Protein AF-0000000076603025 (afdb_homodimer)

Secondary structure (DSSP, 8-state):
--HHHHHHHHHHHHHHTTHHHHHHHHHHHHHHHHHHHHHHHHHHGGGSS--HHHHHHHHHTTS-HHHHHHHHHHHHHHHH---HHHHHHHHHHHHHHHHHHHHHHHHHHHHHTT----S-HHHHHHHHHHHHHHHHHHHHHHHHIIIIIHHHHHHHHHTTT-HHHHHHHHHHHHHHHHHHHHHHHHHHHHHHSSSS---GGGTHHHHHHHHHHHHHHHHHHHHHHHHHTTS-HHHHHHHHHHHHHHHHHHHHHHHHHHHHHHHHHHHHHHHHHHHH-/--HHHHHHHHHHHHHHTTHHHHHHHHHHHHHHHHHHHHHHHHHHGGGSS--HHHHHHHHHTTS-HHHHHHHHHHHHHHHH---HHHHHHHHHHHHHHHHHHHHHHHHHHHHHTT----S-HHHHHHHHHHHHHHHHHHHHHHHHIIIIIHHHHHHHHHTTT-HHHHHHHHHHHHHHHHHHHHHHHHHHHHHHSSSS---GGGTHHHHHHHHHHHHHHHHHHHHHHHHHTTS-HHHHHHHHHHHHHHHHHHHHHHHHHHHHHHHHHHHHHHHHHHHH-

Organism: NCBI:txid33932

pLDDT: mean 82.35, std 12.52, range [48.94, 98.06]

Foldseek 3Di:
DDPVVLVVVLVVLCVVLVLLVLLLVLLVLVVQLVVLLVLLVLLVLLVDPDDLVRVLVVVVVPDDPVVSVVCSVVSVVSNPDRDVPSNVSSVVSNLVSQLVSLLSLLCLLQVLLVHDPPDDPVVLSVVSSVLSVVVVVLVCCLVVCLVVVLVVQCVVCVVVVCNVVSVVVSVVCNLVVSLVSQLVSLLCSLQRRYPDHDDSVLQNQLSNQLSVQLSVLVVVLVVCCVPVLPDPPVVSVVVNVVSSSVSSSSSSSSSSSSSSSSSVVVVVVVVVVVVVD/DDPVVLVVVLVVLCVVLVLLVLLLVLLVLVVQLVVLLVLLVLLVLLVDPDDLVRVLVVVVVPDDPVVSVVCSVVSVVSNPDRDVPSNVSSVVSNLVSQLVSLLSLLCLLQVLLVHDPPDDPVVLSVLSSVLSVVLVVLVCCLVVCLVVVLVVQCVVCVVVVCNVVSVVVSVVCNLVVSLVSQLVSLLCSLQRRYPDHDDSVLQNQLSNQLSVQLSVLVVVLVVCCVPVLPDPPVVSVVVNVVSSSVSSSSSSSSSSSSSSSSSVVVVVVVVVVVVVD

Sequence (554 aa):
MNIFSFAKTILFRLDTDEALGRAAELSYFFILSLFPFLIFLLTLIAYLPISQADVLNVIRQYAPGDTMRIIEVNLGQIMNEQRGGLLSFGLIGAIWAASNGINAIVRSFNRAYDVDEGRPFLIARGMAVLLTFAMVFIIIVALLLPVFGKEIGLFIFSHFGLSQEFLTFWEATRLVVSAIILFFVFIALYFVAPNVKLQLRHVLVGALFTTIGWMAVSYLFGYYVSNFGNYSAMYGGLGGIIVLLIWFYISGLLIIIGGEINALLLKIHHERIIRKSMNIFSFAKTILFRLDTDEALGRAAELSYFFILSLFPFLIFLLTLIAYLPISQADVLNVIRQYAPGDTMRIIEVNLGQIMNEQRGGLLSFGLIGAIWAASNGINAIVRSFNRAYDVDEGRPFLIARGMAVLLTFAMVFIIIVALLLPVFGKEIGLFIFSHFGLSQEFLTFWEATRLVVSAIILFFVFIALYFVAPNVKLQLRHVLVGALFTTIGWMAVSYLFGYYVSNFGNYSAMYGGLGGIIVLLIWFYISGLLIIIGGEINALLLKIHHERIIRKS

InterPro domains:
  IPR017039 Virulence factor BrkB [PF03631] (17-265)
  IPR017039 Virulence factor BrkB [PIRSF035875] (5-272)
  IPR017039 Virulence factor BrkB [PTHR30213] (3-268)
  IPR017039 Virulence factor BrkB [TIGR00765] (5-266)

Structure (mmCIF, N/CA/C/O backbone):
data_AF-0000000076603025-model_v1
#
loop_
_entity.id
_entity.type
_entity.pdbx_description
1 polymer Ribonuclease
#
loop_
_atom_site.group_PDB
_atom_site.id
_atom_site.type_symbol
_atom_site.label_atom_id
_atom_site.label_alt_id
_atom_site.label_comp_id
_atom_site.label_asym_id
_atom_site.label_entity_id
_atom_site.label_seq_id
_atom_site.pdbx_PDB_ins_code
_atom_site.Cartn_x
_atom_site.Cartn_y
_atom_site.Cartn_z
_atom_site.occupancy
_atom_site.B_iso_or_equiv
_atom_site.auth_seq_id
_atom_site.auth_comp_id
_atom_site.auth_asym_id
_atom_site.auth_atom_id
_atom_site.pdbx_PDB_model_num
ATOM 1 N N . MET A 1 1 ? -27.594 -14.211 -20.344 1 76.88 1 MET A N 1
ATOM 2 C CA . MET A 1 1 ? -26.938 -12.93 -20.141 1 76.88 1 MET A CA 1
ATOM 3 C C . MET A 1 1 ? -25.828 -12.711 -21.188 1 76.88 1 MET A C 1
ATOM 5 O O . MET A 1 1 ? -25 -13.586 -21.391 1 76.88 1 MET A O 1
ATOM 9 N N . ASN A 1 2 ? -25.938 -11.719 -22.016 1 89.44 2 ASN A N 1
ATOM 10 C CA . ASN A 1 2 ? -24.922 -11.438 -23.016 1 89.44 2 ASN A CA 1
ATOM 11 C C . ASN A 1 2 ? -23.641 -10.922 -22.375 1 89.44 2 ASN A C 1
ATOM 13 O O . ASN A 1 2 ? -23.609 -10.586 -21.203 1 89.44 2 ASN A O 1
ATOM 17 N N . ILE A 1 3 ? -22.594 -11.039 -23.141 1 91.38 3 ILE A N 1
ATOM 18 C CA . ILE A 1 3 ? -21.25 -10.727 -22.641 1 91.38 3 ILE A CA 1
ATOM 19 C C . ILE A 1 3 ? -21.203 -9.266 -22.203 1 91.38 3 ILE A C 1
ATOM 21 O O . ILE A 1 3 ? -20.531 -8.938 -21.219 1 91.38 3 ILE A O 1
ATOM 25 N N . PHE A 1 4 ? -21.922 -8.445 -22.906 1 92.44 4 PHE A N 1
ATOM 26 C CA . PHE A 1 4 ? -21.922 -7.02 -22.578 1 92.44 4 PHE A CA 1
ATOM 27 C C . PHE A 1 4 ? -22.641 -6.758 -21.266 1 92.44 4 PHE A C 1
ATOM 29 O O . PHE A 1 4 ? -22.188 -5.965 -20.438 1 92.44 4 PHE A O 1
ATOM 36 N N . SER A 1 5 ? -23.781 -7.426 -21.109 1 93.5 5 SER A N 1
ATOM 37 C CA . SER A 1 5 ? -24.531 -7.301 -19.859 1 93.5 5 SER A CA 1
ATOM 38 C C . SER A 1 5 ? -23.75 -7.871 -18.688 1 93.5 5 SER A C 1
ATOM 40 O O . SER A 1 5 ? -23.797 -7.328 -17.578 1 93.5 5 SER A O 1
ATOM 42 N N . PHE A 1 6 ? -23.094 -8.945 -19 1 95.75 6 PHE A N 1
ATOM 43 C CA . PHE A 1 6 ? -22.25 -9.57 -17.984 1 95.75 6 PHE A CA 1
ATOM 44 C C . PHE A 1 6 ? -21.156 -8.625 -17.531 1 95.75 6 PHE A C 1
ATOM 46 O O . PHE A 1 6 ? -20.953 -8.43 -16.328 1 95.75 6 PHE A O 1
ATOM 53 N N . ALA A 1 7 ? -20.469 -7.957 -18.453 1 95.94 7 ALA A N 1
ATOM 54 C CA . ALA A 1 7 ? -19.375 -7.031 -18.156 1 95.94 7 ALA A CA 1
ATOM 55 C C . ALA A 1 7 ? -19.891 -5.816 -17.391 1 95.94 7 ALA A C 1
ATOM 57 O O . ALA A 1 7 ? -19.234 -5.352 -16.453 1 95.94 7 ALA A O 1
ATOM 58 N N . LYS A 1 8 ? -20.984 -5.355 -17.75 1 95.62 8 LYS A N 1
ATOM 59 C CA . LYS A 1 8 ? -21.594 -4.211 -17.062 1 95.62 8 LYS A CA 1
ATOM 60 C C . LYS A 1 8 ? -21.922 -4.547 -15.617 1 95.62 8 LYS A C 1
ATOM 62 O O . LYS A 1 8 ? -21.703 -3.73 -14.719 1 95.62 8 LYS A O 1
ATOM 67 N N . THR A 1 9 ? -22.469 -5.734 -15.477 1 95.88 9 THR A N 1
ATOM 68 C CA . THR A 1 9 ? -22.812 -6.172 -14.133 1 95.88 9 THR A CA 1
ATOM 69 C C . THR A 1 9 ? -21.547 -6.336 -13.273 1 95.88 9 THR A C 1
ATOM 71 O O . THR A 1 9 ? -21.547 -5.984 -12.094 1 95.88 9 THR A O 1
ATOM 74 N N . ILE A 1 10 ? -20.531 -6.836 -13.883 1 97.06 10 ILE A N 1
ATOM 75 C CA . ILE A 1 10 ? -19.266 -6.992 -13.164 1 97.06 10 ILE A CA 1
ATOM 76 C C . ILE A 1 10 ? -18.734 -5.625 -12.75 1 97.06 10 ILE A C 1
ATOM 78 O O . ILE A 1 10 ? -18.328 -5.438 -11.602 1 97.06 10 ILE A O 1
ATOM 82 N N . LEU A 1 11 ? -18.781 -4.688 -13.672 1 95.5 11 LEU A N 1
ATOM 83 C CA . LEU A 1 11 ? -18.297 -3.34 -13.391 1 95.5 11 LEU A CA 1
ATOM 84 C C . LEU A 1 11 ? -19.094 -2.707 -12.25 1 95.5 11 LEU A C 1
ATOM 86 O O . LEU A 1 11 ? -18.531 -2.039 -11.383 1 95.5 11 LEU A O 1
ATOM 90 N N . PHE A 1 12 ? -20.344 -2.912 -12.258 1 93.88 12 PHE A N 1
ATOM 91 C CA . PHE A 1 12 ? -21.219 -2.412 -11.203 1 93.88 12 PHE A CA 1
ATOM 92 C C . PHE A 1 12 ? -20.844 -3.039 -9.859 1 93.88 12 PHE A C 1
ATOM 94 O O . PHE A 1 12 ? -20.766 -2.344 -8.844 1 93.88 12 PHE A O 1
ATOM 101 N N . ARG A 1 13 ? -20.578 -4.281 -9.875 1 95.88 13 ARG A N 1
ATOM 102 C CA . ARG A 1 13 ? -20.219 -5.004 -8.656 1 95.88 13 ARG A CA 1
ATOM 103 C C . ARG A 1 13 ? -18.875 -4.543 -8.117 1 95.88 13 ARG A C 1
ATOM 105 O O . ARG A 1 13 ? -18.688 -4.434 -6.906 1 95.88 13 ARG A O 1
ATOM 112 N N . LEU A 1 14 ? -18 -4.328 -9.039 1 95.81 14 LEU A N 1
ATOM 113 C CA . LEU A 1 14 ? -16.688 -3.871 -8.641 1 95.81 14 LEU A CA 1
ATOM 114 C C . LEU A 1 14 ? -16.766 -2.523 -7.926 1 95.81 14 LEU A C 1
ATOM 116 O O . LEU A 1 14 ? -16.031 -2.279 -6.965 1 95.81 14 LEU A O 1
ATOM 120 N N . ASP A 1 15 ? -17.609 -1.72 -8.414 1 90.75 15 ASP A N 1
ATOM 121 C CA . ASP A 1 15 ? -17.812 -0.409 -7.797 1 90.75 15 ASP A CA 1
ATOM 122 C C . ASP A 1 15 ? -18.484 -0.535 -6.434 1 90.75 15 ASP A C 1
ATOM 124 O O . ASP A 1 15 ? -18.016 0.037 -5.449 1 90.75 15 ASP A O 1
ATOM 128 N N . THR A 1 16 ? -19.531 -1.29 -6.332 1 90.69 16 THR A N 1
ATOM 129 C CA . THR A 1 16 ? -20.312 -1.455 -5.109 1 90.69 16 THR A CA 1
ATOM 130 C C . THR A 1 16 ? -19.469 -2.137 -4.027 1 90.69 16 THR A C 1
ATOM 132 O O . THR A 1 16 ? -19.609 -1.823 -2.844 1 90.69 16 THR A O 1
ATOM 135 N N . ASP A 1 17 ? -18.594 -3.016 -4.508 1 93.5 17 ASP A N 1
ATOM 136 C CA . ASP A 1 17 ? -17.797 -3.781 -3.557 1 93.5 17 ASP A CA 1
ATOM 137 C C . ASP A 1 17 ? -16.453 -3.113 -3.311 1 93.5 17 ASP A C 1
ATOM 139 O O . ASP A 1 17 ? -15.57 -3.693 -2.668 1 93.5 17 ASP A O 1
ATOM 143 N N . GLU A 1 18 ? -16.25 -1.935 -3.842 1 93 18 GLU A N 1
ATOM 144 C CA . GLU A 1 18 ? -15.047 -1.122 -3.652 1 93 18 GLU A CA 1
ATOM 145 C C . GLU A 1 18 ? -13.789 -1.905 -4.008 1 93 18 GLU A C 1
ATOM 147 O O . GLU A 1 18 ? -12.828 -1.932 -3.23 1 93 18 GLU A O 1
ATOM 152 N N . ALA A 1 19 ? -13.891 -2.545 -5.188 1 95.12 19 ALA A N 1
ATOM 153 C CA . ALA A 1 19 ? -12.836 -3.453 -5.621 1 95.12 19 ALA A CA 1
ATOM 154 C C . ALA A 1 19 ? -11.508 -2.713 -5.789 1 95.12 19 ALA A C 1
ATOM 156 O O . ALA A 1 19 ? -10.445 -3.254 -5.477 1 95.12 19 ALA A O 1
ATOM 157 N N . LEU A 1 20 ? -11.539 -1.443 -6.25 1 94.69 20 LEU A N 1
ATOM 158 C CA . LEU A 1 20 ? -10.32 -0.671 -6.473 1 94.69 20 LEU A CA 1
ATOM 159 C C . LEU A 1 20 ? -9.617 -0.373 -5.152 1 94.69 20 LEU A C 1
ATOM 161 O O . LEU A 1 20 ? -8.398 -0.469 -5.062 1 94.69 20 LEU A O 1
ATOM 165 N N . GLY A 1 21 ? -10.461 -0.057 -4.121 1 95.12 21 GLY A N 1
ATOM 166 C CA . GLY A 1 21 ? -9.891 0.149 -2.797 1 95.12 21 GLY A CA 1
ATOM 167 C C . GLY A 1 21 ? -9.297 -1.114 -2.199 1 95.12 21 GLY A C 1
ATOM 168 O O . GLY A 1 21 ? -8.227 -1.078 -1.592 1 95.12 21 GLY A O 1
ATOM 169 N N . ARG A 1 22 ? -9.945 -2.189 -2.389 1 95.94 22 ARG A N 1
ATOM 170 C CA . ARG A 1 22 ? -9.484 -3.475 -1.876 1 95.94 22 ARG A CA 1
ATOM 171 C C . ARG A 1 22 ? -8.203 -3.914 -2.576 1 95.94 22 ARG A C 1
ATOM 173 O O . ARG A 1 22 ? -7.324 -4.52 -1.957 1 95.94 22 ARG A O 1
ATOM 180 N N . ALA A 1 23 ? -8.156 -3.625 -3.855 1 96.75 23 ALA A N 1
ATOM 181 C CA . ALA A 1 23 ? -6.938 -3.945 -4.598 1 96.75 23 ALA A CA 1
ATOM 182 C C . ALA A 1 23 ? -5.742 -3.162 -4.055 1 96.75 23 ALA A C 1
ATOM 184 O O . ALA A 1 23 ? -4.633 -3.691 -3.973 1 96.75 23 ALA A O 1
ATOM 185 N N . ALA A 1 24 ? -5.98 -1.896 -3.717 1 96.75 24 ALA A N 1
ATOM 186 C CA . ALA A 1 24 ? -4.93 -1.077 -3.117 1 96.75 24 ALA A CA 1
ATOM 187 C C . ALA A 1 24 ? -4.504 -1.636 -1.762 1 96.75 24 ALA A C 1
ATOM 189 O O . ALA A 1 24 ? -3.314 -1.68 -1.448 1 96.75 24 ALA A O 1
ATOM 190 N N . GLU A 1 25 ? -5.438 -2.08 -0.987 1 96.75 25 GLU A N 1
ATOM 191 C CA . GLU A 1 25 ? -5.164 -2.729 0.292 1 96.75 25 GLU A CA 1
ATOM 192 C C . GLU A 1 25 ? -4.277 -3.959 0.109 1 96.75 25 GLU A C 1
ATOM 194 O O . GLU A 1 25 ? -3.273 -4.117 0.806 1 96.75 25 GLU A O 1
ATOM 199 N N . LEU A 1 26 ? -4.648 -4.801 -0.8 1 94.88 26 LEU A N 1
ATOM 200 C CA . LEU A 1 26 ? -3.873 -6 -1.093 1 94.88 26 LEU A CA 1
ATOM 201 C C . LEU A 1 26 ? -2.449 -5.641 -1.505 1 94.88 26 LEU A C 1
ATOM 203 O O . LEU A 1 26 ? -1.489 -6.262 -1.043 1 94.88 26 LEU A O 1
ATOM 207 N N . SER A 1 27 ? -2.42 -4.664 -2.371 1 94.75 27 SER A N 1
ATOM 208 C CA . SER A 1 27 ? -1.125 -4.246 -2.895 1 94.75 27 SER A CA 1
ATOM 209 C C . SER A 1 27 ? -0.197 -3.787 -1.774 1 94.75 27 SER A C 1
ATOM 211 O O . SER A 1 27 ? 1.004 -4.062 -1.804 1 94.75 27 SER A O 1
ATOM 213 N N . TYR A 1 28 ? -0.748 -3.139 -0.801 1 95.81 28 TYR A N 1
ATOM 214 C CA . TYR A 1 28 ? 0.047 -2.719 0.347 1 95.81 28 TYR A CA 1
ATOM 215 C C . TYR A 1 28 ? 0.64 -3.922 1.07 1 95.81 28 TYR A C 1
ATOM 217 O O . TYR A 1 28 ? 1.835 -3.945 1.373 1 95.81 28 TYR A O 1
ATOM 225 N N . PHE A 1 29 ? -0.146 -4.867 1.334 1 94.44 29 PHE A N 1
ATOM 226 C CA . PHE A 1 29 ? 0.335 -6.023 2.086 1 94.44 29 PHE A CA 1
ATOM 227 C C . PHE A 1 29 ? 1.321 -6.836 1.255 1 94.44 29 PHE A C 1
ATOM 229 O O . PHE A 1 29 ? 2.264 -7.418 1.796 1 94.44 29 PHE A O 1
ATOM 236 N N . PHE A 1 30 ? 1.092 -6.812 -0.095 1 89.31 30 PHE A N 1
ATOM 237 C CA . PHE A 1 30 ? 2.057 -7.473 -0.968 1 89.31 30 PHE A CA 1
ATOM 238 C C . PHE A 1 30 ? 3.43 -6.82 -0.845 1 89.31 30 PHE A C 1
ATOM 240 O O . PHE A 1 30 ? 4.434 -7.512 -0.663 1 89.31 30 PHE A O 1
ATOM 247 N N . ILE A 1 31 ? 3.422 -5.523 -0.932 1 89.25 31 ILE A N 1
ATOM 248 C CA . ILE A 1 31 ? 4.703 -4.828 -0.884 1 89.25 31 ILE A CA 1
ATOM 249 C C . ILE A 1 31 ? 5.301 -4.945 0.516 1 89.25 31 ILE A C 1
ATOM 251 O O . ILE A 1 31 ? 6.512 -5.125 0.667 1 89.25 31 ILE A O 1
ATOM 255 N N . LEU A 1 32 ? 4.5 -4.844 1.545 1 92.12 32 LEU A N 1
ATOM 256 C CA . LEU A 1 32 ? 4.992 -4.973 2.912 1 92.12 32 LEU A CA 1
ATOM 257 C C . LEU A 1 32 ? 5.621 -6.344 3.139 1 92.12 32 LEU A C 1
ATOM 259 O O . LEU A 1 32 ? 6.609 -6.465 3.863 1 92.12 32 LEU A O 1
ATOM 263 N N . SER A 1 33 ? 5.105 -7.383 2.596 1 90.31 33 SER A N 1
ATOM 264 C CA . SER A 1 33 ? 5.602 -8.742 2.789 1 90.31 33 SER A CA 1
ATOM 265 C C . SER A 1 33 ? 6.883 -8.977 1.994 1 90.31 33 SER A C 1
ATOM 267 O O . SER A 1 33 ? 7.688 -9.844 2.35 1 90.31 33 SER A O 1
ATOM 269 N N . LEU A 1 34 ? 7.039 -8.258 0.929 1 85.56 34 LEU A N 1
ATOM 270 C CA . LEU A 1 34 ? 8.148 -8.461 0.006 1 85.56 34 LEU A CA 1
ATOM 271 C C . LEU A 1 34 ? 9.484 -8.219 0.702 1 85.56 34 LEU A C 1
ATOM 273 O O . LEU A 1 34 ? 10.422 -9.016 0.556 1 85.56 34 LEU A O 1
ATOM 277 N N . PHE A 1 35 ? 9.562 -7.219 1.458 1 81.31 35 PHE A N 1
ATOM 278 C CA . PHE A 1 35 ? 10.867 -6.809 1.979 1 81.31 35 PHE A CA 1
ATOM 279 C C . PHE A 1 35 ? 11.32 -7.742 3.096 1 81.31 35 PHE A C 1
ATOM 281 O O . PHE A 1 35 ? 12.461 -8.195 3.105 1 81.31 35 PHE A O 1
ATOM 288 N N . PRO A 1 36 ? 10.469 -8.039 4.051 1 85.88 36 PRO A N 1
ATOM 289 C CA . PRO A 1 36 ? 10.867 -9.094 4.992 1 85.88 36 PRO A CA 1
ATOM 290 C C . PRO A 1 36 ? 11.188 -10.414 4.297 1 85.88 36 PRO A C 1
ATOM 292 O O . PRO A 1 36 ? 12.07 -11.148 4.746 1 85.88 36 PRO A O 1
ATOM 295 N N . PHE A 1 37 ? 10.508 -10.758 3.285 1 84.31 37 PHE A N 1
ATOM 296 C CA . PHE A 1 37 ? 10.789 -11.977 2.533 1 84.31 37 PHE A CA 1
ATOM 297 C C . PHE A 1 37 ? 12.172 -11.914 1.903 1 84.31 37 PHE A C 1
ATOM 299 O O . PHE A 1 37 ? 12.906 -12.914 1.903 1 84.31 37 PHE A O 1
ATOM 306 N N . LEU A 1 38 ? 12.508 -10.75 1.33 1 80 38 LEU A N 1
ATOM 307 C CA . LEU A 1 38 ? 13.844 -10.578 0.765 1 80 38 LEU A CA 1
ATOM 308 C C . LEU A 1 38 ? 14.914 -10.75 1.837 1 80 38 LEU A C 1
ATOM 310 O O . LEU A 1 38 ? 15.961 -11.359 1.587 1 80 38 LEU A O 1
ATOM 314 N N . ILE A 1 39 ? 14.648 -10.156 2.992 1 80.56 39 ILE A N 1
ATOM 315 C CA . ILE A 1 39 ? 15.578 -10.328 4.105 1 80.56 39 ILE A CA 1
ATOM 316 C C . ILE A 1 39 ? 15.719 -11.812 4.426 1 80.56 39 ILE A C 1
ATOM 318 O O . ILE A 1 39 ? 16.844 -12.305 4.609 1 80.56 39 ILE A O 1
ATOM 322 N N . PHE A 1 40 ? 14.664 -12.508 4.516 1 83.06 40 PHE A N 1
ATOM 323 C CA . PHE A 1 40 ? 14.656 -13.945 4.773 1 83.06 40 PHE A CA 1
ATOM 324 C C . PHE A 1 40 ? 15.477 -14.688 3.729 1 83.06 40 PHE A C 1
ATOM 326 O O . PHE A 1 40 ? 16.328 -15.508 4.07 1 83.06 40 PHE A O 1
ATOM 333 N N . LEU A 1 41 ? 15.266 -14.383 2.461 1 78.31 41 LEU A N 1
ATOM 334 C CA . LEU A 1 41 ? 15.953 -15.078 1.375 1 78.31 41 LEU A CA 1
ATOM 335 C C . LEU A 1 41 ? 17.453 -14.805 1.424 1 78.31 41 LEU A C 1
ATOM 337 O O . LEU A 1 41 ? 18.25 -15.719 1.235 1 78.31 41 LEU A O 1
ATOM 341 N N . LEU A 1 42 ? 17.766 -13.516 1.609 1 75.81 42 LEU A N 1
ATOM 342 C CA . LEU A 1 42 ? 19.172 -13.125 1.646 1 75.81 42 LEU A CA 1
ATOM 343 C C . LEU A 1 42 ? 19.891 -13.812 2.805 1 75.81 42 LEU A C 1
ATOM 345 O O . LEU A 1 42 ? 21.047 -14.211 2.668 1 75.81 42 LEU A O 1
ATOM 349 N N . THR A 1 43 ? 19.25 -13.906 3.896 1 80.06 43 THR A N 1
ATOM 350 C CA . THR A 1 43 ? 19.875 -14.508 5.066 1 80.06 43 THR A CA 1
ATOM 351 C C . THR A 1 43 ? 19.875 -16.031 4.949 1 80.06 43 THR A C 1
ATOM 353 O O . THR A 1 43 ? 20.75 -16.703 5.5 1 80.06 43 THR A O 1
ATOM 356 N N . LEU A 1 44 ? 18.891 -16.562 4.25 1 80.12 44 LEU A N 1
ATOM 357 C CA . LEU A 1 44 ? 18.781 -18 4.062 1 80.12 44 LEU A CA 1
ATOM 358 C C . LEU A 1 44 ? 19.969 -18.547 3.287 1 80.12 44 LEU A C 1
ATOM 360 O O . LEU A 1 44 ? 20.391 -19.688 3.49 1 80.12 44 LEU A O 1
ATOM 364 N N . ILE A 1 45 ? 20.547 -17.719 2.436 1 75.5 45 ILE A N 1
ATOM 365 C CA . ILE A 1 45 ? 21.641 -18.125 1.564 1 75.5 45 ILE A CA 1
ATOM 366 C C . ILE A 1 45 ? 22.812 -18.609 2.408 1 75.5 45 ILE A C 1
ATOM 368 O O . ILE A 1 45 ? 23.516 -19.562 2.027 1 75.5 45 ILE A O 1
ATOM 372 N N . ALA A 1 46 ? 23.031 -17.922 3.486 1 78.12 46 ALA A N 1
ATOM 373 C CA . ALA A 1 46 ? 24.156 -18.25 4.355 1 78.12 46 ALA A CA 1
ATOM 374 C C . ALA A 1 46 ? 24 -19.656 4.938 1 78.12 46 ALA A C 1
ATOM 376 O O . ALA A 1 46 ? 24.969 -20.25 5.41 1 78.12 46 ALA A O 1
ATOM 377 N N . TYR A 1 47 ? 22.859 -20.188 4.891 1 78.44 47 TYR A N 1
ATOM 378 C CA . TYR A 1 47 ? 22.578 -21.484 5.508 1 78.44 47 TYR A CA 1
ATOM 379 C C . TYR A 1 47 ? 22.531 -22.594 4.457 1 78.44 47 TYR A C 1
ATOM 381 O O . TYR A 1 47 ? 22.406 -23.766 4.797 1 78.44 47 TYR A O 1
ATOM 389 N N . LEU A 1 48 ? 22.594 -22.188 3.223 1 75.25 48 LEU A N 1
ATOM 390 C CA . LEU A 1 48 ? 22.516 -23.156 2.143 1 75.25 48 LEU A CA 1
ATOM 391 C C . LEU A 1 48 ? 23.922 -23.672 1.776 1 75.25 48 LEU A C 1
ATOM 393 O O . LEU A 1 48 ? 24.891 -22.938 1.899 1 75.25 48 LEU A O 1
ATOM 397 N N . PRO A 1 49 ? 23.938 -24.891 1.353 1 76.88 49 PRO A N 1
ATOM 398 C CA . PRO A 1 49 ? 25.234 -25.453 0.933 1 76.88 49 PRO A CA 1
ATOM 399 C C . PRO A 1 49 ? 25.625 -25.031 -0.48 1 76.88 49 PRO A C 1
ATOM 401 O O . PRO A 1 49 ? 25.781 -25.891 -1.358 1 76.88 49 PRO A O 1
ATOM 404 N N . ILE A 1 50 ? 25.609 -23.734 -0.775 1 73.81 50 ILE A N 1
ATOM 405 C CA . ILE A 1 50 ? 25.984 -23.172 -2.068 1 73.81 50 ILE A CA 1
ATOM 406 C C . ILE A 1 50 ? 27.172 -22.234 -1.9 1 73.81 50 ILE A C 1
ATOM 408 O O . ILE A 1 50 ? 27.266 -21.516 -0.903 1 73.81 50 ILE A O 1
ATOM 412 N N . SER A 1 51 ? 28.109 -22.312 -2.861 1 76.19 51 SER A N 1
ATOM 413 C CA . SER A 1 51 ? 29.297 -21.453 -2.791 1 76.19 51 SER A CA 1
ATOM 414 C C . SER A 1 51 ? 28.984 -20.047 -3.254 1 76.19 51 SER A C 1
ATOM 416 O O . SER A 1 51 ? 27.984 -19.812 -3.951 1 76.19 51 SER A O 1
ATOM 418 N N . GLN A 1 52 ? 29.703 -19.109 -2.742 1 78.62 52 GLN A N 1
ATOM 419 C CA . GLN A 1 52 ? 29.578 -17.734 -3.191 1 78.62 52 GLN A CA 1
ATOM 420 C C . GLN A 1 52 ? 29.656 -17.641 -4.715 1 78.62 52 GLN A C 1
ATOM 422 O O . GLN A 1 52 ? 28.938 -16.859 -5.332 1 78.62 52 GLN A O 1
ATOM 427 N N . ALA A 1 53 ? 30.516 -18.406 -5.289 1 77 53 ALA A N 1
ATOM 428 C CA . ALA A 1 53 ? 30.703 -18.422 -6.734 1 77 53 ALA A CA 1
ATOM 429 C C . ALA A 1 53 ? 29.438 -18.844 -7.457 1 77 53 ALA A C 1
ATOM 431 O O . ALA A 1 53 ? 29.078 -18.281 -8.5 1 77 53 ALA A O 1
ATOM 432 N N . ASP A 1 54 ? 28.828 -19.766 -6.879 1 72.06 54 ASP A N 1
ATOM 433 C CA . ASP A 1 54 ? 27.578 -20.25 -7.469 1 72.06 54 ASP A CA 1
ATOM 434 C C . ASP A 1 54 ? 26.516 -19.156 -7.496 1 72.06 54 ASP A C 1
ATOM 436 O O . ASP A 1 54 ? 25.844 -18.953 -8.508 1 72.06 54 ASP A O 1
ATOM 440 N N . VAL A 1 55 ? 26.484 -18.5 -6.43 1 72.44 55 VAL A N 1
ATOM 441 C CA . VAL A 1 55 ? 25.484 -17.453 -6.301 1 72.44 55 VAL A CA 1
ATOM 442 C C . VAL A 1 55 ? 25.812 -16.297 -7.254 1 72.44 55 VAL A C 1
ATOM 444 O O . VAL A 1 55 ? 24.938 -15.773 -7.93 1 72.44 55 VAL A O 1
ATOM 447 N N . LEU A 1 56 ? 27.062 -15.93 -7.312 1 75.06 56 LEU A N 1
ATOM 448 C CA . LEU A 1 56 ? 27.5 -14.836 -8.172 1 75.06 56 LEU A CA 1
ATOM 449 C C . LEU A 1 56 ? 27.281 -15.172 -9.641 1 75.06 56 LEU A C 1
ATOM 451 O O . LEU A 1 56 ? 26.938 -14.289 -10.43 1 75.06 56 LEU A O 1
ATOM 455 N N . ASN A 1 57 ? 27.422 -16.344 -10.023 1 68.31 57 ASN A N 1
ATOM 456 C CA . ASN A 1 57 ? 27.203 -16.766 -11.406 1 68.31 57 ASN A CA 1
ATOM 457 C C . ASN A 1 57 ? 25.75 -16.562 -11.828 1 68.31 57 ASN A C 1
ATOM 459 O O . ASN A 1 57 ? 25.484 -16.203 -12.969 1 68.31 57 ASN A O 1
ATOM 463 N N . VAL A 1 58 ? 24.938 -16.797 -10.945 1 62.88 58 VAL A N 1
ATOM 464 C CA . VAL A 1 58 ? 23.516 -16.641 -11.234 1 62.88 58 VAL A CA 1
ATOM 465 C C . VAL A 1 58 ? 23.188 -15.156 -11.359 1 62.88 58 VAL A C 1
ATOM 467 O O . VAL A 1 58 ? 22.453 -14.758 -12.266 1 62.88 58 VAL A O 1
ATOM 470 N N . ILE A 1 59 ? 23.734 -14.359 -10.461 1 65.31 59 ILE A N 1
ATOM 471 C CA . ILE A 1 59 ? 23.422 -12.938 -10.398 1 65.31 59 ILE A CA 1
ATOM 472 C C . ILE A 1 59 ? 24.047 -12.227 -11.602 1 65.31 59 ILE A C 1
ATOM 474 O O . ILE A 1 59 ? 23.453 -11.297 -12.156 1 65.31 59 ILE A O 1
ATOM 478 N N . ARG A 1 60 ? 25.25 -12.633 -11.945 1 65 60 ARG A N 1
ATOM 479 C CA . ARG A 1 60 ? 25.969 -12.023 -13.062 1 65 60 ARG A CA 1
ATOM 480 C C . ARG A 1 60 ? 25.125 -12.039 -14.336 1 65 60 ARG A C 1
ATOM 482 O O . ARG A 1 60 ? 25.25 -11.148 -15.18 1 65 60 ARG A O 1
ATOM 489 N N . GLN A 1 61 ? 24.25 -12.969 -14.367 1 54.62 61 GLN A N 1
ATOM 490 C CA . GLN A 1 61 ? 23.422 -13.094 -15.555 1 54.62 61 GLN A CA 1
ATOM 491 C C . GLN A 1 61 ? 22.344 -12.008 -15.594 1 54.62 61 GLN A C 1
ATOM 493 O O . GLN A 1 61 ? 21.828 -11.672 -16.656 1 54.62 61 GLN A O 1
ATOM 498 N N . TYR A 1 62 ? 22.156 -11.477 -14.492 1 51.66 62 TYR A N 1
ATOM 499 C CA . TYR A 1 62 ? 21 -10.57 -14.438 1 51.66 62 TYR A CA 1
ATOM 500 C C . TYR A 1 62 ? 21.438 -9.164 -14.031 1 51.66 62 TYR A C 1
ATOM 502 O O . TYR A 1 62 ? 20.734 -8.188 -14.281 1 51.66 62 TYR A O 1
ATOM 510 N N . ALA A 1 63 ? 22.562 -8.984 -13.367 1 55.03 63 ALA A N 1
ATOM 511 C CA . ALA A 1 63 ? 22.969 -7.703 -12.797 1 55.03 63 ALA A CA 1
ATOM 512 C C . ALA A 1 63 ? 23.953 -6.98 -13.719 1 55.03 63 ALA A C 1
ATOM 514 O O . ALA A 1 63 ? 24.875 -7.598 -14.258 1 55.03 63 ALA A O 1
ATOM 515 N N . PRO A 1 64 ? 23.625 -5.688 -13.93 1 53.03 64 PRO A N 1
ATOM 516 C CA . PRO A 1 64 ? 24.625 -4.922 -14.664 1 53.03 64 PRO A CA 1
ATOM 517 C C . PRO A 1 64 ? 25.984 -4.895 -13.961 1 53.03 64 PRO A C 1
ATOM 519 O O . PRO A 1 64 ? 26.047 -5.082 -12.742 1 53.03 64 PRO A O 1
ATOM 522 N N . GLY A 1 65 ? 27.062 -4.723 -14.703 1 51.59 65 GLY A N 1
ATOM 523 C CA . GLY A 1 65 ? 28.438 -4.805 -14.242 1 51.59 65 GLY A CA 1
ATOM 524 C C . GLY A 1 65 ? 28.719 -3.955 -13.016 1 51.59 65 GLY A C 1
ATOM 525 O O . GLY A 1 65 ? 29.312 -4.426 -12.055 1 51.59 65 GLY A O 1
ATOM 526 N N . ASP A 1 66 ? 28.328 -2.814 -12.969 1 54.44 66 ASP A N 1
ATOM 527 C CA . ASP A 1 66 ? 28.625 -1.908 -11.859 1 54.44 66 ASP A CA 1
ATOM 528 C C . ASP A 1 66 ? 27.938 -2.357 -10.578 1 54.44 66 ASP A C 1
ATOM 530 O O . ASP A 1 66 ? 28.469 -2.176 -9.484 1 54.44 66 ASP A O 1
ATOM 534 N N . THR A 1 67 ? 26.875 -3.031 -10.758 1 56.69 67 THR A N 1
ATOM 535 C CA . THR A 1 67 ? 26.141 -3.514 -9.602 1 56.69 67 THR A CA 1
ATOM 536 C C . THR A 1 67 ? 26.75 -4.797 -9.055 1 56.69 67 THR A C 1
ATOM 538 O O . THR A 1 67 ? 26.609 -5.113 -7.871 1 56.69 67 THR A O 1
ATOM 541 N N . MET A 1 68 ? 27.5 -5.352 -9.984 1 60.56 68 MET A N 1
ATOM 542 C CA . MET A 1 68 ? 28.062 -6.641 -9.602 1 60.56 68 MET A CA 1
ATOM 543 C C . MET A 1 68 ? 29.094 -6.48 -8.492 1 60.56 68 MET A C 1
ATOM 545 O O . MET A 1 68 ? 29.188 -7.316 -7.598 1 60.56 68 MET A O 1
ATOM 549 N N . ARG A 1 69 ? 29.812 -5.41 -8.602 1 59.56 69 ARG A N 1
ATOM 550 C CA . ARG A 1 69 ? 30.812 -5.188 -7.566 1 59.56 69 ARG A CA 1
ATOM 551 C C . ARG A 1 69 ? 30.156 -5 -6.203 1 59.56 69 ARG A C 1
ATOM 553 O O . ARG A 1 69 ? 30.609 -5.582 -5.207 1 59.56 69 ARG A O 1
ATOM 560 N N . ILE A 1 70 ? 29.125 -4.305 -6.238 1 59.53 70 ILE A N 1
ATOM 561 C CA . ILE A 1 70 ? 28.406 -4.062 -4.992 1 59.53 70 ILE A CA 1
ATOM 562 C C . ILE A 1 70 ? 27.812 -5.371 -4.477 1 59.53 70 ILE A C 1
ATOM 564 O O . ILE A 1 70 ? 27.891 -5.664 -3.277 1 59.53 70 ILE A O 1
ATOM 568 N N . ILE A 1 71 ? 27.359 -6.145 -5.41 1 66 71 ILE A N 1
ATOM 569 C CA . ILE A 1 71 ? 26.734 -7.414 -5.047 1 66 71 ILE A CA 1
ATOM 570 C C . ILE A 1 71 ? 27.812 -8.375 -4.52 1 66 71 ILE A C 1
ATOM 572 O O . ILE A 1 71 ? 27.594 -9.062 -3.52 1 66 71 ILE A O 1
ATOM 576 N N . GLU A 1 72 ? 28.891 -8.328 -5.184 1 69.5 72 GLU A N 1
ATOM 577 C CA . GLU A 1 72 ? 29.969 -9.242 -4.809 1 69.5 72 GLU A CA 1
ATOM 578 C C . GLU A 1 72 ? 30.453 -8.969 -3.387 1 69.5 72 GLU A C 1
ATOM 580 O O . GLU A 1 72 ? 30.609 -9.898 -2.594 1 69.5 72 GLU A O 1
ATOM 585 N N . VAL A 1 73 ? 30.625 -7.723 -3.064 1 64.81 73 VAL A N 1
ATOM 586 C CA . VAL A 1 73 ? 31.125 -7.352 -1.747 1 64.81 73 VAL A CA 1
ATOM 587 C C . VAL A 1 73 ? 30.078 -7.664 -0.685 1 64.81 73 VAL A C 1
ATOM 589 O O . VAL A 1 73 ? 30.391 -8.219 0.371 1 64.81 73 VAL A O 1
ATOM 592 N N . ASN A 1 74 ? 28.891 -7.426 -1.004 1 67.94 74 ASN A N 1
ATOM 593 C CA . ASN A 1 74 ? 27.828 -7.633 -0.028 1 67.94 74 ASN A CA 1
ATOM 594 C C . ASN A 1 74 ? 27.484 -9.109 0.124 1 67.94 74 ASN A C 1
ATOM 596 O O . ASN A 1 74 ? 27.172 -9.57 1.225 1 67.94 74 ASN A O 1
ATOM 600 N N . LEU A 1 75 ? 27.578 -9.727 -0.985 1 71.75 75 LEU A N 1
ATOM 601 C CA . LEU A 1 75 ? 27.266 -11.148 -0.954 1 71.75 75 LEU A CA 1
ATOM 602 C C . LEU A 1 75 ? 28.234 -11.898 -0.046 1 71.75 75 LEU A C 1
ATOM 604 O O . LEU A 1 75 ? 27.844 -12.812 0.676 1 71.75 75 LEU A O 1
ATOM 608 N N . GLY A 1 76 ? 29.516 -11.547 -0.165 1 72.69 76 GLY A N 1
ATOM 609 C CA . GLY A 1 76 ? 30.5 -12.141 0.723 1 72.69 76 GLY A CA 1
ATOM 610 C C . GLY A 1 76 ? 30.172 -11.953 2.191 1 72.69 76 GLY A C 1
ATOM 611 O O . GLY A 1 76 ? 30.234 -12.898 2.977 1 72.69 76 GLY A O 1
ATOM 612 N N . GLN A 1 77 ? 29.766 -10.844 2.512 1 72.69 77 GLN A N 1
ATOM 613 C CA . GLN A 1 77 ? 29.406 -10.539 3.895 1 72.69 77 GLN A CA 1
ATOM 614 C C . GLN A 1 77 ? 28.172 -11.305 4.324 1 72.69 77 GLN A C 1
ATOM 616 O O . GLN A 1 77 ? 28.109 -11.836 5.438 1 72.69 77 GLN A O 1
ATOM 621 N N . ILE A 1 78 ? 27.234 -11.461 3.479 1 72.88 78 ILE A N 1
ATOM 622 C CA . ILE A 1 78 ? 25.969 -12.109 3.762 1 72.88 78 ILE A CA 1
ATOM 623 C C . ILE A 1 78 ? 26.188 -13.609 3.947 1 72.88 78 ILE A C 1
ATOM 625 O O . ILE A 1 78 ? 25.625 -14.219 4.859 1 72.88 78 ILE A O 1
ATOM 629 N N . MET A 1 79 ? 27 -14.141 3.123 1 76.31 79 MET A N 1
ATOM 630 C CA . MET A 1 79 ? 27.172 -15.594 3.111 1 76.31 79 MET A CA 1
ATOM 631 C C . MET A 1 79 ? 28.062 -16.047 4.262 1 76.31 79 MET A C 1
ATOM 633 O O . MET A 1 79 ? 27.984 -17.203 4.688 1 76.31 79 MET A O 1
ATOM 637 N N . ASN A 1 80 ? 28.844 -15.141 4.73 1 75.62 80 ASN A N 1
ATOM 638 C CA . ASN A 1 80 ? 29.797 -15.547 5.758 1 75.62 80 ASN A CA 1
ATOM 639 C C . ASN A 1 80 ? 29.25 -15.312 7.16 1 75.62 80 ASN A C 1
ATOM 641 O O . ASN A 1 80 ? 29.859 -15.719 8.148 1 75.62 80 ASN A O 1
ATOM 645 N N . GLU A 1 81 ? 28.172 -14.727 7.219 1 75.88 81 GLU A N 1
ATOM 646 C CA . GLU A 1 81 ? 27.609 -14.445 8.531 1 75.88 81 GLU A CA 1
ATOM 647 C C . GLU A 1 81 ? 26.188 -14.984 8.656 1 75.88 81 GLU A C 1
ATOM 649 O O . GLU A 1 81 ? 25.281 -14.5 7.98 1 75.88 81 GLU A O 1
ATOM 654 N N . GLN A 1 82 ? 26.094 -16.125 9.5 1 76.88 82 GLN A N 1
ATOM 655 C CA . GLN A 1 82 ? 24.766 -16.641 9.797 1 76.88 82 GLN A CA 1
ATOM 656 C C . GLN A 1 82 ? 24.062 -15.766 10.836 1 76.88 82 GLN A C 1
ATOM 658 O O . GLN A 1 82 ? 24.547 -15.617 11.961 1 76.88 82 GLN A O 1
ATOM 663 N N . ARG A 1 83 ? 23.062 -15.156 10.383 1 80.06 83 ARG A N 1
ATOM 664 C CA . ARG A 1 83 ? 22.281 -14.305 11.266 1 80.06 83 ARG A CA 1
ATOM 665 C C . ARG A 1 83 ? 20.906 -14.898 11.516 1 80.06 83 ARG A C 1
ATOM 667 O O . ARG A 1 83 ? 19.922 -14.508 10.867 1 80.06 83 ARG A O 1
ATOM 674 N N . GLY A 1 84 ? 20.797 -15.805 12.516 1 78.19 84 GLY A N 1
ATOM 675 C CA . GLY A 1 84 ? 19.562 -16.516 12.805 1 78.19 84 GLY A CA 1
ATOM 676 C C . GLY A 1 84 ? 18.422 -15.578 13.172 1 78.19 84 GLY A C 1
ATOM 677 O O . GLY A 1 84 ? 17.266 -15.812 12.789 1 78.19 84 GLY A O 1
ATOM 678 N N . GLY A 1 85 ? 18.734 -14.555 13.898 1 82.94 85 GLY A N 1
ATOM 679 C CA . GLY A 1 85 ? 17.734 -13.586 14.281 1 82.94 85 GLY A CA 1
ATOM 680 C C . GLY A 1 85 ? 17.078 -12.883 13.102 1 82.94 85 GLY A C 1
ATOM 681 O O . GLY A 1 85 ? 15.859 -12.797 13.016 1 82.94 85 GLY A O 1
ATOM 682 N N . LEU A 1 86 ? 17.922 -12.469 12.172 1 81.06 86 LEU A N 1
ATOM 683 C CA . LEU A 1 86 ? 17.422 -11.797 10.977 1 81.06 86 LEU A CA 1
ATOM 684 C C . LEU A 1 86 ? 16.641 -12.758 10.102 1 81.06 86 LEU A C 1
ATOM 686 O O . LEU A 1 86 ? 15.641 -12.375 9.484 1 81.06 86 LEU A O 1
ATOM 690 N N . LEU A 1 87 ? 17.172 -13.938 10.078 1 82.81 87 LEU A N 1
ATOM 691 C CA . LEU A 1 87 ? 16.469 -14.961 9.32 1 82.81 87 LEU A CA 1
ATOM 692 C C . LEU A 1 87 ? 15.047 -15.156 9.844 1 82.81 87 LEU A C 1
ATOM 694 O O . LEU A 1 87 ? 14.086 -15.148 9.078 1 82.81 87 LEU A O 1
ATOM 698 N N . SER A 1 88 ? 14.914 -15.305 11.133 1 84.62 88 SER A N 1
ATOM 699 C CA . SER A 1 88 ? 13.617 -15.516 11.766 1 84.62 88 SER A CA 1
ATOM 700 C C . SER A 1 88 ? 12.719 -14.289 11.625 1 84.62 88 SER A C 1
ATOM 702 O O . SER A 1 88 ? 11.531 -14.414 11.336 1 84.62 88 SER A O 1
ATOM 704 N N . PHE A 1 89 ? 13.25 -13.156 11.812 1 86.75 89 PHE A N 1
ATOM 705 C CA . PHE A 1 89 ? 12.5 -11.922 11.672 1 86.75 89 PHE A CA 1
ATOM 706 C C . PHE A 1 89 ? 11.945 -11.789 10.258 1 86.75 89 PHE A C 1
ATOM 708 O O . PHE A 1 89 ? 10.781 -11.422 10.07 1 86.75 89 PHE A O 1
ATOM 715 N N . GLY A 1 90 ? 12.836 -12.039 9.352 1 86.62 90 GLY A N 1
ATOM 716 C CA . GLY A 1 90 ? 12.406 -11.969 7.961 1 86.62 90 GLY A CA 1
ATOM 717 C C . GLY A 1 90 ? 11.258 -12.906 7.641 1 86.62 90 GLY A C 1
ATOM 718 O O . GLY A 1 90 ? 10.281 -12.508 7.004 1 86.62 90 GLY A O 1
ATOM 719 N N . LEU A 1 91 ? 11.398 -14.07 8.133 1 85.25 91 LEU A N 1
ATOM 720 C CA . LEU A 1 91 ? 10.375 -15.078 7.867 1 85.25 91 LEU A CA 1
ATOM 721 C C . LEU A 1 91 ? 9.062 -14.719 8.555 1 85.25 91 LEU A C 1
ATOM 723 O O . LEU A 1 91 ? 8.008 -14.711 7.918 1 85.25 91 LEU A O 1
ATOM 727 N N . ILE A 1 92 ? 9.062 -14.422 9.742 1 88.69 92 ILE A N 1
ATOM 728 C CA . ILE A 1 92 ? 7.871 -14.102 10.523 1 88.69 92 ILE A CA 1
ATOM 729 C C . ILE A 1 92 ? 7.207 -12.844 9.969 1 88.69 92 ILE A C 1
ATOM 731 O O . ILE A 1 92 ? 5.984 -12.797 9.812 1 88.69 92 ILE A O 1
ATOM 735 N N . GLY A 1 93 ? 8.07 -11.828 9.703 1 90.25 93 GLY A N 1
ATOM 736 C CA . GLY A 1 93 ? 7.543 -10.602 9.125 1 90.25 93 GLY A CA 1
ATOM 737 C C . GLY A 1 93 ? 6.852 -10.828 7.789 1 90.25 93 GLY A C 1
ATOM 738 O O . GLY A 1 93 ? 5.77 -10.281 7.551 1 90.25 93 GLY A O 1
ATOM 739 N N . ALA A 1 94 ? 7.488 -11.625 7.004 1 88.75 94 ALA A N 1
ATOM 740 C CA . ALA A 1 94 ? 6.922 -11.922 5.688 1 88.75 94 ALA A CA 1
ATOM 741 C C . ALA A 1 94 ? 5.594 -12.664 5.82 1 88.75 94 ALA A C 1
ATOM 743 O O . ALA A 1 94 ? 4.613 -12.312 5.16 1 88.75 94 ALA A O 1
ATOM 744 N N . ILE A 1 95 ? 5.531 -13.633 6.66 1 86.75 95 ILE A N 1
ATOM 745 C CA . ILE A 1 95 ? 4.332 -14.445 6.848 1 86.75 95 ILE A CA 1
ATOM 746 C C . ILE A 1 95 ? 3.219 -13.586 7.453 1 86.75 95 ILE A C 1
ATOM 748 O O . ILE A 1 95 ? 2.064 -13.672 7.027 1 86.75 95 ILE A O 1
ATOM 752 N N . TRP A 1 96 ? 3.564 -12.82 8.383 1 89.5 96 TRP A N 1
ATOM 753 C CA . TRP A 1 96 ? 2.582 -11.945 9.016 1 89.5 96 TRP A CA 1
ATOM 754 C C . TRP A 1 96 ? 1.956 -11 8 1 89.5 96 TRP A C 1
ATOM 756 O O . TRP A 1 96 ? 0.73 -10.906 7.898 1 89.5 96 TRP A O 1
ATOM 766 N N . ALA A 1 97 ? 2.756 -10.281 7.27 1 91.44 97 ALA A N 1
ATOM 767 C CA . ALA A 1 97 ? 2.254 -9.336 6.281 1 91.44 97 ALA A CA 1
ATOM 768 C C . ALA A 1 97 ? 1.444 -10.039 5.199 1 91.44 97 ALA A C 1
ATOM 770 O O . ALA A 1 97 ? 0.351 -9.602 4.844 1 91.44 97 ALA A O 1
ATOM 771 N N . ALA A 1 98 ? 1.953 -11.133 4.746 1 90.19 98 ALA A N 1
ATOM 772 C CA . ALA A 1 98 ? 1.287 -11.898 3.693 1 90.19 98 ALA A CA 1
ATOM 773 C C . ALA A 1 98 ? -0.054 -12.438 4.176 1 90.19 98 ALA A C 1
ATOM 775 O O . ALA A 1 98 ? -1.033 -12.453 3.426 1 90.19 98 ALA A O 1
ATOM 776 N N . SER A 1 99 ? -0.098 -12.914 5.371 1 90.56 99 SER A N 1
ATOM 777 C CA . SER A 1 99 ? -1.343 -13.453 5.906 1 90.56 99 SER A CA 1
ATOM 778 C C . SER A 1 99 ? -2.414 -12.375 6.016 1 90.56 99 SER A C 1
ATOM 780 O O . SER A 1 99 ? -3.602 -12.656 5.836 1 90.56 99 SER A O 1
ATOM 782 N N . ASN A 1 100 ? -2.012 -11.148 6.285 1 91.94 100 ASN A N 1
ATOM 783 C CA . ASN A 1 100 ? -2.965 -10.039 6.273 1 91.94 100 ASN A CA 1
ATOM 784 C C . ASN A 1 100 ? -3.508 -9.781 4.871 1 91.94 100 ASN A C 1
ATOM 786 O O . ASN A 1 100 ? -4.684 -9.445 4.707 1 91.94 100 ASN A O 1
ATOM 790 N N . GLY A 1 101 ? -2.664 -9.938 3.906 1 91.5 101 GLY A N 1
ATOM 791 C CA . GLY A 1 101 ? -3.117 -9.859 2.527 1 91.5 101 GLY A CA 1
ATOM 792 C C . GLY A 1 101 ? -4.137 -10.922 2.174 1 91.5 101 GLY A C 1
ATOM 793 O O . GLY A 1 101 ? -5.148 -10.633 1.532 1 91.5 101 GLY A O 1
ATOM 794 N N . ILE A 1 102 ? -3.869 -12.094 2.617 1 90.81 102 ILE A N 1
ATOM 795 C CA . ILE A 1 102 ? -4.789 -13.195 2.363 1 90.81 102 ILE A CA 1
ATOM 796 C C . ILE A 1 102 ? -6.117 -12.938 3.072 1 90.81 102 ILE A C 1
ATOM 798 O O . ILE A 1 102 ? -7.188 -13.203 2.521 1 90.81 102 ILE A O 1
ATOM 802 N N . ASN A 1 103 ? -6.008 -12.453 4.273 1 90.75 103 ASN A N 1
ATOM 803 C CA . ASN A 1 103 ? -7.23 -12.078 4.98 1 90.75 103 ASN A CA 1
ATOM 804 C C . ASN A 1 103 ? -8.039 -11.047 4.199 1 90.75 103 ASN A C 1
ATOM 806 O O . ASN A 1 103 ? -9.273 -11.102 4.191 1 90.75 103 ASN A O 1
ATOM 810 N N . ALA A 1 104 ? -7.371 -10.102 3.645 1 92.44 104 ALA A N 1
ATOM 811 C CA . ALA A 1 104 ? -8.039 -9.117 2.805 1 92.44 104 ALA A CA 1
ATOM 812 C C . ALA A 1 104 ? -8.703 -9.773 1.599 1 92.44 104 ALA A C 1
ATOM 814 O O . ALA A 1 104 ? -9.797 -9.391 1.192 1 92.44 104 ALA A O 1
ATOM 815 N N . ILE A 1 105 ? -8.078 -10.758 1.038 1 94.19 105 ILE A N 1
ATOM 816 C CA . ILE A 1 105 ? -8.625 -11.508 -0.086 1 94.19 105 ILE A CA 1
ATOM 817 C C . ILE A 1 105 ? -9.898 -12.242 0.352 1 94.19 105 ILE A C 1
ATOM 819 O O . ILE A 1 105 ? -10.914 -12.211 -0.347 1 94.19 105 ILE A O 1
ATOM 823 N N . VAL A 1 106 ? -9.844 -12.875 1.507 1 92.81 106 VAL A N 1
ATOM 824 C CA . VAL A 1 106 ? -10.984 -13.609 2.053 1 92.81 106 VAL A CA 1
ATOM 825 C C . VAL A 1 106 ? -12.172 -12.664 2.213 1 92.81 106 VAL A C 1
ATOM 827 O O . VAL A 1 106 ? -13.289 -12.977 1.793 1 92.81 106 VAL A O 1
ATOM 830 N N . ARG A 1 107 ? -11.906 -11.492 2.76 1 92 107 ARG A N 1
ATOM 831 C CA . ARG A 1 107 ? -12.984 -10.516 2.945 1 92 107 ARG A CA 1
ATOM 832 C C . ARG A 1 107 ? -13.547 -10.062 1.604 1 92 107 ARG A C 1
ATOM 834 O O . ARG A 1 107 ? -14.758 -9.891 1.461 1 92 107 ARG A O 1
ATOM 841 N N . SER A 1 108 ? -12.68 -9.859 0.664 1 94.5 108 SER A N 1
ATOM 842 C CA . SER A 1 108 ? -13.125 -9.445 -0.665 1 94.5 108 SER A CA 1
ATOM 843 C C . SER A 1 108 ? -13.992 -10.516 -1.315 1 94.5 108 SER A C 1
ATOM 845 O O . SER A 1 108 ? -15.008 -10.203 -1.937 1 94.5 108 SER A O 1
ATOM 847 N N . PHE A 1 109 ? -13.617 -11.758 -1.18 1 95.88 109 PHE A N 1
ATOM 848 C CA . PHE A 1 109 ? -14.383 -12.852 -1.769 1 95.88 109 PHE A CA 1
ATOM 849 C C . PHE A 1 109 ? -15.719 -13.031 -1.051 1 95.88 109 PHE A C 1
ATOM 851 O O . PHE A 1 109 ? -16.734 -13.289 -1.687 1 95.88 109 PHE A O 1
ATOM 858 N N . ASN A 1 110 ? -15.703 -12.93 0.285 1 94.62 110 ASN A N 1
ATOM 859 C CA . ASN A 1 110 ? -16.953 -12.992 1.026 1 94.62 110 ASN A CA 1
ATOM 860 C C . ASN A 1 110 ? -17.938 -11.906 0.567 1 94.62 110 ASN A C 1
ATOM 862 O O . ASN A 1 110 ? -19.125 -12.164 0.428 1 94.62 110 ASN A O 1
ATOM 866 N N . ARG A 1 111 ? -17.406 -10.758 0.373 1 93.75 111 ARG A N 1
ATOM 867 C CA . ARG A 1 111 ? -18.219 -9.664 -0.133 1 93.75 111 ARG A CA 1
ATOM 868 C C . ARG A 1 111 ? -18.766 -9.984 -1.523 1 93.75 111 ARG A C 1
ATOM 870 O O . ARG A 1 111 ? -19.922 -9.711 -1.825 1 93.75 111 ARG A O 1
ATOM 877 N N . ALA A 1 112 ? -17.938 -10.539 -2.365 1 95.06 112 ALA A N 1
ATOM 878 C CA . ALA A 1 112 ? -18.359 -10.914 -3.715 1 95.06 112 ALA A CA 1
ATOM 879 C C . ALA A 1 112 ? -19.516 -11.898 -3.68 1 95.06 112 ALA A C 1
ATOM 881 O O . ALA A 1 112 ? -20.422 -11.828 -4.512 1 95.06 112 ALA A O 1
ATOM 882 N N . TYR A 1 113 ? -19.5 -12.758 -2.74 1 95.56 113 TYR A N 1
ATOM 883 C CA . TYR A 1 113 ? -20.547 -13.781 -2.623 1 95.56 113 TYR A CA 1
ATOM 884 C C . TYR A 1 113 ? -21.656 -13.312 -1.703 1 95.56 113 TYR A C 1
ATOM 886 O O . TYR A 1 113 ? -22.609 -14.055 -1.437 1 95.56 113 TYR A O 1
ATOM 894 N N . ASP A 1 114 ? -21.547 -12.094 -1.166 1 94.31 114 ASP A N 1
ATOM 895 C CA . ASP A 1 114 ? -22.531 -11.484 -0.276 1 94.31 114 ASP A CA 1
ATOM 896 C C . ASP A 1 114 ? -22.719 -12.328 0.984 1 94.31 114 ASP A C 1
ATOM 898 O O . ASP A 1 114 ? -23.859 -12.625 1.373 1 94.31 114 ASP A O 1
ATOM 902 N N . VAL A 1 115 ? -21.625 -12.789 1.518 1 92.38 115 VAL A N 1
ATOM 903 C CA . VAL A 1 115 ? -21.672 -13.547 2.762 1 92.38 115 VAL A CA 1
ATOM 904 C C . VAL A 1 115 ? -20.812 -12.859 3.816 1 92.38 115 VAL A C 1
ATOM 906 O O . VAL A 1 115 ? -19.859 -12.156 3.482 1 92.38 115 VAL A O 1
ATOM 909 N N . ASP A 1 116 ? -21.094 -12.961 5.066 1 85.81 116 ASP A N 1
ATOM 910 C CA . ASP A 1 116 ? -20.312 -12.43 6.172 1 85.81 116 ASP A CA 1
ATOM 911 C C . ASP A 1 116 ? -19.234 -13.422 6.609 1 85.81 116 ASP A C 1
ATOM 913 O O . ASP A 1 116 ? -19.344 -14.617 6.34 1 85.81 116 ASP A O 1
ATOM 917 N N . GLU A 1 117 ? -18.219 -12.75 7.227 1 81.88 117 GLU A N 1
ATOM 918 C CA . GLU A 1 117 ? -17.25 -13.648 7.848 1 81.88 117 GLU A CA 1
ATOM 919 C C . GLU A 1 117 ? -17.828 -14.297 9.109 1 81.88 117 GLU A C 1
ATOM 921 O O . GLU A 1 117 ? -18.047 -13.617 10.109 1 81.88 117 GLU A O 1
ATOM 926 N N . GLY A 1 118 ? -18.391 -15.477 8.945 1 80.38 118 GLY A N 1
ATOM 927 C CA . GLY A 1 118 ? -19.016 -16.188 10.047 1 80.38 118 GLY A CA 1
ATOM 928 C C . GLY A 1 118 ? -18.047 -17.031 10.852 1 80.38 118 GLY A C 1
ATOM 929 O O . GLY A 1 118 ? -18.391 -17.484 11.945 1 80.38 118 GLY A O 1
ATOM 930 N N . ARG A 1 119 ? -16.828 -17.188 10.43 1 81.31 119 ARG A N 1
ATOM 931 C CA . ARG A 1 119 ? -15.844 -18 11.125 1 81.31 119 ARG A CA 1
ATOM 932 C C . ARG A 1 119 ? -15.234 -17.234 12.297 1 81.31 119 ARG A C 1
ATOM 934 O O . ARG A 1 119 ? -15.023 -16.031 12.219 1 81.31 119 ARG A O 1
ATOM 941 N N . PRO A 1 120 ? -15.016 -17.984 13.336 1 85.31 120 PRO A N 1
ATOM 942 C CA . PRO A 1 120 ? -14.297 -17.344 14.438 1 85.31 120 PRO A CA 1
ATOM 943 C C . PRO A 1 120 ? -12.945 -16.781 14.008 1 85.31 120 PRO A C 1
ATOM 945 O O . PRO A 1 120 ? -12.312 -17.312 13.094 1 85.31 120 PRO A O 1
ATOM 948 N N . PHE A 1 121 ? -12.555 -15.789 14.797 1 82.19 121 PHE A N 1
ATOM 949 C CA . PHE A 1 121 ? -11.367 -15.016 14.445 1 82.19 121 PHE A CA 1
ATOM 950 C C . PHE A 1 121 ? -10.156 -15.93 14.297 1 82.19 121 PHE A C 1
ATOM 952 O O . PHE A 1 121 ? -9.422 -15.836 13.312 1 82.19 121 PHE A O 1
ATOM 959 N N . LEU A 1 122 ? -10.031 -16.844 15.203 1 85.12 122 LEU A N 1
ATOM 960 C CA . LEU A 1 122 ? -8.852 -17.719 15.227 1 85.12 122 LEU A CA 1
ATOM 961 C C . LEU A 1 122 ? -8.852 -18.656 14.031 1 85.12 122 LEU A C 1
ATOM 963 O O . LEU A 1 122 ? -7.797 -18.953 13.469 1 85.12 122 LEU A O 1
ATOM 967 N N . ILE A 1 123 ? -10.008 -19.094 13.633 1 84.94 123 ILE A N 1
ATOM 968 C CA . ILE A 1 123 ? -10.133 -20 12.492 1 84.94 123 ILE A CA 1
ATOM 969 C C . ILE A 1 123 ? -9.867 -19.25 11.195 1 84.94 123 ILE A C 1
ATOM 971 O O . ILE A 1 123 ? -9.141 -19.719 10.32 1 84.94 123 ILE A O 1
ATOM 975 N N . ALA A 1 124 ? -10.422 -18.078 11.156 1 84.88 124 ALA A N 1
ATOM 976 C CA . ALA A 1 124 ? -10.234 -17.266 9.969 1 84.88 124 ALA A CA 1
ATOM 977 C C . ALA A 1 124 ? -8.766 -16.875 9.789 1 84.88 124 ALA A C 1
ATOM 979 O O . ALA A 1 124 ? -8.219 -16.969 8.688 1 84.88 124 ALA A O 1
ATOM 980 N N . ARG A 1 125 ? -8.156 -16.562 10.875 1 83.69 125 ARG A N 1
ATOM 981 C CA . ARG A 1 125 ? -6.746 -16.188 10.852 1 83.69 125 ARG A CA 1
ATOM 982 C C . ARG A 1 125 ? -5.871 -17.391 10.516 1 83.69 125 ARG A C 1
ATOM 984 O O . ARG A 1 125 ? -4.918 -17.281 9.742 1 83.69 125 ARG A O 1
ATOM 991 N N . GLY A 1 126 ? -6.195 -18.516 11.109 1 87 126 GLY A N 1
ATOM 992 C CA . GLY A 1 126 ? -5.469 -19.734 10.805 1 87 126 GLY A CA 1
ATOM 993 C C . GLY A 1 126 ? -5.547 -20.125 9.336 1 87 126 GLY A C 1
ATOM 994 O O . GLY A 1 126 ? -4.551 -20.531 8.742 1 87 126 GLY A O 1
ATOM 995 N N . MET A 1 127 ? -6.652 -19.969 8.812 1 85.06 127 MET A N 1
ATOM 996 C CA . MET A 1 127 ? -6.84 -20.281 7.402 1 85.06 127 MET A CA 1
ATOM 997 C C . MET A 1 127 ? -6.016 -19.328 6.527 1 85.06 127 MET A C 1
ATOM 999 O O . MET A 1 127 ? -5.414 -19.766 5.543 1 85.06 127 MET A O 1
ATOM 1003 N N . ALA A 1 128 ? -6.047 -18.094 6.875 1 87 128 ALA A N 1
ATOM 1004 C CA . ALA A 1 128 ? -5.266 -17.109 6.121 1 87 128 ALA A CA 1
ATOM 1005 C C . ALA A 1 128 ? -3.781 -17.453 6.148 1 87 128 ALA A C 1
ATOM 1007 O O . ALA A 1 128 ? -3.098 -17.375 5.125 1 87 128 ALA A O 1
ATOM 1008 N N . VAL A 1 129 ? -3.367 -17.859 7.281 1 87.25 129 VAL A N 1
ATOM 1009 C CA . VAL A 1 129 ? -1.967 -18.234 7.441 1 87.25 129 VAL A CA 1
ATOM 1010 C C . VAL A 1 129 ? -1.668 -19.484 6.617 1 87.25 129 VAL A C 1
ATOM 1012 O O . VAL A 1 129 ? -0.657 -19.547 5.914 1 87.25 129 VAL A O 1
ATOM 1015 N N . LEU A 1 130 ? -2.539 -20.422 6.625 1 83.81 130 LEU A N 1
ATOM 1016 C CA . LEU A 1 130 ? -2.369 -21.656 5.871 1 83.81 130 LEU A CA 1
ATOM 1017 C C . LEU A 1 130 ? -2.346 -21.375 4.371 1 83.81 130 LEU A C 1
ATOM 1019 O O . LEU A 1 130 ? -1.514 -21.938 3.646 1 83.81 130 LEU A O 1
ATOM 1023 N N . LEU A 1 131 ? -3.25 -20.547 4.035 1 83.44 131 LEU A N 1
ATOM 1024 C CA . LEU A 1 131 ? -3.303 -20.188 2.623 1 83.44 131 LEU A CA 1
ATOM 1025 C C . LEU A 1 131 ? -2.047 -19.422 2.207 1 83.44 131 LEU A C 1
ATOM 1027 O O . LEU A 1 131 ? -1.562 -19.594 1.085 1 83.44 131 LEU A O 1
ATOM 1031 N N . THR A 1 132 ? -1.555 -18.672 3.139 1 83 132 THR A N 1
ATOM 1032 C CA . THR A 1 132 ? -0.316 -17.953 2.877 1 83 132 THR A CA 1
ATOM 1033 C C . THR A 1 132 ? 0.838 -18.922 2.635 1 83 132 THR A C 1
ATOM 1035 O O . THR A 1 132 ? 1.586 -18.766 1.666 1 83 132 THR A O 1
ATOM 1038 N N . PHE A 1 133 ? 0.92 -19.844 3.436 1 81.62 133 PHE A N 1
ATOM 1039 C CA . PHE A 1 133 ? 1.951 -20.859 3.275 1 81.62 133 PHE A CA 1
ATOM 1040 C C . PHE A 1 133 ? 1.812 -21.562 1.932 1 81.62 133 PHE A C 1
ATOM 1042 O O . PHE A 1 133 ? 2.807 -21.812 1.244 1 81.62 133 PHE A O 1
ATOM 1049 N N . ALA A 1 134 ? 0.596 -21.859 1.64 1 76.06 134 ALA A N 1
ATO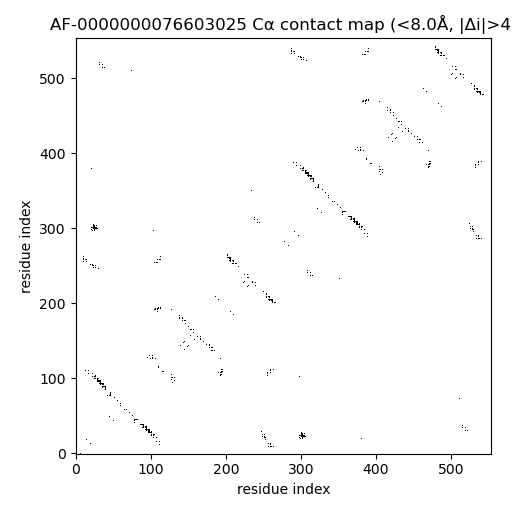M 1050 C CA . ALA A 1 134 ? 0.333 -22.531 0.369 1 76.06 134 ALA A CA 1
ATOM 1051 C C . ALA A 1 134 ? 0.769 -21.656 -0.809 1 76.06 134 ALA A C 1
ATOM 1053 O O . ALA A 1 134 ? 1.413 -22.141 -1.741 1 76.06 134 ALA A O 1
ATOM 1054 N N . MET A 1 135 ? 0.466 -20.422 -0.623 1 72 135 MET A N 1
ATOM 1055 C CA . MET A 1 135 ? 0.797 -19.5 -1.701 1 72 135 MET A CA 1
ATOM 1056 C C . MET A 1 135 ? 2.307 -19.297 -1.8 1 72 135 MET A C 1
ATOM 1058 O O . MET A 1 135 ? 2.861 -19.25 -2.9 1 72 135 MET A O 1
ATOM 1062 N N . VAL A 1 136 ? 2.928 -19.109 -0.669 1 70.75 136 VAL A N 1
ATOM 1063 C CA . VAL A 1 136 ? 4.379 -18.953 -0.636 1 70.75 136 VAL A CA 1
ATOM 1064 C C . VAL A 1 136 ? 5.047 -20.172 -1.264 1 70.75 136 VAL A C 1
ATOM 1066 O O . VAL A 1 136 ? 5.984 -20.031 -2.053 1 70.75 136 VAL A O 1
ATOM 1069 N N . PHE A 1 137 ? 4.551 -21.25 -0.942 1 70.62 137 PHE A N 1
ATOM 1070 C CA . PHE A 1 137 ? 5.07 -22.5 -1.487 1 70.62 137 PHE A CA 1
ATOM 1071 C C . PHE A 1 137 ? 4.93 -22.516 -3.004 1 70.62 137 PHE A C 1
ATOM 1073 O O . PHE A 1 137 ? 5.883 -22.844 -3.717 1 70.62 137 PHE A O 1
ATOM 1080 N N . ILE A 1 138 ? 3.818 -22.172 -3.438 1 64.62 138 ILE A N 1
ATOM 1081 C CA . ILE A 1 138 ? 3.541 -22.203 -4.871 1 64.62 138 ILE A CA 1
ATOM 1082 C C . ILE A 1 138 ? 4.406 -21.172 -5.59 1 64.62 138 ILE A C 1
ATOM 1084 O O . ILE A 1 138 ? 4.93 -21.438 -6.672 1 64.62 138 ILE A O 1
ATOM 1088 N N . ILE A 1 139 ? 4.586 -20.031 -4.934 1 60.5 139 ILE A N 1
ATOM 1089 C CA . ILE A 1 139 ? 5.406 -18.984 -5.52 1 60.5 139 ILE A CA 1
ATOM 1090 C C . ILE A 1 139 ? 6.859 -19.453 -5.598 1 60.5 139 ILE A C 1
ATOM 1092 O O . ILE A 1 139 ? 7.523 -19.25 -6.617 1 60.5 139 ILE A O 1
ATOM 1096 N N . ILE A 1 140 ? 7.309 -20.031 -4.539 1 62.31 140 ILE A N 1
ATOM 1097 C CA . ILE A 1 140 ? 8.656 -20.578 -4.52 1 62.31 140 ILE A CA 1
ATOM 1098 C C . ILE A 1 140 ? 8.82 -21.594 -5.648 1 62.31 140 ILE A C 1
ATOM 1100 O O . ILE A 1 140 ? 9.812 -21.578 -6.383 1 62.31 140 ILE A O 1
ATOM 1104 N N . VAL A 1 141 ? 7.848 -22.391 -5.82 1 63.09 141 VAL A N 1
ATOM 1105 C CA . VAL A 1 141 ? 7.875 -23.406 -6.867 1 63.09 141 VAL A CA 1
ATOM 1106 C C . VAL A 1 141 ? 7.84 -22.75 -8.242 1 63.09 141 VAL A C 1
ATOM 1108 O O . VAL A 1 141 ? 8.578 -23.125 -9.148 1 63.09 141 VAL A O 1
ATOM 1111 N N . ALA A 1 142 ? 6.973 -21.734 -8.352 1 58.38 142 ALA A N 1
ATOM 1112 C CA . ALA A 1 142 ? 6.824 -21.016 -9.617 1 58.38 142 ALA A CA 1
ATOM 1113 C C . ALA A 1 142 ? 8.117 -20.297 -9.984 1 58.38 142 ALA A C 1
ATOM 1115 O O . ALA A 1 142 ? 8.445 -20.172 -11.172 1 58.38 142 ALA A O 1
ATOM 1116 N N . LEU A 1 143 ? 8.727 -19.75 -8.977 1 55.16 143 LEU A N 1
ATOM 1117 C CA . LEU A 1 143 ? 9.969 -19.016 -9.219 1 55.16 143 LEU A CA 1
ATOM 1118 C C . LEU A 1 143 ? 11.125 -19.984 -9.438 1 55.16 143 LEU A C 1
ATOM 1120 O O . LEU A 1 143 ? 12.016 -19.719 -10.25 1 55.16 143 LEU A O 1
ATOM 1124 N N . LEU A 1 144 ? 11.086 -20.969 -8.641 1 58.72 144 LEU A N 1
ATOM 1125 C CA . LEU A 1 144 ? 12.203 -21.906 -8.664 1 58.72 144 LEU A CA 1
ATOM 1126 C C . LEU A 1 144 ? 12.094 -22.859 -9.852 1 58.72 144 LEU A C 1
ATOM 1128 O O . LEU A 1 144 ? 13.109 -23.312 -10.375 1 58.72 144 LEU A O 1
ATOM 1132 N N . LEU A 1 145 ? 10.875 -23.062 -10.227 1 61.22 145 LEU A N 1
ATOM 1133 C CA . LEU A 1 145 ? 10.664 -24.078 -11.258 1 61.22 145 LEU A CA 1
ATOM 1134 C C . LEU A 1 145 ? 11.328 -23.656 -12.562 1 61.22 145 LEU A C 1
ATOM 1136 O O . LEU A 1 145 ? 12 -24.469 -13.211 1 61.22 145 LEU A O 1
ATOM 1140 N N . PRO A 1 146 ? 11.086 -22.391 -12.953 1 57.06 146 PRO A N 1
ATOM 1141 C CA . PRO A 1 146 ? 11.781 -22.062 -14.203 1 57.06 146 PRO A CA 1
ATOM 1142 C C . PRO A 1 146 ? 13.297 -22.188 -14.086 1 57.06 146 PRO A C 1
ATOM 1144 O O . PRO A 1 146 ? 13.953 -22.656 -15.016 1 57.06 146 PRO A O 1
ATOM 1147 N N . VAL A 1 147 ? 13.734 -21.766 -13.008 1 54.03 147 VAL A N 1
ATOM 1148 C CA . VAL A 1 147 ? 15.18 -21.781 -12.82 1 54.03 147 VAL A CA 1
ATOM 1149 C C . VAL A 1 147 ? 15.641 -23.203 -12.531 1 54.03 147 VAL A C 1
ATOM 1151 O O . VAL A 1 147 ? 16.5 -23.75 -13.227 1 54.03 147 VAL A O 1
ATOM 1154 N N . PHE A 1 148 ? 15.094 -23.797 -11.516 1 57.34 148 PHE A N 1
ATOM 1155 C CA . PHE A 1 148 ? 15.57 -25.109 -11.094 1 57.34 148 PHE A CA 1
ATOM 1156 C C . PHE A 1 148 ? 15.039 -26.188 -12.016 1 57.34 148 PHE A C 1
ATOM 1158 O O . PHE A 1 148 ? 15.641 -27.266 -12.141 1 57.34 148 PHE A O 1
ATOM 1165 N N . GLY A 1 149 ? 13.82 -25.953 -12.586 1 62.34 149 GLY A N 1
ATOM 1166 C CA . GLY A 1 149 ? 13.312 -26.922 -13.547 1 62.34 149 GLY A CA 1
ATOM 1167 C C . GLY A 1 149 ? 14.242 -27.141 -14.727 1 62.34 149 GLY A C 1
ATOM 1168 O O . GLY A 1 149 ? 14.438 -28.266 -15.172 1 62.34 149 GLY A O 1
ATOM 1169 N N . LYS A 1 150 ? 14.773 -26.016 -15.102 1 66.06 150 LYS A N 1
ATOM 1170 C CA . LYS A 1 150 ? 15.75 -26.125 -16.188 1 66.06 150 LYS A CA 1
ATOM 1171 C C . LYS A 1 150 ? 16.969 -26.938 -15.758 1 66.06 150 LYS A C 1
ATOM 1173 O O . LYS A 1 150 ? 17.375 -27.859 -16.453 1 66.06 150 LYS A O 1
ATOM 1178 N N . GLU A 1 151 ? 17.484 -26.594 -14.609 1 60.53 151 GLU A N 1
ATOM 1179 C CA . GLU A 1 151 ? 18.703 -27.266 -14.133 1 60.53 151 GLU A CA 1
ATOM 1180 C C . GLU A 1 151 ? 18.453 -28.75 -13.859 1 60.53 151 GLU A C 1
ATOM 1182 O O . GLU A 1 151 ? 19.266 -29.594 -14.219 1 60.53 151 GLU A O 1
ATOM 1187 N N . ILE A 1 152 ? 17.359 -29.016 -13.227 1 64.31 152 ILE A N 1
ATOM 1188 C CA . ILE A 1 152 ? 17.016 -30.406 -12.922 1 64.31 152 ILE A CA 1
ATOM 1189 C C . ILE A 1 152 ? 16.797 -31.172 -14.219 1 64.31 152 ILE A C 1
ATOM 1191 O O . ILE A 1 152 ? 17.25 -32.312 -14.359 1 64.31 152 ILE A O 1
ATOM 1195 N N . GLY A 1 153 ? 16.109 -30.531 -15.102 1 72.25 153 GLY A N 1
ATOM 1196 C CA . GLY A 1 153 ? 15.883 -31.172 -16.391 1 72.25 153 GLY A CA 1
ATOM 1197 C C . GLY A 1 153 ? 17.172 -31.438 -17.156 1 72.25 153 GLY A C 1
ATOM 1198 O O . GLY A 1 153 ? 17.344 -32.531 -17.703 1 72.25 153 GLY A O 1
ATOM 1199 N N . LEU A 1 154 ? 18 -30.469 -17.109 1 72.75 154 LEU A N 1
ATOM 1200 C CA . LEU A 1 154 ? 19.281 -30.656 -17.766 1 72.75 154 LEU A CA 1
ATOM 1201 C C . LEU A 1 154 ? 20.078 -31.766 -17.109 1 72.75 154 LEU A C 1
ATOM 1203 O O . LEU A 1 154 ? 20.719 -32.562 -17.797 1 72.75 154 LEU A O 1
ATOM 1207 N N . PHE A 1 155 ? 20.047 -31.766 -15.805 1 68.5 155 PHE A N 1
ATOM 1208 C CA . PHE A 1 155 ? 20.766 -32.781 -15.062 1 68.5 155 PHE A CA 1
ATOM 1209 C C . PHE A 1 155 ? 20.25 -34.188 -15.43 1 68.5 155 PHE A C 1
ATOM 1211 O O . PHE A 1 155 ? 21.047 -35.094 -15.633 1 68.5 155 PHE A O 1
ATOM 1218 N N . ILE A 1 156 ? 19.016 -34.344 -15.523 1 72.5 156 ILE A N 1
ATOM 1219 C CA . ILE A 1 156 ? 18.391 -35.625 -15.789 1 72.5 156 ILE A CA 1
ATOM 1220 C C . ILE A 1 156 ? 18.594 -36 -17.25 1 72.5 156 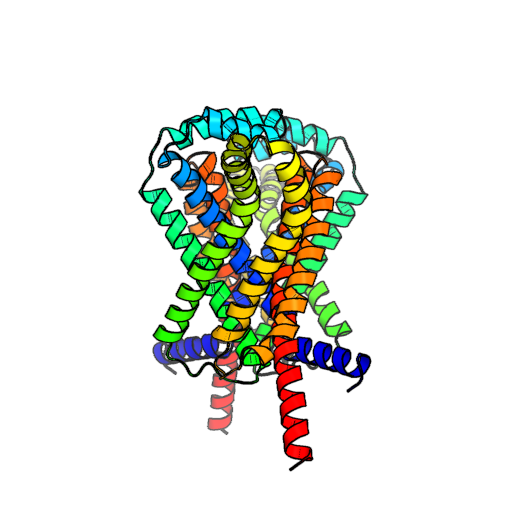ILE A C 1
ATOM 1222 O O . ILE A 1 156 ? 19.016 -37.125 -17.562 1 72.5 156 ILE A O 1
ATOM 1226 N N . PHE A 1 157 ? 18.453 -35.094 -18.125 1 77.94 157 PHE A N 1
ATOM 1227 C CA . PHE A 1 157 ? 18.391 -35.406 -19.531 1 77.94 157 PHE A CA 1
ATOM 1228 C C . PHE A 1 157 ? 19.781 -35.438 -20.156 1 77.94 157 PHE A C 1
ATOM 1230 O O . PHE A 1 157 ? 19.984 -36 -21.234 1 77.94 157 PHE A O 1
ATOM 1237 N N . SER A 1 158 ? 20.625 -34.781 -19.438 1 77.31 158 SER A N 1
ATOM 1238 C CA . SER A 1 158 ? 22 -34.875 -19.906 1 77.31 158 SER A CA 1
ATOM 1239 C C . SER A 1 158 ? 22.5 -36.312 -19.875 1 77.31 158 SER A C 1
ATOM 1241 O O . SER A 1 158 ? 23.297 -36.719 -20.719 1 77.31 158 SER A O 1
ATOM 1243 N N . HIS A 1 159 ? 22.016 -36.969 -18.906 1 78.12 159 HIS A N 1
ATOM 1244 C CA . HIS A 1 159 ? 22.438 -38.344 -18.781 1 78.12 159 HIS A CA 1
ATOM 1245 C C . HIS A 1 159 ? 21.938 -39.188 -19.953 1 78.12 159 HIS A C 1
ATOM 1247 O O . HIS A 1 159 ? 22.516 -40.219 -20.266 1 78.12 159 HIS A O 1
ATOM 1253 N N . PHE A 1 160 ? 21 -38.75 -20.547 1 85.06 160 PHE A N 1
ATOM 1254 C CA . PHE A 1 160 ? 20.438 -39.5 -21.688 1 85.06 160 PHE A CA 1
ATOM 1255 C C . PHE A 1 160 ? 20.828 -38.844 -23 1 85.06 160 PHE A C 1
ATOM 1257 O O . PHE A 1 160 ? 20.344 -39.25 -24.062 1 85.06 160 PHE A O 1
ATOM 1264 N N . GLY A 1 161 ? 21.719 -37.812 -22.906 1 81.94 161 GLY A N 1
ATOM 1265 C CA . GLY A 1 161 ? 22.188 -37.125 -24.094 1 81.94 161 GLY A CA 1
ATOM 1266 C C . GLY A 1 161 ? 21.109 -36.281 -24.75 1 81.94 161 GLY A C 1
ATOM 1267 O O . GLY A 1 161 ? 21.172 -36 -25.953 1 81.94 161 GLY A O 1
ATOM 1268 N N . LEU A 1 162 ? 20.047 -35.969 -24.141 1 86.94 162 LEU A N 1
ATOM 1269 C CA . LEU A 1 162 ? 18.891 -35.281 -24.688 1 86.94 162 LEU A CA 1
ATOM 1270 C C . LEU A 1 162 ? 18.828 -33.844 -24.141 1 86.94 162 LEU A C 1
ATOM 1272 O O . LEU A 1 162 ? 17.734 -33.312 -23.891 1 86.94 162 LEU A O 1
ATOM 1276 N N . SER A 1 163 ? 19.984 -33.25 -23.812 1 83.62 163 SER A N 1
ATOM 1277 C CA . SER A 1 163 ? 20.031 -31.906 -23.203 1 83.62 163 SER A CA 1
ATOM 1278 C C . SER A 1 163 ? 19.406 -30.859 -24.125 1 83.62 163 SER A C 1
ATOM 1280 O O . SER A 1 163 ? 18.641 -30.016 -23.672 1 83.62 163 SER A O 1
ATOM 1282 N N . GLN A 1 164 ? 19.797 -30.953 -25.453 1 83.12 164 GLN A N 1
ATOM 1283 C CA . GLN A 1 164 ? 19.297 -29.953 -26.391 1 83.12 164 GLN A CA 1
ATOM 1284 C C . GLN A 1 164 ? 17.781 -30.094 -26.594 1 83.12 164 GLN A C 1
ATOM 1286 O O . GLN A 1 164 ? 17.062 -29.094 -26.672 1 83.12 164 GLN A O 1
ATOM 1291 N N . GLU A 1 165 ? 17.359 -31.328 -26.688 1 82.81 165 GLU A N 1
ATOM 1292 C CA . GLU A 1 165 ? 15.922 -31.578 -26.828 1 82.81 165 GLU A CA 1
ATOM 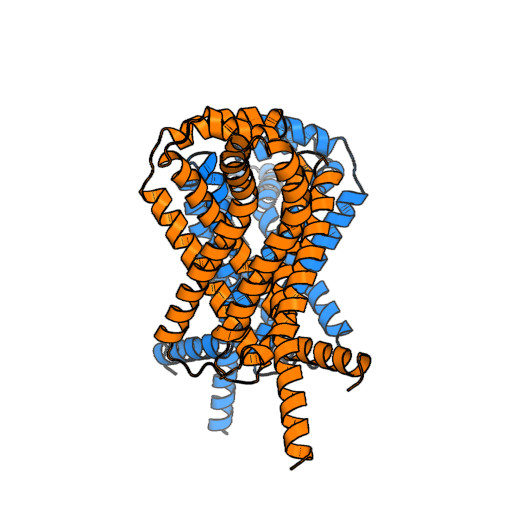1293 C C . GLU A 1 165 ? 15.156 -31.078 -25.609 1 82.81 165 GLU A C 1
ATOM 1295 O O . GLU A 1 165 ? 14.078 -30.5 -25.75 1 82.81 165 GLU A O 1
ATOM 1300 N N . PHE A 1 166 ? 15.758 -31.359 -24.484 1 82.06 166 PHE A N 1
ATOM 1301 C CA . PHE A 1 166 ? 15.125 -30.922 -23.25 1 82.06 166 PHE A CA 1
ATOM 1302 C C . PHE A 1 166 ? 15.047 -29.406 -23.188 1 82.06 166 PHE A C 1
ATOM 1304 O O . PHE A 1 166 ? 14.008 -28.844 -22.844 1 82.06 166 PHE A O 1
ATOM 1311 N N . LEU A 1 167 ? 16.109 -28.75 -23.547 1 78.56 167 LEU A N 1
ATOM 1312 C CA . LEU A 1 167 ? 16.141 -27.297 -23.484 1 78.56 167 LEU A CA 1
ATOM 1313 C C . LEU A 1 167 ? 15.117 -26.688 -24.422 1 78.56 167 LEU A C 1
ATOM 1315 O O . LEU A 1 167 ? 14.453 -25.703 -24.078 1 78.56 167 LEU A O 1
ATOM 1319 N N . THR A 1 168 ? 15.039 -27.234 -25.609 1 78.5 168 THR A N 1
ATOM 1320 C CA . THR A 1 168 ? 14.055 -26.75 -26.578 1 78.5 168 THR A CA 1
ATOM 1321 C C . THR A 1 168 ? 12.633 -26.938 -26.047 1 78.5 168 THR A C 1
ATOM 1323 O O . THR A 1 168 ? 11.797 -26.031 -26.141 1 78.5 168 THR A O 1
ATOM 1326 N N . PHE A 1 169 ? 12.445 -28.172 -25.5 1 80.12 169 PHE A N 1
ATOM 1327 C CA . PHE A 1 169 ? 11.141 -28.484 -24.922 1 80.12 169 PHE A CA 1
ATOM 1328 C C . PHE A 1 169 ? 10.859 -27.578 -23.734 1 80.12 169 PHE A C 1
ATOM 1330 O O . PHE A 1 169 ? 9.742 -27.078 -23.578 1 80.12 169 PHE A O 1
ATOM 1337 N N . TRP A 1 170 ? 11.891 -27.453 -22.906 1 77.56 170 TRP A N 1
ATOM 1338 C CA . TRP A 1 170 ? 11.758 -26.625 -21.703 1 77.56 170 TRP A CA 1
ATOM 1339 C C . TRP A 1 170 ? 11.43 -25.188 -22.062 1 77.56 170 TRP A C 1
ATOM 1341 O O . TRP A 1 170 ? 10.555 -24.562 -21.453 1 77.56 170 TRP A O 1
ATOM 1351 N N . GLU A 1 171 ? 12.086 -24.641 -22.969 1 72.56 171 GLU A N 1
ATOM 1352 C CA . GLU A 1 171 ? 11.867 -23.266 -23.375 1 72.56 171 GLU A CA 1
ATOM 1353 C C . GLU A 1 171 ? 10.453 -23.062 -23.922 1 72.56 171 GLU A C 1
ATOM 1355 O O . GLU A 1 171 ? 9.828 -22.031 -23.688 1 72.56 171 GLU A O 1
ATOM 1360 N N . ALA A 1 172 ? 9.984 -24.094 -24.547 1 71.56 172 ALA A N 1
ATOM 1361 C CA . ALA A 1 172 ? 8.656 -24.031 -25.156 1 71.56 172 ALA A CA 1
ATOM 1362 C C . ALA A 1 172 ? 7.566 -24.219 -24.094 1 71.56 172 ALA A C 1
ATOM 1364 O O . ALA A 1 172 ? 6.457 -23.688 -24.25 1 71.56 172 ALA A O 1
ATOM 1365 N N . THR A 1 173 ? 7.895 -25 -23.094 1 77.81 173 THR A N 1
ATOM 1366 C CA . THR A 1 173 ? 6.828 -25.438 -22.203 1 77.81 173 THR A CA 1
ATOM 1367 C C . THR A 1 173 ? 6.871 -24.656 -20.891 1 77.81 173 THR A C 1
ATOM 1369 O O . THR A 1 173 ? 5.922 -24.703 -20.109 1 77.81 173 THR A O 1
ATOM 1372 N N . ARG A 1 174 ? 7.93 -24.016 -20.672 1 75.06 174 ARG A N 1
ATOM 1373 C CA . ARG A 1 174 ? 8.094 -23.344 -19.391 1 75.06 174 ARG A CA 1
ATOM 1374 C C . ARG A 1 174 ? 6.906 -22.422 -19.109 1 75.06 174 ARG A C 1
ATOM 1376 O O . ARG A 1 174 ? 6.438 -22.344 -17.969 1 75.06 174 ARG A O 1
ATOM 1383 N N . LEU A 1 175 ? 6.379 -21.719 -20.094 1 74.88 175 LEU A N 1
ATOM 1384 C CA . LEU A 1 175 ? 5.25 -20.812 -19.938 1 74.88 175 LEU A CA 1
ATOM 1385 C C . LEU A 1 175 ? 3.979 -21.578 -19.594 1 74.88 175 LEU A C 1
ATOM 1387 O O . LEU A 1 175 ? 3.178 -21.125 -18.781 1 74.88 175 LEU A O 1
ATOM 1391 N N . VAL A 1 176 ? 3.896 -22.688 -20.234 1 81.88 176 VAL A N 1
ATOM 1392 C CA . VAL A 1 176 ? 2.699 -23.5 -20.031 1 81.88 176 VAL A CA 1
ATOM 1393 C C . VAL A 1 176 ? 2.709 -24.094 -18.625 1 81.88 176 VAL A C 1
ATOM 1395 O O . VAL A 1 176 ? 1.679 -24.125 -17.953 1 81.88 176 VAL A O 1
ATOM 1398 N N . VAL A 1 177 ? 3.818 -24.609 -18.281 1 78.62 177 VAL A N 1
ATOM 1399 C CA . VAL A 1 177 ? 3.941 -25.219 -16.953 1 78.62 177 VAL A CA 1
ATOM 1400 C C . VAL A 1 177 ? 3.654 -24.156 -15.891 1 78.62 177 VAL A C 1
ATOM 1402 O O . VAL A 1 177 ? 2.934 -24.422 -14.922 1 78.62 177 VAL A O 1
ATOM 1405 N N . SER A 1 178 ? 4.266 -22.969 -16.047 1 76.38 178 SER A N 1
ATOM 1406 C CA . SER A 1 178 ? 4.023 -21.891 -15.102 1 76.38 178 SER A CA 1
ATOM 1407 C C . SER A 1 178 ? 2.545 -21.516 -15.055 1 76.38 178 SER A C 1
ATOM 1409 O O . SER A 1 178 ? 1.993 -21.266 -13.984 1 76.38 178 SER A O 1
ATOM 1411 N N . ALA A 1 179 ? 1.917 -21.578 -16.172 1 84.19 179 ALA A N 1
ATOM 1412 C CA . ALA A 1 179 ? 0.498 -21.234 -16.266 1 84.19 179 ALA A CA 1
ATOM 1413 C C . ALA A 1 179 ? -0.354 -22.266 -15.523 1 84.19 179 ALA A C 1
ATOM 1415 O O . ALA A 1 179 ? -1.313 -21.906 -14.836 1 84.19 179 ALA A O 1
ATOM 1416 N N . ILE A 1 180 ? -0.002 -23.484 -15.695 1 86.81 180 ILE A N 1
ATOM 1417 C CA . ILE A 1 180 ? -0.752 -24.562 -15.055 1 86.81 180 ILE A CA 1
ATOM 1418 C C . ILE A 1 180 ? -0.625 -24.453 -13.539 1 86.81 180 ILE A C 1
ATOM 1420 O O . ILE A 1 180 ? -1.615 -24.578 -12.812 1 86.81 180 ILE A O 1
ATOM 1424 N N . ILE A 1 181 ? 0.521 -24.203 -13.086 1 81.25 181 ILE A N 1
ATOM 1425 C CA . ILE A 1 181 ? 0.753 -24.078 -11.656 1 81.25 181 ILE A CA 1
ATOM 1426 C C . ILE A 1 181 ? -0.04 -22.891 -11.109 1 81.25 181 ILE A C 1
ATOM 1428 O O . ILE A 1 181 ? -0.724 -23 -10.086 1 81.25 181 ILE A O 1
ATOM 1432 N N . LEU A 1 182 ? 0.045 -21.781 -11.797 1 84 182 LEU A N 1
ATOM 1433 C CA . LEU A 1 182 ? -0.673 -20.578 -11.375 1 84 182 LEU A CA 1
ATOM 1434 C C . LEU A 1 182 ? -2.178 -20.828 -11.359 1 84 182 LEU A C 1
ATOM 1436 O O . LEU A 1 182 ? -2.877 -20.375 -10.453 1 84 182 LEU A O 1
ATOM 1440 N N . PHE A 1 183 ? -2.582 -21.531 -12.383 1 90.81 183 PHE A N 1
ATOM 1441 C CA . PHE A 1 183 ? -4 -21.859 -12.477 1 90.81 183 PHE A CA 1
ATOM 1442 C C . PHE A 1 183 ? -4.453 -22.656 -11.258 1 90.81 183 PHE A C 1
ATOM 1444 O O . PHE A 1 183 ? -5.5 -22.359 -10.672 1 90.81 183 PHE A O 1
ATOM 1451 N N . PHE A 1 184 ? -3.682 -23.578 -10.852 1 87.38 184 PHE A N 1
ATOM 1452 C CA . PHE A 1 184 ? -4.02 -24.391 -9.695 1 87.38 184 PHE A CA 1
ATOM 1453 C C . PHE A 1 184 ? -3.98 -23.562 -8.414 1 87.38 184 PHE A C 1
ATOM 1455 O O . PHE A 1 184 ? -4.797 -23.766 -7.512 1 87.38 184 PHE A O 1
ATOM 1462 N N . VAL A 1 185 ? -3.049 -22.688 -8.312 1 85.56 185 VAL A N 1
ATOM 1463 C CA . VAL A 1 185 ? -2.947 -21.812 -7.145 1 85.56 185 VAL A CA 1
ATOM 1464 C C . VAL A 1 185 ? -4.211 -20.969 -7.023 1 85.56 185 VAL A C 1
ATOM 1466 O O . VAL A 1 185 ? -4.789 -20.844 -5.941 1 85.56 185 VAL A O 1
ATOM 1469 N N . PHE A 1 186 ? -4.648 -20.391 -8.117 1 91.94 186 PHE A N 1
ATOM 1470 C CA . PHE A 1 186 ? -5.828 -19.531 -8.086 1 91.94 186 PHE A CA 1
ATOM 1471 C C . PHE A 1 186 ? -7.09 -20.359 -7.848 1 91.94 186 PHE A C 1
ATOM 1473 O O . PHE A 1 186 ? -8.031 -19.875 -7.207 1 91.94 186 PHE A O 1
ATOM 1480 N N . ILE A 1 187 ? -7.094 -21.609 -8.359 1 93.25 187 ILE A N 1
ATOM 1481 C CA . ILE A 1 187 ? -8.219 -22.5 -8.047 1 93.25 187 ILE A CA 1
ATOM 1482 C C . ILE A 1 187 ? -8.305 -22.703 -6.539 1 93.25 187 ILE A C 1
ATOM 1484 O O . ILE A 1 187 ? -9.383 -22.594 -5.949 1 93.25 187 ILE A O 1
ATOM 1488 N N . ALA A 1 188 ? -7.223 -23 -5.984 1 88.88 188 ALA A N 1
ATOM 1489 C CA . ALA A 1 188 ? -7.184 -23.234 -4.547 1 88.88 188 ALA A CA 1
ATOM 1490 C C . ALA A 1 188 ? -7.621 -22 -3.771 1 88.88 188 ALA A C 1
ATOM 1492 O O . ALA A 1 188 ? -8.391 -22.094 -2.814 1 88.88 188 ALA A O 1
ATOM 1493 N N . LEU A 1 189 ? -7.168 -20.906 -4.145 1 90.81 189 LEU A N 1
ATOM 1494 C CA . LEU A 1 189 ? -7.504 -19.641 -3.492 1 90.81 189 LEU A CA 1
ATOM 1495 C C . LEU A 1 189 ? -9 -19.375 -3.574 1 90.81 189 LEU A C 1
ATOM 1497 O O . LEU A 1 189 ? -9.641 -19.094 -2.557 1 90.81 189 LEU A O 1
ATOM 1501 N N . TYR A 1 190 ? -9.555 -19.516 -4.754 1 95.69 190 TYR A N 1
ATOM 1502 C CA . TYR A 1 190 ? -10.961 -19.188 -4.984 1 95.69 190 TYR A CA 1
ATOM 1503 C C . TYR A 1 190 ? -11.875 -20.234 -4.34 1 95.69 190 TYR A C 1
ATOM 1505 O O . TYR A 1 190 ? -13.031 -19.938 -4.031 1 95.69 190 TYR A O 1
ATOM 1513 N N . PHE A 1 191 ? -11.336 -21.375 -4.184 1 93.94 191 PHE A N 1
ATOM 1514 C CA . PHE A 1 191 ? -12.141 -22.484 -3.666 1 93.94 191 PHE A CA 1
ATOM 1515 C C . PHE A 1 191 ? -12.172 -22.469 -2.143 1 93.94 191 PHE A C 1
ATOM 1517 O O . PHE A 1 191 ? -13.211 -22.719 -1.532 1 93.94 191 PHE A O 1
ATOM 1524 N N . VAL A 1 192 ? -11.078 -22.125 -1.521 1 90.62 192 VAL A N 1
ATOM 1525 C CA . VAL A 1 192 ? -10.922 -22.312 -0.081 1 90.62 192 VAL A CA 1
ATOM 1526 C C . VAL A 1 192 ? -11.195 -21 0.642 1 90.62 192 VAL A C 1
ATOM 1528 O O . VAL A 1 192 ? -11.688 -20.984 1.772 1 90.62 192 VAL A O 1
ATOM 1531 N N . ALA A 1 193 ? -10.93 -19.859 0.11 1 91.81 193 ALA A N 1
ATOM 1532 C CA . ALA A 1 193 ? -10.891 -18.578 0.802 1 91.81 193 ALA A CA 1
ATOM 1533 C C . ALA A 1 193 ? -12.297 -18.125 1.191 1 91.81 193 ALA A C 1
ATOM 1535 O O . ALA A 1 193 ? -12.531 -17.703 2.328 1 91.81 193 ALA A O 1
ATOM 1536 N N . PRO A 1 194 ? -13.234 -18.188 0.297 1 93.44 194 PRO A N 1
ATOM 1537 C CA . PRO A 1 194 ? -14.562 -17.688 0.67 1 93.44 194 PRO A CA 1
ATOM 1538 C C . PRO A 1 194 ? -15.273 -18.594 1.677 1 93.44 194 PRO A C 1
ATOM 1540 O O . PRO A 1 194 ? -15.055 -19.812 1.681 1 93.44 194 PRO A O 1
ATOM 1543 N N . ASN A 1 195 ? -16.109 -17.938 2.5 1 91.31 195 ASN A N 1
ATOM 1544 C CA . ASN A 1 195 ? -16.891 -18.672 3.486 1 91.31 195 ASN A CA 1
ATOM 1545 C C . ASN A 1 195 ? -18.188 -19.203 2.885 1 91.31 195 ASN A C 1
ATOM 1547 O O . ASN A 1 195 ? -19.281 -18.938 3.412 1 91.31 195 ASN A O 1
ATOM 1551 N N . VAL A 1 196 ? -18.125 -19.844 1.789 1 92.5 196 VAL A N 1
ATOM 1552 C CA . VAL A 1 196 ? -19.25 -20.469 1.102 1 92.5 196 VAL A CA 1
ATOM 1553 C C . VAL A 1 196 ? -18.844 -21.844 0.589 1 92.5 196 VAL A C 1
ATOM 1555 O O . VAL A 1 196 ? -17.672 -22.078 0.257 1 92.5 196 VAL A O 1
ATOM 1558 N N . LYS A 1 197 ? -19.812 -22.75 0.582 1 91.62 197 LYS A N 1
ATOM 1559 C CA . LYS A 1 197 ? -19.562 -24.078 0.035 1 91.62 197 LYS A CA 1
ATOM 1560 C C . LYS A 1 197 ? -19.594 -24.062 -1.491 1 91.62 197 LYS A C 1
ATOM 1562 O O . LYS A 1 197 ? -20.609 -23.734 -2.1 1 91.62 197 LYS A O 1
ATOM 1567 N N . LEU A 1 198 ? -18.469 -24.359 -2.029 1 95.12 198 LEU A N 1
ATOM 1568 C CA . LEU A 1 198 ? -18.344 -24.297 -3.482 1 95.12 198 LEU A CA 1
ATOM 1569 C C . LEU A 1 198 ? -17.906 -25.641 -4.051 1 95.12 198 LEU A C 1
ATOM 1571 O O . LEU A 1 198 ? -17.344 -26.469 -3.332 1 95.12 198 LEU A O 1
ATOM 1575 N N . GLN A 1 199 ? -18.25 -25.875 -5.273 1 95.88 199 GLN A N 1
ATOM 1576 C CA . GLN A 1 199 ? -17.672 -26.953 -6.07 1 95.88 199 GLN A CA 1
ATOM 1577 C C . GLN A 1 199 ? -16.531 -26.438 -6.953 1 95.88 199 GLN A C 1
ATOM 1579 O O . GLN A 1 199 ? -16.469 -25.25 -7.262 1 95.88 199 GLN A O 1
ATOM 1584 N N . LEU A 1 200 ? -15.688 -27.312 -7.355 1 95.62 200 LEU A N 1
ATOM 1585 C CA . LEU A 1 200 ? -14.516 -26.938 -8.148 1 95.62 200 LEU A CA 1
ATOM 1586 C C . LEU A 1 200 ? -14.938 -26.234 -9.438 1 95.62 200 LEU A C 1
ATOM 1588 O O . LEU A 1 200 ? -14.281 -25.297 -9.883 1 95.62 200 LEU A O 1
ATOM 1592 N N . ARG A 1 201 ? -15.992 -26.656 -9.992 1 95.31 201 ARG A N 1
ATOM 1593 C CA . ARG A 1 201 ? -16.453 -26.109 -11.266 1 95.31 201 ARG A CA 1
ATOM 1594 C C . ARG A 1 201 ? -16.859 -24.641 -11.125 1 95.31 201 ARG A C 1
ATOM 1596 O O . ARG A 1 201 ? -16.891 -23.906 -12.109 1 95.31 201 ARG A O 1
ATOM 1603 N N . HIS A 1 202 ? -17.188 -24.25 -9.898 1 96.38 202 HIS A N 1
ATOM 1604 C CA . HIS A 1 202 ? -17.688 -22.891 -9.656 1 96.38 202 HIS A CA 1
ATOM 1605 C C . HIS A 1 202 ? -16.562 -21.875 -9.672 1 96.38 202 HIS A C 1
ATOM 1607 O O . HIS A 1 202 ? -16.812 -20.672 -9.734 1 96.38 202 HIS A O 1
ATOM 1613 N N . VAL A 1 203 ? -15.297 -22.328 -9.625 1 97.81 203 VAL A N 1
ATOM 1614 C CA . VAL A 1 203 ? -14.219 -21.375 -9.43 1 97.81 203 VAL A CA 1
ATOM 1615 C C . VAL A 1 203 ? -13.273 -21.406 -10.633 1 97.81 203 VAL A C 1
ATOM 1617 O O . VAL A 1 203 ? -12.297 -20.656 -10.68 1 97.81 203 VAL A O 1
ATOM 1620 N N . LEU A 1 204 ? -13.578 -22.188 -11.672 1 97.69 204 LEU A N 1
ATOM 1621 C CA . LEU A 1 204 ? -12.664 -22.438 -12.781 1 97.69 204 LEU A CA 1
ATOM 1622 C C . LEU A 1 204 ? -12.562 -21.203 -13.68 1 97.69 204 LEU A C 1
ATOM 1624 O O . LEU A 1 204 ? -11.469 -20.859 -14.148 1 97.69 204 LEU A O 1
ATOM 1628 N N . VAL A 1 205 ? -13.688 -20.531 -13.914 1 97.38 205 VAL A N 1
ATOM 1629 C CA . VAL A 1 205 ? -13.711 -19.422 -14.852 1 97.38 205 VAL A CA 1
ATOM 1630 C C . VAL A 1 205 ? -12.914 -18.25 -14.281 1 97.38 205 VAL A C 1
ATOM 1632 O O . VAL A 1 205 ? -12.094 -17.656 -14.984 1 97.38 205 VAL A O 1
ATOM 1635 N N . GLY A 1 206 ? -13.156 -17.953 -13 1 97.88 206 GLY A N 1
ATOM 1636 C CA . GLY A 1 206 ? -12.383 -16.906 -12.352 1 97.88 206 GLY A CA 1
ATOM 1637 C C . GLY A 1 206 ? -10.898 -17.219 -12.281 1 97.88 206 GLY A C 1
ATOM 1638 O O . GLY A 1 206 ? -10.062 -16.344 -12.508 1 97.88 206 GLY A O 1
ATOM 1639 N N . ALA A 1 207 ? -10.594 -18.484 -12.023 1 97.19 207 ALA A N 1
ATOM 1640 C CA . ALA A 1 207 ? -9.195 -18.906 -11.938 1 97.19 207 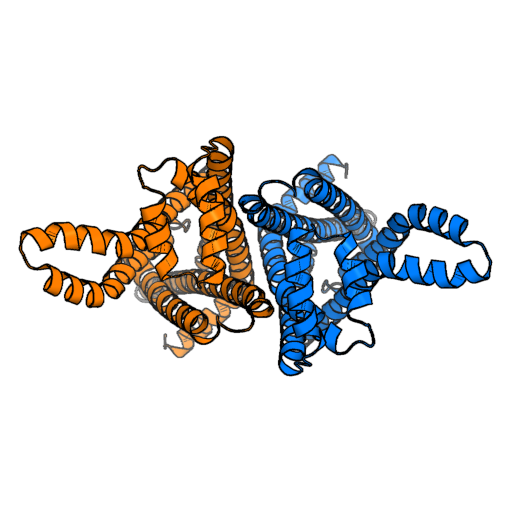ALA A CA 1
ATOM 1641 C C . ALA A 1 207 ? -8.5 -18.766 -13.289 1 97.19 207 ALA A C 1
ATOM 1643 O O . ALA A 1 207 ? -7.344 -18.344 -13.359 1 97.19 207 ALA A O 1
ATOM 1644 N N . LEU A 1 208 ? -9.203 -19.141 -14.312 1 97.38 208 LEU A N 1
ATOM 1645 C CA . LEU A 1 208 ? -8.648 -19.031 -15.656 1 97.38 208 LEU A CA 1
ATOM 1646 C C . LEU A 1 208 ? -8.43 -17.562 -16.047 1 97.38 208 LEU A C 1
ATOM 1648 O O . LEU A 1 208 ? -7.387 -17.219 -16.594 1 97.38 208 LEU A O 1
ATOM 1652 N N . PHE A 1 209 ? -9.383 -16.734 -15.789 1 97.38 209 PHE A N 1
ATOM 1653 C CA . PHE A 1 209 ? -9.289 -15.297 -16.062 1 97.38 209 PHE A CA 1
ATOM 1654 C C . PHE A 1 209 ? -8.078 -14.695 -15.375 1 97.38 209 PHE A C 1
ATOM 1656 O O . PHE A 1 209 ? -7.301 -13.969 -15.992 1 97.38 209 PHE A O 1
ATOM 1663 N N . THR A 1 210 ? -7.941 -14.992 -14.078 1 95.69 210 THR A N 1
ATOM 1664 C CA . THR A 1 210 ? -6.859 -14.414 -13.289 1 95.69 210 THR A CA 1
ATOM 1665 C C . THR A 1 210 ? -5.504 -14.93 -13.766 1 95.69 210 THR A C 1
ATOM 1667 O O . THR A 1 210 ? -4.535 -14.172 -13.836 1 95.69 210 THR A O 1
ATOM 1670 N N . THR A 1 211 ? -5.469 -16.188 -14.148 1 91.94 211 THR A N 1
ATOM 1671 C CA . THR A 1 211 ? -4.223 -16.766 -14.641 1 91.94 211 THR A CA 1
ATOM 1672 C C . THR A 1 211 ? -3.777 -16.078 -15.922 1 91.94 211 THR A C 1
ATOM 1674 O O . THR A 1 211 ? -2.637 -15.625 -16.031 1 91.94 211 THR A O 1
ATOM 1677 N N . ILE A 1 212 ? -4.672 -15.977 -16.844 1 94.75 212 ILE A N 1
ATOM 1678 C CA . ILE A 1 212 ? -4.367 -15.367 -18.141 1 94.75 212 ILE A CA 1
ATOM 1679 C C . ILE A 1 212 ? -4.043 -13.883 -17.938 1 94.75 212 ILE A C 1
ATOM 1681 O O . ILE A 1 212 ? -3.084 -13.375 -18.516 1 94.75 212 ILE A O 1
ATOM 1685 N N . GLY A 1 213 ? -4.93 -13.234 -17.141 1 93.25 213 GLY A N 1
ATOM 1686 C CA . GLY A 1 213 ? -4.68 -11.828 -16.844 1 93.25 213 GLY A CA 1
ATOM 1687 C C . GLY A 1 213 ? -3.328 -11.586 -16.203 1 93.25 213 GLY A C 1
ATOM 1688 O O . GLY A 1 213 ? -2.621 -10.641 -16.578 1 93.25 213 GLY A O 1
ATOM 1689 N N . TRP A 1 214 ? -3.004 -12.367 -15.25 1 87.62 214 TRP A N 1
ATOM 1690 C CA . TRP A 1 214 ? -1.742 -12.227 -14.531 1 87.62 214 TRP A CA 1
ATOM 1691 C C . TRP A 1 214 ? -0.555 -12.453 -15.461 1 87.62 214 TRP A C 1
ATOM 1693 O O . TRP A 1 214 ? 0.444 -11.734 -15.383 1 87.62 214 TRP A O 1
ATOM 1703 N N . MET A 1 215 ? -0.646 -13.453 -16.297 1 85.31 215 MET A N 1
ATOM 1704 C CA . MET A 1 215 ? 0.422 -13.719 -17.25 1 85.31 215 MET A CA 1
ATOM 1705 C C . MET A 1 215 ? 0.594 -12.562 -18.219 1 85.31 215 MET A C 1
ATOM 1707 O O . MET A 1 215 ? 1.719 -12.172 -18.547 1 85.31 215 MET A O 1
ATOM 1711 N N . ALA A 1 216 ? -0.486 -12.031 -18.703 1 88.94 216 ALA A N 1
ATOM 1712 C CA . ALA A 1 216 ? -0.439 -10.898 -19.609 1 88.94 216 ALA A CA 1
ATOM 1713 C C . ALA A 1 216 ? 0.221 -9.688 -18.953 1 88.94 216 ALA A C 1
ATOM 1715 O O . ALA A 1 216 ? 1.1 -9.055 -19.547 1 88.94 216 ALA A O 1
ATOM 1716 N N . VAL A 1 217 ? -0.198 -9.414 -17.734 1 85.62 217 VAL A N 1
ATOM 1717 C CA . VAL A 1 217 ? 0.341 -8.258 -17.016 1 85.62 217 VAL A CA 1
ATOM 1718 C C . VAL A 1 217 ? 1.817 -8.492 -16.703 1 85.62 217 VAL A C 1
ATOM 1720 O O . VAL A 1 217 ? 2.625 -7.562 -16.766 1 85.62 217 VAL A O 1
ATOM 1723 N N . SER A 1 218 ? 2.135 -9.688 -16.344 1 77.44 218 SER A N 1
ATOM 1724 C CA . SER A 1 218 ? 3.525 -10.008 -16.047 1 77.44 218 SER A CA 1
ATOM 1725 C C . SER A 1 218 ? 4.402 -9.906 -17.281 1 77.44 218 SER A C 1
ATOM 1727 O O . SER A 1 218 ? 5.574 -9.531 -17.203 1 77.44 218 SER A O 1
ATOM 1729 N N . TYR A 1 219 ? 3.893 -10.281 -18.375 1 78.38 219 TYR A N 1
ATOM 1730 C CA . TYR A 1 219 ? 4.609 -10.125 -19.641 1 78.38 219 TYR A CA 1
ATOM 1731 C C . TYR A 1 219 ? 4.863 -8.648 -19.938 1 78.38 219 TYR A C 1
ATOM 1733 O O . TYR A 1 219 ? 5.973 -8.273 -20.328 1 78.38 219 TYR A O 1
ATOM 1741 N N . LEU A 1 220 ? 3.863 -7.812 -19.75 1 81.75 220 LEU A N 1
ATOM 1742 C CA . LEU A 1 220 ? 3.998 -6.375 -19.953 1 81.75 220 LEU A CA 1
ATOM 1743 C C . LEU A 1 220 ? 5.02 -5.777 -19 1 81.75 220 LEU A C 1
ATOM 1745 O O . LEU A 1 220 ? 5.793 -4.898 -19.375 1 81.75 220 LEU A O 1
ATOM 1749 N N . PHE A 1 221 ? 4.941 -6.215 -17.844 1 75.19 221 PHE A N 1
ATOM 1750 C CA . PHE A 1 221 ? 5.906 -5.773 -16.844 1 75.19 221 PHE A CA 1
ATOM 1751 C C . PHE A 1 221 ? 7.324 -6.168 -17.234 1 75.19 221 PHE A C 1
ATOM 1753 O O . PHE A 1 221 ? 8.25 -5.355 -17.156 1 75.19 221 PHE A O 1
ATOM 1760 N N . GLY A 1 222 ? 7.488 -7.387 -17.609 1 71.88 222 GLY A N 1
ATOM 1761 C CA . GLY A 1 222 ? 8.789 -7.844 -18.078 1 71.88 222 GLY A CA 1
ATOM 1762 C C . GLY A 1 222 ? 9.312 -7.047 -19.25 1 71.88 222 GLY A C 1
ATOM 1763 O O . GLY A 1 222 ? 10.5 -6.727 -19.312 1 71.88 222 GLY A O 1
ATOM 1764 N N . TYR A 1 223 ? 8.461 -6.777 -20.109 1 70.81 223 TYR A N 1
ATOM 1765 C CA . TYR A 1 223 ? 8.82 -5.969 -21.281 1 70.81 223 TYR A CA 1
ATOM 1766 C C . TYR A 1 223 ? 9.297 -4.586 -20.859 1 70.81 223 TYR A C 1
ATOM 1768 O O . TYR A 1 223 ? 10.297 -4.082 -21.375 1 70.81 223 TYR A O 1
ATOM 1776 N N . TYR A 1 224 ? 8.664 -4 -19.938 1 70.12 224 TYR A N 1
ATOM 1777 C CA . TYR A 1 224 ? 9.078 -2.703 -19.406 1 70.12 224 TYR A CA 1
ATOM 1778 C C . TYR A 1 224 ? 10.461 -2.783 -18.781 1 70.12 224 TYR A C 1
ATOM 1780 O O . TYR A 1 224 ? 11.32 -1.938 -19.047 1 70.12 224 TYR A O 1
ATOM 1788 N N . VAL A 1 225 ? 10.648 -3.715 -18 1 66.38 225 VAL A N 1
ATOM 1789 C CA . VAL A 1 225 ? 11.906 -3.857 -17.266 1 66.38 225 VAL A CA 1
ATOM 1790 C C . VAL A 1 225 ? 13.055 -4.086 -18.25 1 66.38 225 VAL A C 1
ATOM 1792 O O . VAL A 1 225 ? 14.164 -3.58 -18.047 1 66.38 225 VAL A O 1
ATOM 1795 N N . SER A 1 226 ? 12.797 -4.816 -19.25 1 65.88 226 SER A N 1
ATOM 1796 C CA . SER A 1 226 ? 13.836 -5.156 -20.219 1 65.88 226 SER A CA 1
ATOM 1797 C C . SER A 1 226 ? 14.164 -3.973 -21.125 1 65.88 226 SER A C 1
ATOM 1799 O O . SER A 1 226 ? 15.297 -3.828 -21.594 1 65.88 226 SER A O 1
ATOM 1801 N N . ASN A 1 227 ? 13.219 -3.176 -21.375 1 63.16 227 ASN A N 1
ATOM 1802 C CA . ASN A 1 227 ? 13.43 -2.139 -22.375 1 63.16 227 ASN A CA 1
ATOM 1803 C C . ASN A 1 227 ? 13.602 -0.764 -21.734 1 63.16 227 ASN A C 1
ATOM 1805 O O . ASN A 1 227 ? 14.25 0.116 -22.297 1 63.16 227 ASN A O 1
ATOM 1809 N N . PHE A 1 228 ? 13.031 -0.473 -20.719 1 58.84 228 PHE A N 1
ATOM 1810 C CA . PHE A 1 228 ? 13.047 0.874 -20.156 1 58.84 228 PHE A CA 1
ATOM 1811 C C . PHE A 1 228 ? 13.742 0.892 -18.812 1 58.84 228 PHE A C 1
ATOM 1813 O O . PHE A 1 228 ? 13.914 1.954 -18.203 1 58.84 228 PHE A O 1
ATOM 1820 N N . GLY A 1 229 ? 14.055 -0.246 -18.297 1 54.25 229 GLY A N 1
ATOM 1821 C CA . GLY A 1 229 ? 14.742 -0.313 -17.016 1 54.25 229 GLY A CA 1
ATOM 1822 C C . GLY A 1 229 ? 16.109 0.347 -17.047 1 54.25 229 GLY A C 1
ATOM 1823 O O . GLY A 1 229 ? 16.703 0.603 -15.992 1 54.25 229 GLY A O 1
ATOM 1824 N N . ASN A 1 230 ? 16.688 0.358 -18.219 1 50 230 ASN A N 1
ATOM 1825 C CA . ASN A 1 230 ? 18.016 0.933 -18.328 1 50 230 ASN A CA 1
ATOM 1826 C C . ASN A 1 230 ? 17.984 2.459 -18.297 1 50 230 ASN A C 1
ATOM 1828 O O . ASN A 1 230 ? 18.969 3.119 -18.609 1 50 230 ASN A O 1
ATOM 1832 N N . TYR A 1 231 ? 16.828 2.977 -18.156 1 48.94 231 TYR A N 1
ATOM 1833 C CA . TYR A 1 231 ? 16.938 4.426 -18.016 1 48.94 231 TYR A CA 1
ATOM 1834 C C . TYR A 1 231 ? 17.906 4.805 -16.906 1 48.94 231 TYR A C 1
ATOM 1836 O O . TYR A 1 231 ? 18.266 3.963 -16.078 1 48.94 231 TYR A O 1
ATOM 1844 N N . SER A 1 232 ? 18.297 6.102 -16.75 1 54.38 232 SER A N 1
ATOM 1845 C CA . SER A 1 232 ? 19.344 6.578 -15.836 1 54.38 232 SER A CA 1
ATOM 1846 C C . SER A 1 232 ? 19.172 5.992 -14.445 1 54.38 232 SER A C 1
ATOM 1848 O O . SER A 1 232 ? 18.062 5.672 -14.031 1 54.38 232 SER A O 1
ATOM 1850 N N . ALA A 1 233 ? 20.328 5.414 -14.016 1 54.25 233 ALA A N 1
ATOM 1851 C CA . ALA A 1 233 ? 20.484 4.812 -12.695 1 54.25 233 ALA A CA 1
ATOM 1852 C C . ALA A 1 233 ? 19.609 5.516 -11.664 1 54.25 233 ALA A C 1
ATOM 1854 O O . ALA A 1 233 ? 19.016 4.867 -10.797 1 54.25 233 ALA A O 1
ATOM 1855 N N . MET A 1 234 ? 19.406 6.84 -11.914 1 56.22 234 MET A N 1
ATOM 1856 C CA . MET A 1 234 ? 18.766 7.582 -10.828 1 56.22 234 MET A CA 1
ATOM 1857 C C . MET A 1 234 ? 17.25 7.453 -10.898 1 56.22 234 MET A C 1
ATOM 1859 O O . MET A 1 234 ? 16.609 7.176 -9.891 1 56.22 234 MET A O 1
ATOM 1863 N N . TYR A 1 235 ? 16.812 7.574 -12.234 1 63.84 235 TYR A N 1
ATOM 1864 C CA . TYR A 1 235 ? 15.367 7.559 -12.344 1 63.84 235 TYR A CA 1
ATOM 1865 C C . TYR A 1 235 ? 14.844 6.137 -12.5 1 63.84 235 TYR A C 1
ATOM 1867 O O . TYR A 1 235 ? 13.688 5.855 -12.195 1 63.84 235 TYR A O 1
ATOM 1875 N N . GLY A 1 236 ? 15.805 5.375 -12.883 1 64.12 236 GLY A N 1
ATOM 1876 C CA . GLY A 1 236 ? 15.422 3.994 -13.125 1 64.12 236 GLY A CA 1
ATOM 1877 C C . GLY A 1 236 ? 14.984 3.262 -11.875 1 64.12 236 GLY A C 1
ATOM 1878 O O . GLY A 1 236 ? 13.992 2.533 -11.883 1 64.12 236 GLY A O 1
ATOM 1879 N N . GLY A 1 237 ? 15.695 3.537 -10.781 1 69 237 GLY A N 1
ATOM 1880 C CA . GLY A 1 237 ? 15.305 2.902 -9.531 1 69 237 GLY A CA 1
ATOM 1881 C C . GLY A 1 237 ? 13.922 3.318 -9.055 1 69 237 GLY A C 1
ATOM 1882 O O . GLY A 1 237 ? 13.117 2.473 -8.664 1 69 237 GLY A O 1
ATOM 1883 N N . LEU A 1 238 ? 13.656 4.59 -9.203 1 75.5 238 LEU A N 1
ATOM 1884 C CA . LEU A 1 238 ? 12.359 5.102 -8.781 1 75.5 238 LEU A CA 1
ATOM 1885 C C . LEU A 1 238 ? 11.25 4.598 -9.703 1 75.5 238 LEU A C 1
ATOM 1887 O O . LEU A 1 238 ? 10.188 4.188 -9.234 1 75.5 238 LEU A O 1
ATOM 1891 N N . GLY A 1 239 ? 11.547 4.672 -10.953 1 76.62 239 GLY A N 1
ATOM 1892 C CA . GLY A 1 239 ? 10.586 4.176 -11.93 1 76.62 239 GLY A CA 1
ATOM 1893 C C . GLY A 1 239 ? 10.273 2.699 -11.758 1 76.62 239 GLY A C 1
ATOM 1894 O O . GLY A 1 239 ? 9.125 2.279 -11.922 1 76.62 239 GLY A O 1
ATOM 1895 N N . GLY A 1 240 ? 11.297 1.94 -11.445 1 77.75 240 GLY A N 1
ATOM 1896 C CA . GLY A 1 240 ? 11.109 0.518 -11.211 1 77.75 240 GLY A CA 1
ATOM 1897 C C . GLY A 1 240 ? 10.172 0.224 -10.055 1 77.75 240 GLY A C 1
ATOM 1898 O O . GLY A 1 240 ? 9.352 -0.692 -10.133 1 77.75 240 GLY A O 1
ATOM 1899 N N . ILE A 1 241 ? 10.234 1.028 -9.039 1 78.69 241 ILE A N 1
ATOM 1900 C CA . ILE A 1 241 ? 9.375 0.825 -7.875 1 78.69 241 ILE A CA 1
ATOM 1901 C C . ILE A 1 241 ? 7.938 1.185 -8.227 1 78.69 241 ILE A C 1
ATOM 1903 O O . ILE A 1 241 ? 7 0.489 -7.82 1 78.69 241 ILE A O 1
ATOM 1907 N N . ILE A 1 242 ? 7.773 2.248 -8.984 1 84.94 242 ILE A N 1
ATOM 1908 C CA . ILE A 1 242 ? 6.441 2.656 -9.414 1 84.94 242 ILE A CA 1
ATOM 1909 C C . ILE A 1 242 ? 5.785 1.527 -10.203 1 84.94 242 ILE A C 1
ATOM 1911 O O . ILE A 1 242 ? 4.645 1.15 -9.938 1 84.94 242 ILE A O 1
ATOM 1915 N N . VAL A 1 243 ? 6.559 1 -11.133 1 83.38 243 VAL A N 1
ATOM 1916 C CA . VAL A 1 243 ? 6.035 -0.059 -11.984 1 83.38 243 VAL A CA 1
ATOM 1917 C C . VAL A 1 243 ? 5.715 -1.293 -11.148 1 83.38 243 VAL A C 1
ATOM 1919 O O . VAL A 1 243 ? 4.707 -1.965 -11.383 1 83.38 243 VAL A O 1
ATOM 1922 N N . LEU A 1 244 ? 6.543 -1.561 -10.188 1 83.12 244 LEU A N 1
ATOM 1923 C CA . LEU A 1 244 ? 6.305 -2.68 -9.281 1 83.12 244 LEU A CA 1
ATOM 1924 C C . LEU A 1 244 ? 5.016 -2.479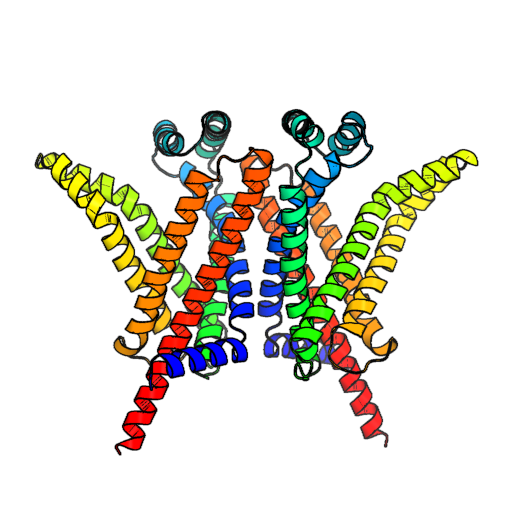 -8.492 1 83.12 244 LEU A C 1
ATOM 1926 O O . LEU A 1 244 ? 4.215 -3.406 -8.359 1 83.12 244 LEU A O 1
ATOM 1930 N N . LEU A 1 245 ? 4.816 -1.282 -7.992 1 90.19 245 LEU A N 1
ATOM 1931 C CA . LEU A 1 245 ? 3.615 -0.972 -7.227 1 90.19 245 LEU A CA 1
ATOM 1932 C C . LEU A 1 245 ? 2.367 -1.12 -8.094 1 90.19 245 LEU A C 1
ATOM 1934 O O . LEU A 1 245 ? 1.359 -1.674 -7.648 1 90.19 245 LEU A O 1
ATOM 1938 N N . ILE A 1 246 ? 2.459 -0.703 -9.289 1 91.25 246 ILE A N 1
ATOM 1939 C CA . ILE A 1 246 ? 1.339 -0.805 -10.219 1 91.25 246 ILE A CA 1
ATOM 1940 C C . ILE A 1 246 ? 1.076 -2.271 -10.547 1 91.25 246 ILE A C 1
ATOM 1942 O O . ILE A 1 246 ? -0.077 -2.697 -10.641 1 91.25 246 ILE A O 1
ATOM 1946 N N . TRP A 1 247 ? 2.172 -2.98 -10.75 1 87.19 247 TRP A N 1
ATOM 1947 C CA . TRP A 1 247 ? 2.051 -4.41 -11.008 1 87.19 247 TRP A CA 1
ATOM 1948 C C . TRP A 1 247 ? 1.321 -5.113 -9.867 1 87.19 247 TRP A C 1
ATOM 1950 O O . TRP A 1 247 ? 0.436 -5.941 -10.109 1 87.19 247 TRP A O 1
ATOM 1960 N N . PHE A 1 248 ? 1.644 -4.801 -8.617 1 90.38 248 PHE A N 1
ATOM 1961 C CA . PHE A 1 248 ? 0.97 -5.383 -7.465 1 90.38 248 PHE A CA 1
ATOM 1962 C C . PHE A 1 248 ? -0.501 -4.988 -7.441 1 90.38 248 PHE A C 1
ATOM 1964 O O . PHE A 1 248 ? -1.363 -5.805 -7.109 1 90.38 248 PHE A O 1
ATOM 1971 N N . TYR A 1 249 ? -0.79 -3.758 -7.746 1 93.94 249 TYR A N 1
ATOM 1972 C CA . TYR A 1 249 ? -2.158 -3.256 -7.758 1 93.94 249 TYR A CA 1
ATOM 1973 C C . TYR A 1 249 ? -3.004 -4.004 -8.781 1 93.94 249 TYR A C 1
ATOM 1975 O O . TYR A 1 249 ? -4.102 -4.473 -8.469 1 93.94 249 TYR A O 1
ATOM 1983 N N . ILE A 1 250 ? -2.479 -4.137 -10.008 1 93.88 250 ILE A N 1
ATOM 1984 C CA . ILE A 1 250 ? -3.201 -4.816 -11.078 1 93.88 250 ILE A CA 1
ATOM 1985 C C . ILE A 1 250 ? -3.385 -6.289 -10.719 1 93.88 250 ILE A C 1
ATOM 1987 O O . ILE A 1 250 ? -4.438 -6.871 -10.992 1 93.88 250 ILE A O 1
ATOM 1991 N N . SER A 1 251 ? -2.361 -6.883 -10.125 1 90.06 251 SER A N 1
ATOM 1992 C CA . SER A 1 251 ? -2.465 -8.273 -9.688 1 90.06 251 SER A CA 1
ATOM 1993 C C . SER A 1 251 ? -3.596 -8.445 -8.68 1 90.06 251 SER A C 1
ATOM 1995 O O . SER A 1 251 ? -4.398 -9.375 -8.797 1 90.06 251 SER A O 1
ATOM 1997 N N . GLY A 1 252 ? -3.639 -7.566 -7.664 1 94 252 GLY A N 1
ATOM 1998 C CA . GLY A 1 252 ? -4.73 -7.613 -6.703 1 94 252 GLY A CA 1
ATOM 1999 C C . GLY A 1 252 ? -6.094 -7.438 -7.344 1 94 252 GLY A C 1
ATOM 2000 O O . GLY A 1 252 ? -7.043 -8.148 -7 1 94 252 GLY A O 1
ATOM 2001 N N . LEU A 1 253 ? -6.156 -6.523 -8.266 1 96.56 253 LEU A N 1
ATOM 2002 C CA . LEU A 1 253 ? -7.41 -6.258 -8.961 1 96.56 253 LEU A CA 1
ATOM 2003 C C . LEU A 1 253 ? -7.863 -7.484 -9.75 1 96.56 253 LEU A C 1
ATOM 2005 O O . LEU A 1 253 ? -9.047 -7.828 -9.75 1 96.56 253 LEU A O 1
ATOM 2009 N N . LEU A 1 254 ? -6.922 -8.117 -10.453 1 95.56 254 LEU A N 1
ATOM 2010 C CA . LEU A 1 254 ? -7.23 -9.32 -11.219 1 95.56 254 LEU A CA 1
ATOM 2011 C C . LEU A 1 254 ? -7.77 -10.422 -10.32 1 95.56 254 LEU A C 1
ATOM 2013 O O . LEU A 1 254 ? -8.727 -11.117 -10.68 1 95.56 254 LEU A O 1
ATOM 2017 N N . ILE A 1 255 ? -7.184 -10.578 -9.148 1 95 255 ILE A N 1
ATOM 2018 C CA . ILE A 1 255 ? -7.613 -11.586 -8.195 1 95 255 ILE A CA 1
ATOM 2019 C C . ILE A 1 255 ? -9.039 -11.305 -7.746 1 95 255 ILE A C 1
ATOM 2021 O O . ILE A 1 255 ? -9.883 -12.203 -7.715 1 95 255 ILE A O 1
ATOM 2025 N N . ILE A 1 256 ? -9.32 -10.07 -7.469 1 97.5 256 ILE A N 1
ATOM 2026 C CA . ILE A 1 256 ? -10.641 -9.68 -6.992 1 97.5 256 ILE A CA 1
ATOM 2027 C C . ILE A 1 256 ? -11.664 -9.852 -8.109 1 97.5 256 ILE A C 1
ATOM 2029 O O . ILE A 1 256 ? -12.758 -10.383 -7.883 1 97.5 256 ILE A O 1
ATOM 2033 N N . ILE A 1 257 ? -11.305 -9.406 -9.328 1 98 257 ILE A N 1
ATOM 2034 C CA . ILE A 1 257 ? -12.211 -9.531 -10.469 1 98 257 ILE A CA 1
ATOM 2035 C C . ILE A 1 257 ? -12.547 -11.008 -10.695 1 98 257 ILE A C 1
ATOM 2037 O O . ILE A 1 257 ? -13.695 -11.359 -10.945 1 98 257 ILE A O 1
ATOM 2041 N N . GLY A 1 258 ? -11.523 -11.859 -10.656 1 97.88 258 GLY A N 1
ATOM 2042 C CA . GLY A 1 258 ? -11.773 -13.281 -10.797 1 97.88 258 GLY A CA 1
ATOM 2043 C C . GLY A 1 258 ? -12.773 -13.82 -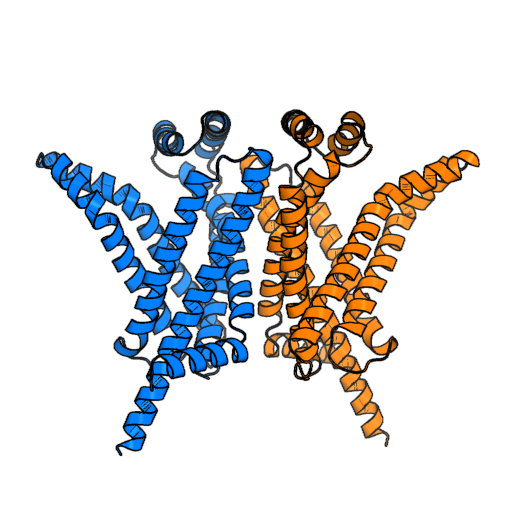9.789 1 97.88 258 GLY A C 1
ATOM 2044 O O . GLY A 1 258 ? -13.617 -14.648 -10.125 1 97.88 258 GLY A O 1
ATOM 2045 N N . GLY A 1 259 ? -12.648 -13.391 -8.547 1 97.38 259 GLY A N 1
ATOM 2046 C CA . GLY A 1 259 ? -13.617 -13.766 -7.527 1 97.38 259 GLY A CA 1
ATOM 2047 C C . GLY A 1 259 ? -15.023 -13.289 -7.832 1 97.38 259 GLY A C 1
ATOM 2048 O O . GLY A 1 259 ? -15.992 -14.023 -7.629 1 97.38 259 GLY A O 1
ATOM 2049 N N . GLU A 1 260 ? -15.117 -12.039 -8.281 1 98.06 260 GLU A N 1
ATOM 2050 C CA . GLU A 1 260 ? -16.406 -11.469 -8.648 1 98.06 260 GLU A CA 1
ATOM 2051 C C . GLU A 1 260 ? -17.047 -12.234 -9.812 1 98.06 260 GLU A C 1
ATOM 2053 O O . GLU A 1 260 ? -18.266 -12.422 -9.844 1 98.06 260 GLU A O 1
ATOM 2058 N N . ILE A 1 261 ? -16.234 -12.602 -10.773 1 98 261 ILE A N 1
ATOM 2059 C CA . ILE A 1 261 ? -16.703 -13.391 -11.906 1 98 261 ILE A CA 1
ATOM 2060 C C . ILE A 1 261 ? -17.281 -14.711 -11.422 1 98 261 ILE A C 1
ATOM 2062 O O . ILE A 1 261 ? -18.391 -15.086 -11.805 1 98 261 ILE A O 1
ATOM 2066 N N . ASN A 1 262 ? -16.562 -15.438 -10.57 1 98 262 ASN A N 1
ATOM 2067 C CA . ASN A 1 262 ? -17.047 -16.703 -10.023 1 98 262 ASN A CA 1
ATOM 2068 C C . ASN A 1 262 ? -18.359 -16.516 -9.289 1 98 262 ASN A C 1
ATOM 2070 O O . ASN A 1 262 ? -19.297 -17.297 -9.484 1 98 262 ASN A O 1
ATOM 2074 N N . ALA A 1 263 ? -18.469 -15.5 -8.453 1 97.44 263 ALA A N 1
ATOM 2075 C CA . ALA A 1 263 ? -19.656 -15.25 -7.66 1 97.44 263 ALA A CA 1
ATOM 2076 C C . ALA A 1 263 ? -20.859 -14.938 -8.555 1 97.44 263 ALA A C 1
ATOM 2078 O O . ALA A 1 263 ? -21.969 -15.43 -8.312 1 97.44 263 ALA A O 1
ATOM 2079 N N . LEU A 1 264 ? -20.641 -14.102 -9.516 1 96.75 264 LEU A N 1
ATOM 2080 C CA . LEU A 1 264 ? -21.719 -13.727 -10.422 1 96.75 264 LEU A CA 1
ATOM 2081 C C . LEU A 1 264 ? -22.203 -14.938 -11.211 1 96.75 264 LEU A C 1
ATOM 2083 O O . LEU A 1 264 ? -23.422 -15.125 -11.391 1 96.75 264 LEU A O 1
ATOM 2087 N N . LEU A 1 265 ? -21.297 -15.773 -11.719 1 96.38 265 LEU A N 1
ATOM 2088 C CA . LEU A 1 265 ? -21.672 -16.969 -12.469 1 96.38 265 LEU A CA 1
ATOM 2089 C C . LEU A 1 265 ? -22.469 -17.938 -11.594 1 96.38 265 LEU A C 1
ATOM 2091 O O . LEU A 1 265 ? -23.422 -18.562 -12.062 1 96.38 265 LEU A O 1
ATOM 2095 N N . LEU A 1 266 ? -22.078 -18.047 -10.383 1 95.31 266 LEU A N 1
ATOM 2096 C CA . LEU A 1 266 ? -22.812 -18.906 -9.453 1 95.31 266 LEU A CA 1
ATOM 2097 C C . LEU A 1 266 ? -24.234 -18.375 -9.25 1 95.31 266 LEU A C 1
ATOM 2099 O O . LEU A 1 266 ? -25.188 -19.156 -9.227 1 95.31 266 LEU A O 1
ATOM 2103 N N . LYS A 1 267 ? -24.328 -17.078 -9.039 1 94.44 267 LYS A N 1
ATOM 2104 C CA . LYS A 1 267 ? -25.625 -16.453 -8.859 1 94.44 267 LYS A CA 1
ATOM 2105 C C . LYS A 1 267 ? -26.516 -16.672 -10.07 1 94.44 267 LYS A C 1
ATOM 2107 O O . LYS A 1 267 ? -27.703 -16.984 -9.93 1 94.44 267 LYS A O 1
ATOM 2112 N N . ILE A 1 268 ? -26 -16.484 -11.273 1 93.75 268 ILE A N 1
ATOM 2113 C CA . ILE A 1 268 ? -26.75 -16.688 -12.516 1 93.75 268 ILE A CA 1
ATOM 2114 C C . ILE A 1 268 ? -27.203 -18.141 -12.609 1 93.75 268 ILE A C 1
ATOM 2116 O O . ILE A 1 268 ? -28.328 -18.406 -13.016 1 93.75 268 ILE A O 1
ATOM 2120 N N . HIS A 1 269 ? -26.297 -19.062 -12.273 1 91.44 269 HIS A N 1
ATOM 2121 C CA . HIS A 1 269 ? -26.625 -20.484 -12.32 1 91.44 269 HIS A CA 1
ATOM 2122 C C . HIS A 1 269 ? -27.766 -20.812 -11.359 1 91.44 269 HIS A C 1
ATOM 2124 O O . HIS A 1 269 ? -28.672 -21.578 -11.711 1 91.44 269 HIS A O 1
ATOM 2130 N N . HIS A 1 270 ? -27.719 -20.25 -10.164 1 89.62 270 HIS A N 1
ATOM 2131 C CA . HIS A 1 270 ? -28.766 -20.484 -9.18 1 89.62 270 HIS A CA 1
ATOM 2132 C C . HIS A 1 270 ? -30.109 -19.938 -9.648 1 89.62 270 HIS A C 1
ATOM 2134 O O . HIS A 1 270 ? -31.156 -20.547 -9.438 1 89.62 270 HIS A O 1
ATOM 2140 N N . GLU A 1 271 ? -30.062 -18.781 -10.219 1 88.38 271 GLU A N 1
ATOM 2141 C CA . GLU A 1 271 ? -31.281 -18.156 -10.734 1 88.38 271 GLU A CA 1
ATOM 2142 C C . GLU A 1 271 ? -31.875 -18.984 -11.867 1 88.38 271 GLU A C 1
ATOM 2144 O O . GLU A 1 271 ? -33.094 -19.062 -12.023 1 88.38 271 GLU A O 1
ATOM 2149 N N . ARG A 1 272 ? -31.047 -19.578 -12.648 1 86.94 272 ARG A N 1
ATOM 2150 C CA . ARG A 1 272 ? -31.5 -20.422 -13.75 1 86.94 272 ARG A CA 1
ATOM 2151 C C . ARG A 1 272 ? -32.188 -21.688 -13.227 1 86.94 272 ARG A C 1
ATOM 2153 O O . ARG A 1 272 ? -33.188 -22.141 -13.797 1 86.94 272 ARG A O 1
ATOM 2160 N N . ILE A 1 273 ? -31.75 -22.25 -12.156 1 86.5 273 ILE A N 1
ATOM 2161 C CA . ILE A 1 273 ? -32.312 -23.453 -11.57 1 86.5 273 ILE A CA 1
ATOM 2162 C C . ILE A 1 273 ? -33.688 -23.125 -10.969 1 86.5 273 ILE A C 1
ATOM 2164 O O . ILE A 1 273 ? -34.625 -23.906 -11.117 1 86.5 273 ILE A O 1
ATOM 2168 N N . ILE A 1 274 ? -33.75 -21.969 -10.281 1 85.44 274 ILE A N 1
ATOM 2169 C CA . ILE A 1 274 ? -35 -21.578 -9.648 1 85.44 274 ILE A CA 1
ATOM 2170 C C . ILE A 1 274 ? -36.031 -21.297 -10.711 1 85.44 274 ILE A C 1
ATOM 2172 O O . ILE A 1 274 ? -37.219 -21.656 -10.547 1 85.44 274 ILE A O 1
ATOM 2176 N N . ARG A 1 275 ? -35.625 -20.656 -11.781 1 76.94 275 ARG A N 1
ATOM 2177 C CA . ARG A 1 275 ? -36.562 -20.359 -12.852 1 76.94 275 ARG A CA 1
ATOM 2178 C C . ARG A 1 275 ? -37.062 -21.641 -13.516 1 76.94 275 ARG A C 1
ATOM 2180 O O . ARG A 1 275 ? -38.188 -21.703 -13.977 1 76.94 275 ARG A O 1
ATOM 2187 N N . LYS A 1 276 ? -36.375 -22.641 -13.492 1 80.69 276 LYS A N 1
ATOM 2188 C CA . LYS A 1 276 ? -36.75 -23.891 -14.117 1 80.69 276 LYS A CA 1
ATOM 2189 C C . LYS A 1 276 ? -37.594 -24.734 -13.188 1 80.69 276 LYS A C 1
ATOM 2191 O O . LYS A 1 276 ? -38.375 -25.609 -13.641 1 80.69 276 LYS A O 1
ATOM 2196 N N . SER A 1 277 ? -37.5 -24.531 -11.984 1 73.25 277 SER A N 1
ATOM 2197 C CA . SER A 1 277 ? -38.312 -25.266 -11.031 1 73.25 277 SER A CA 1
ATOM 2198 C C . SER A 1 277 ? -39.688 -24.609 -10.852 1 73.25 277 SER A C 1
ATOM 2200 O O . SER A 1 277 ? -40.688 -25.281 -10.539 1 73.25 277 SER A O 1
ATOM 2202 N N . MET B 1 1 ? -20.797 9.188 28.641 1 77.62 1 MET B N 1
ATOM 2203 C CA . MET B 1 1 ? -20.047 8.023 28.172 1 77.62 1 MET B CA 1
ATOM 2204 C C . MET B 1 1 ? -18.625 8.039 28.75 1 77.62 1 MET B C 1
ATOM 2206 O O . MET B 1 1 ? -17.938 9.055 28.688 1 77.62 1 MET B O 1
ATOM 2210 N N . ASN B 1 2 ? -18.266 7.082 29.547 1 89.38 2 ASN B N 1
ATOM 2211 C CA . ASN B 1 2 ? -16.922 7.008 30.125 1 89.38 2 ASN B CA 1
ATOM 2212 C C . ASN B 1 2 ? -15.875 6.711 29.062 1 89.38 2 ASN B C 1
ATOM 2214 O O . ASN B 1 2 ? -16.219 6.344 27.938 1 89.38 2 ASN B O 1
ATOM 2218 N N . ILE B 1 3 ? -14.664 7.031 29.406 1 91.5 3 ILE B N 1
ATOM 2219 C CA . ILE B 1 3 ? -13.555 6.941 28.469 1 91.5 3 ILE B CA 1
ATOM 2220 C C . ILE B 1 3 ? -13.398 5.5 27.984 1 91.5 3 ILE B C 1
ATOM 2222 O O . ILE B 1 3 ? -13.086 5.258 26.828 1 91.5 3 ILE B O 1
ATOM 2226 N N . PHE B 1 4 ? -13.672 4.594 28.875 1 92.44 4 PHE B N 1
ATOM 2227 C CA . PHE B 1 4 ? -13.531 3.184 28.531 1 92.44 4 PHE B CA 1
ATOM 2228 C C . PHE B 1 4 ? -14.609 2.752 27.547 1 92.44 4 PHE B C 1
ATOM 2230 O O . PHE B 1 4 ? -14.328 2.031 26.594 1 92.44 4 PHE B O 1
ATOM 2237 N N . SER B 1 5 ? -15.828 3.195 27.812 1 93.62 5 SER B N 1
ATOM 2238 C CA . SER B 1 5 ? -16.938 2.898 26.906 1 93.62 5 SER B CA 1
ATOM 2239 C C . SER B 1 5 ? -16.734 3.559 25.547 1 93.62 5 SER B C 1
ATOM 2241 O O . SER B 1 5 ? -17.062 2.977 24.516 1 93.62 5 SER B O 1
ATOM 2243 N N . PHE B 1 6 ? -16.203 4.746 25.641 1 95.75 6 PHE B N 1
ATOM 2244 C CA . PHE B 1 6 ? -15.906 5.473 24.422 1 95.75 6 PHE B CA 1
ATOM 2245 C C . PHE B 1 6 ? -14.875 4.723 23.578 1 95.75 6 PHE B C 1
ATOM 2247 O O . PHE B 1 6 ? -15.078 4.527 22.375 1 95.75 6 PHE B O 1
ATOM 2254 N N . ALA B 1 7 ? -13.805 4.219 24.203 1 96 7 ALA B N 1
ATOM 2255 C CA . ALA B 1 7 ? -12.742 3.49 23.516 1 96 7 ALA B CA 1
ATOM 2256 C C . ALA B 1 7 ? -13.258 2.18 22.922 1 96 7 ALA B C 1
ATOM 2258 O O . ALA B 1 7 ? -12.898 1.808 21.812 1 96 7 ALA B O 1
ATOM 2259 N N . LYS B 1 8 ? -14.07 1.537 23.641 1 95.69 8 LYS B N 1
ATOM 2260 C CA . LYS B 1 8 ? -14.656 0.283 23.172 1 95.69 8 LYS B CA 1
ATOM 2261 C C . LYS B 1 8 ? -15.531 0.506 21.953 1 95.69 8 LYS B C 1
ATOM 2263 O O . LYS B 1 8 ? -15.5 -0.288 21 1 95.69 8 LYS B O 1
ATOM 2268 N N . THR B 1 9 ? -16.281 1.573 22.031 1 96 9 THR B N 1
ATOM 2269 C CA . THR B 1 9 ? -17.156 1.896 20.906 1 96 9 THR B CA 1
ATOM 2270 C C . THR B 1 9 ? -16.328 2.25 19.672 1 96 9 THR B C 1
ATOM 2272 O O . THR B 1 9 ? -16.672 1.864 18.562 1 96 9 THR B O 1
ATOM 2275 N N . ILE B 1 10 ? -15.266 2.945 19.891 1 97.12 10 ILE B N 1
ATOM 2276 C CA . ILE B 1 10 ? -14.391 3.299 18.797 1 97.12 10 ILE B CA 1
ATOM 2277 C C . ILE B 1 10 ? -13.805 2.031 18.172 1 97.12 10 ILE B C 1
ATOM 2279 O O . ILE B 1 10 ? -13.789 1.879 16.953 1 97.12 10 ILE B O 1
ATOM 2283 N N . LEU B 1 11 ? -13.352 1.141 19.016 1 95.62 11 LEU B N 1
ATOM 2284 C CA . LEU B 1 11 ? -12.773 -0.107 18.547 1 95.62 11 LEU B CA 1
ATOM 2285 C C . LEU B 1 11 ? -13.789 -0.911 17.734 1 95.62 11 LEU B C 1
ATOM 2287 O O . LEU B 1 11 ? -13.453 -1.496 16.703 1 95.62 11 LEU B O 1
ATOM 2291 N N . PHE B 1 12 ? -14.977 -0.94 18.188 1 94.06 12 PHE B N 1
ATOM 2292 C CA . PHE B 1 12 ? -16.047 -1.622 17.484 1 94.06 12 PHE B CA 1
ATOM 2293 C C . PHE B 1 12 ? -16.297 -0.985 16.125 1 94.06 12 PHE B C 1
ATOM 2295 O O . PHE B 1 12 ? -16.453 -1.688 15.125 1 94.06 12 PHE B O 1
ATOM 2302 N N . ARG B 1 13 ? -16.266 0.283 16.094 1 95.94 13 ARG B N 1
ATOM 2303 C CA . ARG B 1 13 ? -16.5 1.014 14.852 1 95.94 13 ARG B CA 1
ATOM 2304 C C . ARG B 1 13 ? -15.367 0.784 13.859 1 95.94 13 ARG B C 1
ATOM 2306 O O . ARG B 1 13 ? -15.602 0.666 12.656 1 95.94 13 ARG B O 1
ATOM 2313 N N . LEU B 1 14 ? -14.203 0.754 14.406 1 95.88 14 LEU B N 1
ATOM 2314 C CA . LEU B 1 14 ? -13.047 0.529 13.555 1 95.88 14 LEU B CA 1
ATOM 2315 C C . LEU B 1 14 ? -13.125 -0.834 12.875 1 95.88 14 LEU B C 1
ATOM 2317 O O . LEU B 1 14 ? -12.75 -0.976 11.711 1 95.88 14 LEU B O 1
ATOM 2321 N N . ASP B 1 15 ? -13.602 -1.759 13.602 1 90.88 15 ASP B N 1
ATOM 2322 C CA . ASP B 1 15 ? -13.758 -3.102 13.055 1 90.88 15 ASP B CA 1
ATOM 2323 C C . ASP B 1 15 ? -14.883 -3.143 12.023 1 90.88 15 ASP B C 1
ATOM 2325 O O . ASP B 1 15 ? -14.703 -3.662 10.922 1 90.88 15 ASP B O 1
ATOM 2329 N N . THR B 1 16 ? -16.016 -2.6 12.32 1 90.75 16 THR B N 1
ATOM 2330 C CA . THR B 1 16 ? -17.188 -2.613 11.453 1 90.75 16 THR B CA 1
ATOM 2331 C C . THR B 1 16 ? -16.922 -1.835 10.164 1 90.75 16 THR B C 1
ATOM 2333 O O . THR B 1 16 ? -17.406 -2.209 9.094 1 90.75 16 THR B O 1
ATOM 2336 N N . ASP B 1 17 ? -16.109 -0.79 10.328 1 93.56 17 ASP B N 1
ATOM 2337 C CA . ASP B 1 17 ? -15.836 0.07 9.18 1 93.56 17 ASP B CA 1
ATOM 2338 C C . ASP B 1 17 ? -14.562 -0.359 8.453 1 93.56 17 ASP B C 1
ATOM 2340 O O . ASP B 1 17 ? -14.086 0.345 7.566 1 93.56 17 ASP B O 1
ATOM 2344 N N . GLU B 1 18 ? -13.977 -1.47 8.859 1 93 18 GLU B N 1
ATOM 2345 C CA . GLU B 1 18 ? -12.797 -2.062 8.234 1 93 18 GLU B CA 1
ATOM 2346 C C . GLU B 1 18 ? -11.656 -1.053 8.148 1 93 18 GLU B C 1
ATOM 2348 O O . GLU B 1 18 ? -11.047 -0.885 7.086 1 93 18 GLU B O 1
ATOM 2353 N N . ALA B 1 19 ? -11.453 -0.403 9.305 1 95.25 19 ALA B N 1
ATOM 2354 C CA . ALA B 1 19 ? -10.492 0.694 9.367 1 95.25 19 ALA B CA 1
ATOM 2355 C C . ALA B 1 19 ? -9.086 0.209 9.039 1 95.25 19 ALA B C 1
ATOM 2357 O O . ALA B 1 19 ? -8.312 0.92 8.398 1 95.25 19 ALA B O 1
ATOM 2358 N N . LEU B 1 20 ? -8.727 -1.032 9.445 1 94.75 20 LEU B N 1
ATOM 2359 C CA . LEU B 1 20 ? -7.391 -1.566 9.211 1 94.75 20 LEU B CA 1
ATOM 2360 C C . LEU B 1 20 ? -7.148 -1.778 7.715 1 94.75 20 LEU B C 1
ATOM 2362 O O . LEU B 1 20 ? -6.07 -1.471 7.207 1 94.75 20 LEU B O 1
ATOM 2366 N N . GLY B 1 21 ? -8.219 -2.271 7.027 1 95.12 21 GLY B N 1
ATOM 2367 C CA . GLY B 1 21 ? -8.117 -2.416 5.586 1 95.12 21 GLY B CA 1
ATOM 2368 C C . GLY B 1 21 ? -8.008 -1.089 4.859 1 95.12 21 GLY B C 1
ATOM 2369 O O . GLY B 1 21 ? -7.227 -0.954 3.914 1 95.12 21 GLY B O 1
ATOM 2370 N N . ARG B 1 22 ? -8.734 -0.131 5.293 1 95.94 22 ARG B N 1
ATOM 2371 C CA . ARG B 1 22 ? -8.711 1.199 4.691 1 95.94 22 ARG B CA 1
ATOM 2372 C C . ARG B 1 22 ? -7.367 1.881 4.914 1 95.94 22 ARG B C 1
ATOM 2374 O O . ARG B 1 22 ? -6.887 2.613 4.047 1 95.94 22 ARG B O 1
ATOM 2381 N N . ALA B 1 23 ? -6.828 1.641 6.094 1 96.81 23 ALA B N 1
ATOM 2382 C CA . ALA B 1 23 ? -5.504 2.195 6.375 1 96.81 23 ALA B CA 1
ATOM 2383 C C . ALA B 1 23 ? -4.457 1.619 5.43 1 96.81 23 ALA B C 1
ATOM 2385 O O . ALA B 1 23 ? -3.557 2.332 4.98 1 96.81 23 ALA B O 1
ATOM 2386 N N . ALA B 1 24 ? -4.57 0.318 5.148 1 96.75 24 ALA B N 1
ATOM 2387 C CA . ALA B 1 24 ? -3.668 -0.321 4.195 1 96.75 24 ALA B CA 1
ATOM 2388 C C . ALA B 1 24 ? -3.848 0.26 2.795 1 96.75 24 ALA B C 1
ATOM 2390 O O . ALA B 1 24 ? -2.867 0.501 2.086 1 96.75 24 ALA B O 1
ATOM 2391 N N . GLU B 1 25 ? -5.059 0.504 2.412 1 96.75 25 GLU B N 1
ATOM 2392 C CA . GLU B 1 25 ? -5.363 1.15 1.14 1 96.75 25 GLU B CA 1
ATOM 2393 C C . GLU B 1 25 ? -4.703 2.523 1.044 1 96.75 25 GLU B C 1
ATOM 2395 O O . GLU B 1 25 ? -4.047 2.834 0.047 1 96.75 25 GLU B O 1
ATOM 2400 N N . LEU B 1 26 ? -4.875 3.32 2.049 1 95.19 26 LEU B N 1
ATOM 2401 C CA . LEU B 1 26 ? -4.27 4.648 2.094 1 95.19 26 LEU B CA 1
ATOM 2402 C C . LEU B 1 26 ? -2.754 4.562 1.974 1 95.19 26 LEU B C 1
ATOM 2404 O O . LEU B 1 26 ? -2.141 5.328 1.229 1 95.19 26 LEU B O 1
ATOM 2408 N N . SER B 1 27 ? -2.254 3.627 2.734 1 95.06 27 SER B N 1
ATOM 2409 C CA . SER B 1 27 ? -0.805 3.461 2.76 1 95.06 27 SER B CA 1
ATOM 2410 C C . SER B 1 27 ? -0.261 3.139 1.372 1 95.06 27 SER B C 1
ATOM 2412 O O . SER B 1 27 ? 0.806 3.621 0.99 1 95.06 27 SER B O 1
ATOM 2414 N N . TYR B 1 28 ? -0.994 2.385 0.64 1 95.75 28 TYR B N 1
ATOM 2415 C CA . TYR B 1 28 ? -0.588 2.074 -0.727 1 95.75 28 TYR B CA 1
ATOM 2416 C C . TYR B 1 28 ? -0.507 3.34 -1.571 1 95.75 28 TYR B C 1
ATOM 2418 O O . TYR B 1 28 ? 0.484 3.564 -2.271 1 95.75 28 TYR B O 1
ATOM 2426 N N . PHE B 1 29 ? -1.49 4.129 -1.514 1 94.62 29 PHE B N 1
ATOM 2427 C CA . PHE B 1 29 ? -1.515 5.328 -2.348 1 94.62 29 PHE B CA 1
ATOM 2428 C C . PHE B 1 29 ? -0.462 6.328 -1.887 1 94.62 29 PHE B C 1
ATOM 2430 O O . PHE B 1 29 ? 0.112 7.055 -2.703 1 94.62 29 PHE B O 1
ATOM 2437 N N . PHE B 1 30 ? -0.199 6.301 -0.538 1 90.19 30 PHE B N 1
ATOM 2438 C CA . PHE B 1 30 ? 0.877 7.148 -0.034 1 90.19 30 PHE B CA 1
ATOM 2439 C C . PHE B 1 30 ? 2.213 6.75 -0.649 1 90.19 30 PHE B C 1
ATOM 2441 O O . PHE B 1 30 ? 2.951 7.602 -1.148 1 90.19 30 PHE B O 1
ATOM 2448 N N . ILE B 1 31 ? 2.469 5.473 -0.613 1 89.75 31 ILE B N 1
ATOM 2449 C CA . ILE B 1 31 ? 3.754 5.012 -1.128 1 89.75 31 ILE B CA 1
ATOM 2450 C C . ILE B 1 31 ? 3.795 5.188 -2.645 1 89.75 31 ILE B C 1
ATOM 2452 O O . ILE B 1 31 ? 4.824 5.574 -3.203 1 89.75 31 ILE B O 1
ATOM 2456 N N . LEU B 1 32 ? 2.713 4.914 -3.334 1 92.12 32 LEU B N 1
ATOM 2457 C CA . LEU B 1 32 ? 2.662 5.082 -4.781 1 92.12 32 LEU B CA 1
ATOM 2458 C C . LEU B 1 32 ? 2.922 6.535 -5.168 1 92.12 32 LEU B C 1
ATOM 2460 O O . LEU B 1 32 ? 3.564 6.809 -6.184 1 92.12 32 LEU B O 1
ATOM 2464 N N . SER B 1 33 ? 2.449 7.484 -4.445 1 90.88 33 SER B N 1
ATOM 2465 C CA . SER B 1 33 ? 2.6 8.906 -4.758 1 90.88 33 SER B CA 1
ATOM 2466 C C . SER B 1 33 ? 4.012 9.391 -4.449 1 90.88 33 SER B C 1
ATOM 2468 O O . SER B 1 33 ? 4.477 10.375 -5.035 1 90.88 33 SER B O 1
ATOM 2470 N N . LEU B 1 34 ? 4.652 8.734 -3.533 1 86.25 34 LEU B N 1
ATOM 2471 C CA . LEU B 1 34 ? 5.961 9.164 -3.049 1 86.25 34 LEU B CA 1
ATOM 2472 C C . LEU B 1 34 ? 6.992 9.141 -4.172 1 86.25 34 LEU B C 1
ATOM 2474 O O . LEU B 1 34 ? 7.762 10.086 -4.336 1 86.25 34 LEU B O 1
ATOM 2478 N N . PHE B 1 35 ? 6.98 8.148 -4.945 1 81.69 35 PHE B N 1
ATOM 2479 C CA . PHE B 1 35 ? 8.07 7.953 -5.898 1 81.69 35 PHE B CA 1
ATOM 2480 C C . PHE B 1 35 ? 7.934 8.914 -7.074 1 81.69 35 PHE B C 1
ATOM 2482 O O . PHE B 1 35 ? 8.906 9.562 -7.465 1 81.69 35 PHE B O 1
ATOM 2489 N N . PRO B 1 36 ? 6.762 9.031 -7.66 1 86.25 36 PRO B N 1
ATOM 2490 C CA . PRO B 1 36 ? 6.617 10.109 -8.648 1 86.25 36 PRO B CA 1
ATOM 2491 C C . PRO B 1 36 ? 6.922 11.484 -8.07 1 86.25 36 PRO B C 1
ATOM 2493 O O . PRO B 1 36 ? 7.449 12.352 -8.773 1 86.25 36 PRO B O 1
ATOM 2496 N N . PHE B 1 37 ? 6.586 11.734 -6.875 1 85 37 PHE B N 1
ATOM 2497 C CA . PHE B 1 37 ? 6.887 13 -6.227 1 85 37 PHE B CA 1
ATOM 2498 C C . PHE B 1 37 ? 8.391 13.211 -6.121 1 85 37 PHE B C 1
ATOM 2500 O O . PHE B 1 37 ? 8.891 14.312 -6.344 1 85 37 PHE B O 1
ATOM 2507 N N . LEU B 1 38 ? 9.109 12.141 -5.73 1 80.5 38 LEU B N 1
ATOM 2508 C CA . LEU B 1 38 ? 10.562 12.219 -5.672 1 80.5 38 LEU B CA 1
ATOM 2509 C C . LEU B 1 38 ? 11.148 12.539 -7.043 1 80.5 38 LEU B C 1
ATOM 2511 O O . LEU B 1 38 ? 12.094 13.328 -7.148 1 80.5 38 LEU B O 1
ATOM 2515 N N . ILE B 1 39 ? 10.609 11.875 -8.055 1 80.88 39 ILE B N 1
ATOM 2516 C CA . ILE B 1 39 ? 11.039 12.172 -9.414 1 80.88 39 ILE B CA 1
ATOM 2517 C C . ILE B 1 39 ? 10.805 13.648 -9.711 1 80.88 39 ILE B C 1
ATOM 2519 O O . ILE B 1 39 ? 11.68 14.328 -10.258 1 80.88 39 ILE B O 1
ATOM 2523 N N . PHE B 1 40 ? 9.688 14.148 -9.398 1 83.56 40 PHE B N 1
ATOM 2524 C CA . PHE B 1 40 ? 9.336 15.547 -9.594 1 83.56 40 PHE B CA 1
ATOM 2525 C C . PHE B 1 40 ? 10.32 16.453 -8.875 1 83.56 40 PHE B C 1
ATOM 2527 O O . PHE B 1 40 ? 10.844 17.406 -9.461 1 83.56 40 PHE B O 1
ATOM 2534 N N . LEU B 1 41 ? 10.617 16.156 -7.613 1 78.94 41 LEU B N 1
ATOM 2535 C CA . LEU B 1 41 ? 11.508 17 -6.809 1 78.94 41 LEU B CA 1
ATOM 2536 C C . LEU B 1 41 ? 12.922 17 -7.383 1 78.94 41 LEU B C 1
ATOM 2538 O O . LEU B 1 41 ? 13.562 18.047 -7.453 1 78.94 41 LEU B O 1
ATOM 2542 N N . LEU B 1 42 ? 13.359 15.789 -7.711 1 76.31 42 LEU B N 1
ATOM 2543 C CA . LEU B 1 42 ? 14.711 15.656 -8.242 1 76.31 42 LEU B CA 1
ATOM 2544 C C . LEU B 1 42 ? 14.852 16.422 -9.555 1 76.31 42 LEU B C 1
ATOM 2546 O O . LEU B 1 42 ? 15.891 17.031 -9.812 1 76.31 42 LEU B O 1
ATOM 2550 N N . THR B 1 43 ? 13.875 16.344 -10.367 1 80.94 43 THR B N 1
ATOM 2551 C CA . THR B 1 43 ? 13.938 17.016 -11.656 1 80.94 43 THR B CA 1
ATOM 2552 C C . THR B 1 43 ? 13.711 18.516 -11.5 1 80.94 43 THR B C 1
ATOM 2554 O O . THR B 1 43 ? 14.211 19.312 -12.297 1 80.94 43 THR B O 1
ATOM 2557 N N . LEU B 1 44 ? 12.945 18.891 -10.484 1 80.81 44 LEU B N 1
ATOM 2558 C CA . LEU B 1 44 ? 12.656 20.297 -10.219 1 80.81 44 LEU B CA 1
ATOM 2559 C C . LEU B 1 44 ? 13.93 21.047 -9.891 1 80.81 44 LEU B C 1
ATOM 2561 O O . LEU B 1 44 ? 14.039 22.25 -10.18 1 80.81 44 LEU B O 1
ATOM 2565 N N . ILE B 1 45 ? 14.906 20.359 -9.312 1 76 45 ILE B N 1
ATOM 2566 C CA . ILE B 1 45 ? 16.156 20.984 -8.859 1 76 45 ILE B CA 1
ATOM 2567 C C . ILE B 1 45 ? 16.859 21.641 -10.039 1 76 45 ILE B C 1
ATOM 2569 O O . ILE B 1 45 ? 17.469 22.703 -9.891 1 76 45 ILE B O 1
ATOM 2573 N N . ALA B 1 46 ? 16.797 20.953 -11.141 1 78.94 46 ALA B N 1
ATOM 2574 C CA . ALA B 1 46 ? 17.484 21.453 -12.328 1 78.94 46 ALA B CA 1
ATOM 2575 C C . ALA B 1 46 ? 16.891 22.797 -12.773 1 78.94 46 ALA B C 1
ATOM 2577 O O . ALA B 1 46 ? 17.516 23.531 -13.539 1 78.94 46 ALA B O 1
ATOM 2578 N N . TYR B 1 47 ? 15.766 23.125 -12.328 1 79 47 TYR B N 1
ATOM 2579 C CA . TYR B 1 47 ? 15.078 24.328 -12.773 1 79 47 TYR B CA 1
ATOM 2580 C C . TYR B 1 47 ? 15.195 25.438 -11.734 1 79 47 TYR B C 1
ATOM 2582 O O . TYR B 1 47 ? 14.766 26.578 -11.969 1 79 47 TYR B O 1
ATOM 2590 N N . LEU B 1 48 ? 15.75 25.094 -10.594 1 75.75 48 LEU B N 1
ATOM 2591 C CA . LEU B 1 48 ? 15.891 26.078 -9.531 1 75.75 48 LEU B CA 1
ATOM 2592 C C . LEU B 1 48 ? 17.203 26.828 -9.656 1 75.75 48 LEU B C 1
ATOM 2594 O O . LEU B 1 48 ? 18.203 26.281 -10.141 1 75.75 48 LEU B O 1
ATOM 2598 N N . PRO B 1 49 ? 17.156 28.062 -9.234 1 76.75 49 PRO B N 1
ATOM 2599 C CA . PRO B 1 49 ? 18.375 28.859 -9.266 1 76.75 49 PRO B CA 1
ATOM 2600 C C . PRO B 1 49 ? 19.312 28.547 -8.094 1 76.75 49 PRO B C 1
ATOM 2602 O O . PRO B 1 49 ? 19.609 29.453 -7.293 1 76.75 49 PRO B O 1
ATOM 2605 N N . ILE B 1 50 ? 19.625 27.281 -7.855 1 74.38 50 ILE B N 1
ATOM 2606 C CA . ILE B 1 50 ? 20.5 26.828 -6.785 1 74.38 50 ILE B CA 1
ATOM 2607 C C . ILE B 1 50 ? 21.703 26.094 -7.379 1 74.38 50 ILE B C 1
ATOM 2609 O O . ILE B 1 50 ? 21.562 25.375 -8.367 1 74.38 50 ILE B O 1
ATOM 2613 N N . SER B 1 51 ? 22.906 26.391 -6.797 1 76.75 51 SER B N 1
ATOM 2614 C CA . SER B 1 51 ? 24.109 25.75 -7.293 1 76.75 51 SER B CA 1
ATOM 2615 C C . SER B 1 51 ? 24.234 24.312 -6.793 1 76.75 51 SER B C 1
ATOM 2617 O O . SER B 1 51 ? 23.578 23.938 -5.809 1 76.75 51 SER B O 1
ATOM 2619 N N . GLN B 1 52 ? 24.875 23.5 -7.547 1 78.88 52 GLN B N 1
ATOM 2620 C CA . GLN B 1 52 ? 25.156 22.141 -7.121 1 78.88 52 GLN B CA 1
ATOM 2621 C C . GLN B 1 52 ? 25.766 22.109 -5.719 1 78.88 52 GLN B C 1
ATOM 2623 O O . GLN B 1 52 ? 25.453 21.234 -4.918 1 78.88 52 GLN B O 1
ATOM 2628 N N . ALA B 1 53 ? 26.625 23.031 -5.449 1 77.19 53 ALA B N 1
ATOM 2629 C CA . ALA B 1 53 ? 27.297 23.125 -4.156 1 77.19 53 ALA B CA 1
ATOM 2630 C C . ALA B 1 53 ? 26.281 23.344 -3.031 1 77.19 53 ALA B C 1
ATOM 2632 O O . ALA B 1 53 ? 26.406 22.766 -1.95 1 77.19 53 ALA B O 1
ATOM 2633 N N . ASP B 1 54 ? 25.344 24.125 -3.336 1 72.56 54 ASP B N 1
ATOM 2634 C CA . ASP B 1 54 ? 24.312 24.406 -2.344 1 72.56 54 ASP B CA 1
ATOM 2635 C C . ASP B 1 54 ? 23.531 23.141 -1.986 1 72.56 54 ASP B C 1
ATOM 2637 O O . ASP B 1 54 ? 23.297 22.859 -0.809 1 72.56 54 ASP B O 1
ATOM 2641 N N . VAL B 1 55 ? 23.25 22.469 -2.984 1 72.81 55 VAL B N 1
ATOM 2642 C CA . VAL B 1 55 ? 22.469 21.25 -2.787 1 72.81 55 VAL B CA 1
ATOM 2643 C C . VAL B 1 55 ? 23.312 20.219 -2.043 1 72.81 55 VAL B C 1
ATOM 2645 O O . VAL B 1 55 ? 22.828 19.562 -1.118 1 72.81 55 VAL B O 1
ATOM 2648 N N . LEU B 1 56 ? 24.531 20.062 -2.428 1 75.38 56 LEU B N 1
ATOM 2649 C CA . LEU B 1 56 ? 25.438 19.094 -1.809 1 75.38 56 LEU B CA 1
ATOM 2650 C C . LEU B 1 56 ? 25.672 19.438 -0.34 1 75.38 56 LEU B C 1
ATOM 2652 O O . LEU B 1 56 ? 25.781 18.531 0.497 1 75.38 56 LEU B O 1
ATOM 2656 N N . ASN B 1 57 ? 25.734 20.625 0.01 1 68.62 57 ASN B N 1
ATOM 2657 C CA . ASN B 1 57 ? 25.938 21.047 1.393 1 68.62 57 ASN B CA 1
ATOM 2658 C C . ASN B 1 57 ? 24.766 20.609 2.283 1 68.62 57 ASN B C 1
ATOM 2660 O O . ASN B 1 57 ? 24.969 20.25 3.439 1 68.62 57 ASN B O 1
ATOM 2664 N N . VAL B 1 58 ? 23.672 20.656 1.742 1 62.59 58 VAL B N 1
ATOM 2665 C CA . VAL B 1 58 ? 22.484 20.266 2.494 1 62.59 58 VAL B CA 1
ATOM 2666 C C . VAL B 1 58 ? 22.484 18.75 2.686 1 62.59 58 VAL B C 1
ATOM 2668 O O . VAL B 1 58 ? 22.188 18.25 3.777 1 62.59 58 VAL B O 1
ATOM 2671 N N . ILE B 1 59 ? 22.812 18.047 1.629 1 65.25 59 ILE B N 1
ATOM 2672 C CA . ILE B 1 59 ? 22.766 16.594 1.638 1 65.25 59 ILE B CA 1
ATOM 2673 C C . ILE B 1 59 ? 23.875 16.047 2.529 1 65.25 59 ILE B C 1
ATOM 2675 O O . ILE B 1 59 ? 23.688 15.039 3.225 1 65.25 59 ILE B O 1
ATOM 2679 N N . ARG B 1 60 ? 25.031 16.656 2.441 1 64.81 60 ARG B N 1
ATOM 2680 C CA . ARG B 1 60 ? 26.203 16.219 3.213 1 64.81 60 ARG B CA 1
ATOM 2681 C C . ARG B 1 60 ? 25.859 16.125 4.699 1 64.81 60 ARG B C 1
ATOM 2683 O O . ARG B 1 60 ? 26.422 15.305 5.418 1 64.81 60 ARG B O 1
ATOM 2690 N N . GLN B 1 61 ? 24.891 16.891 5.066 1 53.97 61 GLN B N 1
ATOM 2691 C CA . GLN B 1 61 ? 24.5 16.906 6.473 1 53.97 61 GLN B CA 1
ATOM 2692 C C . GLN B 1 61 ? 23.734 15.641 6.84 1 53.97 61 GLN B C 1
ATOM 2694 O O . GLN B 1 61 ? 23.688 15.258 8.008 1 53.97 61 GLN B O 1
ATOM 2699 N N . TYR B 1 62 ? 23.266 15.047 5.855 1 50.97 62 TYR B N 1
ATOM 2700 C CA . TYR B 1 62 ? 22.359 13.945 6.168 1 50.97 62 TYR B CA 1
ATOM 2701 C C . TYR B 1 62 ? 22.875 12.633 5.594 1 50.97 62 TYR B C 1
ATOM 2703 O O . TYR B 1 62 ? 22.469 11.555 6.035 1 50.97 62 TYR B O 1
ATOM 2711 N N . ALA B 1 63 ? 23.734 12.641 4.59 1 54.62 63 ALA B N 1
ATOM 2712 C CA . ALA B 1 63 ? 24.141 11.438 3.871 1 54.62 63 ALA B CA 1
ATOM 2713 C C . ALA B 1 63 ? 25.5 10.938 4.363 1 54.62 63 ALA B C 1
ATOM 2715 O O . ALA B 1 63 ? 26.422 11.727 4.551 1 54.62 63 ALA B O 1
ATOM 2716 N N . PRO B 1 64 ? 25.5 9.617 4.637 1 52.44 64 PRO B N 1
ATOM 2717 C CA . PRO B 1 64 ? 26.828 9.078 4.957 1 52.44 64 PRO B CA 1
ATOM 2718 C C . PRO B 1 64 ? 27.812 9.25 3.814 1 52.44 64 PRO B C 1
ATOM 2720 O O . PRO B 1 64 ? 27.422 9.406 2.656 1 52.44 64 PRO B O 1
ATOM 2723 N N . GLY B 1 65 ? 29.109 9.281 4.125 1 50.94 65 GLY B N 1
ATOM 2724 C CA . GLY B 1 65 ? 30.203 9.586 3.215 1 50.94 65 GLY B CA 1
ATOM 2725 C C . GLY B 1 65 ? 30.172 8.766 1.939 1 50.94 65 GLY B C 1
ATOM 2726 O O . GLY B 1 65 ? 30.297 9.312 0.84 1 50.94 65 GLY B O 1
ATOM 2727 N N . ASP B 1 66 ? 30.016 7.586 1.976 1 53.91 66 ASP B N 1
ATOM 2728 C CA . ASP B 1 66 ? 30.047 6.723 0.801 1 53.91 66 ASP B CA 1
ATOM 2729 C C . ASP B 1 66 ? 28.875 7.004 -0.127 1 53.91 66 ASP B C 1
ATOM 2731 O O . ASP B 1 66 ? 29 6.914 -1.35 1 53.91 66 ASP B O 1
ATOM 2735 N N . THR B 1 67 ? 27.828 7.441 0.428 1 56.31 67 THR B N 1
ATOM 2736 C CA . THR B 1 67 ? 26.641 7.758 -0.357 1 56.31 67 THR B CA 1
ATOM 2737 C C . THR B 1 67 ? 26.781 9.117 -1.035 1 56.31 67 THR B C 1
ATOM 2739 O O . THR B 1 67 ? 26.188 9.359 -2.082 1 56.31 67 THR B O 1
ATOM 2742 N N . MET B 1 68 ? 27.719 9.828 -0.403 1 59.94 68 MET B N 1
ATOM 2743 C CA . MET B 1 68 ? 27.875 11.188 -0.912 1 59.94 68 MET B CA 1
ATOM 2744 C C . MET B 1 68 ? 28.484 11.18 -2.309 1 59.94 68 MET B C 1
ATOM 2746 O O . MET B 1 68 ? 28.109 11.992 -3.158 1 59.94 68 MET B O 1
ATOM 2750 N N . ARG B 1 69 ? 29.375 10.258 -2.48 1 59.03 69 ARG B N 1
ATOM 2751 C CA . ARG B 1 69 ? 29.984 10.188 -3.805 1 59.03 69 ARG B CA 1
ATOM 2752 C C . ARG B 1 69 ? 28.938 9.828 -4.867 1 59.03 69 ARG B C 1
ATOM 2754 O O . ARG B 1 69 ? 28.906 10.453 -5.93 1 59.03 69 ARG B O 1
ATOM 2761 N N . ILE B 1 70 ? 28.125 8.969 -4.504 1 59.09 70 ILE B N 1
ATOM 2762 C CA . ILE B 1 70 ? 27.078 8.562 -5.43 1 59.09 70 ILE B CA 1
ATOM 2763 C C . ILE B 1 70 ? 26.125 9.727 -5.668 1 59.09 70 ILE B C 1
ATOM 2765 O O . ILE B 1 70 ? 25.719 9.984 -6.809 1 59.09 70 ILE B O 1
ATOM 2769 N N . ILE B 1 71 ? 25.891 10.422 -4.617 1 65.38 71 ILE B N 1
ATOM 2770 C CA . ILE B 1 71 ? 24.969 11.555 -4.703 1 65.38 71 ILE B CA 1
ATOM 2771 C C . ILE B 1 71 ? 25.594 12.672 -5.531 1 65.38 71 ILE B C 1
ATOM 2773 O O . ILE B 1 71 ? 24.922 13.281 -6.367 1 65.38 71 ILE B O 1
ATOM 2777 N N . GLU B 1 72 ? 26.844 12.836 -5.285 1 69.44 72 GLU B N 1
ATOM 2778 C CA . GLU B 1 72 ? 27.547 13.914 -5.977 1 69.44 72 GLU B CA 1
ATOM 2779 C C . GLU B 1 72 ? 27.547 13.695 -7.488 1 69.44 72 GLU B C 1
ATOM 2781 O O . GLU B 1 72 ? 27.25 14.609 -8.258 1 69.44 72 GLU B O 1
ATOM 2786 N N . VAL B 1 73 ? 27.812 12.492 -7.898 1 64.69 73 VAL B N 1
ATOM 2787 C CA . VAL B 1 73 ? 27.891 12.18 -9.32 1 64.69 73 VAL B CA 1
ATOM 2788 C C . VAL B 1 73 ? 26.5 12.266 -9.945 1 64.69 73 VAL B C 1
ATOM 2790 O O . VAL B 1 73 ? 26.328 12.836 -11.023 1 64.69 73 VAL B O 1
ATOM 2793 N N . ASN B 1 74 ? 25.562 11.82 -9.242 1 67.88 74 ASN B N 1
ATOM 2794 C CA . ASN B 1 74 ? 24.203 11.805 -9.781 1 67.88 74 ASN B CA 1
ATOM 2795 C C . ASN B 1 74 ? 23.578 13.195 -9.758 1 67.88 74 ASN B C 1
ATOM 2797 O O . ASN B 1 74 ? 22.828 13.555 -10.672 1 67.88 74 ASN B O 1
ATOM 2801 N N . LEU B 1 75 ? 23.922 13.852 -8.727 1 72 75 LEU B N 1
ATOM 2802 C CA . LEU B 1 75 ? 23.375 15.195 -8.609 1 72 75 LEU B CA 1
ATOM 2803 C C . LEU B 1 75 ? 23.844 16.078 -9.773 1 72 75 LEU B C 1
ATOM 2805 O O . LEU B 1 75 ? 23.062 16.891 -10.281 1 72 75 LEU B O 1
ATOM 2809 N N . GLY B 1 76 ? 25.125 15.961 -10.109 1 72.62 76 GLY B N 1
ATOM 2810 C CA . GLY B 1 76 ? 25.625 16.688 -11.266 1 72.62 76 GLY B CA 1
ATOM 2811 C C . GLY B 1 76 ? 24.859 16.406 -12.539 1 72.62 76 GLY B C 1
ATOM 2812 O O . GLY B 1 76 ? 24.484 17.312 -13.266 1 72.62 76 GLY B O 1
ATOM 2813 N N . GLN B 1 77 ? 24.562 15.219 -12.742 1 72.75 77 GLN B N 1
ATOM 2814 C CA . GLN B 1 77 ? 23.828 14.812 -13.93 1 72.75 77 GLN B CA 1
ATOM 2815 C C . GLN B 1 77 ? 22.391 15.336 -13.891 1 72.75 77 GLN B C 1
ATOM 2817 O O . GLN B 1 77 ? 21.859 15.805 -14.898 1 72.75 77 GLN B O 1
ATOM 2822 N N . ILE B 1 78 ? 21.797 15.352 -12.773 1 73.06 78 ILE B N 1
ATOM 2823 C CA . ILE B 1 78 ? 20.422 15.758 -12.586 1 73.06 78 ILE B CA 1
ATOM 2824 C C . ILE B 1 78 ? 20.297 17.266 -12.789 1 73.06 78 ILE B C 1
ATOM 2826 O O . ILE B 1 78 ? 19.359 17.734 -13.445 1 73.06 78 ILE B O 1
ATOM 2830 N N . MET B 1 79 ? 21.234 17.969 -12.289 1 76.56 79 MET B N 1
ATOM 2831 C CA . MET B 1 79 ? 21.141 19.422 -12.289 1 76.56 79 MET B CA 1
ATOM 2832 C C . MET B 1 79 ? 21.484 19.984 -13.664 1 76.56 79 MET B C 1
ATOM 2834 O O . MET B 1 79 ? 21.062 21.094 -14.008 1 76.56 79 MET B O 1
ATOM 2838 N N . ASN B 1 80 ? 22.203 19.219 -14.406 1 75.81 80 ASN B N 1
ATOM 2839 C CA . ASN B 1 80 ? 22.656 19.75 -15.688 1 75.81 80 ASN B CA 1
ATOM 2840 C C . ASN B 1 80 ? 21.703 19.375 -16.812 1 75.81 80 ASN B C 1
ATOM 2842 O O . ASN B 1 80 ? 21.859 19.828 -17.953 1 75.81 80 ASN B O 1
ATOM 2846 N N . GLU B 1 81 ? 20.797 18.609 -16.516 1 76 81 GLU B N 1
ATOM 2847 C CA . GLU B 1 81 ? 19.875 18.188 -17.562 1 76 81 GLU B CA 1
ATOM 2848 C C . GLU B 1 81 ? 18.422 18.469 -17.172 1 76 81 GLU B C 1
ATOM 2850 O O . GLU B 1 81 ? 17.906 17.859 -16.234 1 76 81 GLU B O 1
ATOM 2855 N N . GLN B 1 82 ? 17.859 19.547 -17.891 1 77.25 82 GLN B N 1
ATOM 2856 C CA . GLN B 1 82 ? 16.438 19.797 -17.688 1 77.25 82 GLN B CA 1
ATOM 2857 C C . GLN B 1 82 ? 15.578 18.797 -18.453 1 77.25 82 GLN B C 1
ATOM 2859 O O . GLN B 1 82 ? 15.664 18.703 -19.688 1 77.25 82 GLN B O 1
ATOM 2864 N N . ARG B 1 83 ? 14.922 18.047 -17.703 1 80.19 83 ARG B N 1
ATOM 2865 C CA . ARG B 1 83 ? 14.039 17.047 -18.297 1 80.19 83 ARG B CA 1
ATOM 2866 C C . ARG B 1 83 ? 12.57 17.375 -18.031 1 80.19 83 ARG B C 1
ATOM 2868 O O . ARG B 1 83 ? 11.969 16.844 -17.094 1 80.19 83 ARG B O 1
ATOM 2875 N N . GLY B 1 84 ? 11.977 18.219 -18.906 1 78.56 84 GLY B N 1
ATOM 2876 C CA . GLY B 1 84 ? 10.609 18.688 -18.719 1 78.56 84 GLY B CA 1
ATOM 2877 C C . GLY B 1 84 ? 9.594 17.562 -18.703 1 78.56 84 GLY B C 1
ATOM 2878 O O . GLY B 1 84 ? 8.633 17.594 -17.938 1 78.56 84 GLY B O 1
ATOM 2879 N N . GLY B 1 85 ? 9.812 16.594 -19.531 1 83.12 85 GLY B N 1
ATOM 2880 C CA . GLY B 1 85 ? 8.922 15.445 -19.594 1 83.12 85 GLY B CA 1
ATOM 2881 C C . GLY B 1 85 ? 8.867 14.672 -18.281 1 83.12 85 GLY B C 1
ATOM 2882 O O . GLY B 1 85 ? 7.781 14.367 -17.781 1 83.12 85 GLY B O 1
ATOM 2883 N N . LEU B 1 86 ? 10.023 14.438 -17.719 1 81.5 86 LEU B N 1
ATOM 2884 C CA . LEU B 1 86 ? 10.102 13.719 -16.453 1 81.5 86 LEU B CA 1
ATOM 2885 C C . LEU B 1 86 ? 9.508 14.555 -15.312 1 81.5 86 LEU B C 1
ATOM 2887 O O . LEU B 1 86 ? 8.875 14.016 -14.406 1 81.5 86 LEU B O 1
ATOM 2891 N N . LEU B 1 87 ? 9.797 15.805 -15.445 1 83.62 87 LEU B N 1
ATOM 2892 C CA . LEU B 1 87 ? 9.234 16.703 -14.445 1 83.62 87 LEU B CA 1
ATOM 2893 C C . LEU B 1 87 ? 7.711 16.625 -14.445 1 83.62 87 LEU B C 1
ATOM 2895 O O . LEU B 1 87 ? 7.094 16.469 -13.383 1 83.62 87 LEU B O 1
ATOM 2899 N N . SER B 1 88 ? 7.105 16.719 -15.594 1 85.38 88 SER B N 1
ATOM 2900 C CA . SER B 1 88 ? 5.652 16.688 -15.719 1 85.38 88 SER B CA 1
ATOM 2901 C C . SER B 1 88 ? 5.094 15.32 -15.32 1 85.38 88 SER B C 1
ATOM 2903 O O . SER B 1 88 ? 4.074 15.242 -14.633 1 85.38 88 SER B O 1
ATOM 2905 N N . PHE B 1 89 ? 5.723 14.305 -15.727 1 87 89 PHE B N 1
ATOM 2906 C CA . PHE B 1 89 ? 5.297 12.953 -15.367 1 87 89 PHE B CA 1
ATOM 2907 C C . PHE B 1 89 ? 5.301 12.766 -13.859 1 87 89 PHE B C 1
ATOM 2909 O O . PHE B 1 89 ? 4.363 12.203 -13.289 1 87 89 PHE B O 1
ATOM 2916 N N . GLY B 1 90 ? 6.398 13.211 -13.305 1 87.56 90 GLY B N 1
ATOM 2917 C CA . GLY B 1 90 ? 6.504 13.102 -11.852 1 87.56 90 GLY B CA 1
ATOM 2918 C C . GLY B 1 90 ? 5.395 13.836 -11.125 1 87.56 90 GLY B C 1
ATOM 2919 O O . GLY B 1 90 ? 4.781 13.289 -10.203 1 87.56 90 GLY B O 1
ATOM 2920 N N . LEU B 1 91 ? 5.133 14.992 -11.594 1 86.19 91 LEU B N 1
ATOM 2921 C CA . LEU B 1 91 ? 4.109 15.812 -10.953 1 86.19 91 LEU B CA 1
ATOM 2922 C C . LEU B 1 91 ? 2.723 15.211 -11.156 1 86.19 91 LEU B C 1
ATOM 2924 O O . LEU B 1 91 ? 1.973 15.031 -10.195 1 86.19 91 LEU B O 1
ATOM 2928 N N . ILE B 1 92 ? 2.361 14.875 -12.289 1 89.25 92 ILE B N 1
ATOM 2929 C CA . ILE B 1 92 ? 1.05 14.328 -12.617 1 89.25 92 ILE B CA 1
ATOM 2930 C C . ILE B 1 92 ? 0.854 12.992 -11.906 1 89.25 92 ILE B C 1
ATOM 2932 O O . ILE B 1 92 ? -0.211 12.734 -11.344 1 89.25 92 ILE B O 1
ATOM 2936 N N . GLY B 1 93 ? 1.921 12.156 -12 1 90.81 93 GLY B N 1
ATOM 2937 C CA . GLY B 1 93 ? 1.854 10.875 -11.312 1 90.81 93 GLY B CA 1
ATOM 2938 C C . GLY B 1 93 ? 1.644 11.008 -9.812 1 90.81 93 GLY B C 1
ATOM 2939 O O . GLY B 1 93 ? 0.827 10.297 -9.227 1 90.81 93 GLY B O 1
ATOM 2940 N N . ALA B 1 94 ? 2.352 11.93 -9.266 1 89.5 94 ALA B N 1
ATOM 2941 C CA . ALA B 1 94 ? 2.238 12.164 -7.828 1 89.5 94 ALA B CA 1
ATOM 2942 C C . ALA B 1 94 ? 0.84 12.656 -7.461 1 89.5 94 ALA B C 1
ATOM 2944 O O . ALA B 1 94 ? 0.228 12.148 -6.52 1 89.5 94 ALA B O 1
ATOM 2945 N N . ILE B 1 95 ? 0.324 13.578 -8.195 1 87.81 95 ILE B N 1
ATOM 2946 C CA . ILE B 1 95 ? -0.986 14.156 -7.922 1 87.81 95 ILE B CA 1
ATOM 2947 C C . ILE B 1 95 ? -2.07 13.102 -8.133 1 87.81 95 ILE B C 1
ATOM 2949 O O . ILE B 1 95 ? -3 12.984 -7.332 1 87.81 95 ILE B O 1
ATOM 2953 N N . TRP B 1 96 ? -1.941 12.383 -9.156 1 90.12 96 TRP B N 1
ATOM 2954 C CA . TRP B 1 96 ? -2.914 11.328 -9.445 1 90.12 96 TRP B CA 1
ATOM 2955 C C . TRP B 1 96 ? -2.971 10.312 -8.305 1 90.12 96 TRP B C 1
ATOM 2957 O O . TRP B 1 96 ? -4.047 10.008 -7.793 1 90.12 96 TRP B O 1
ATOM 2967 N N . ALA B 1 97 ? -1.85 9.773 -7.922 1 92.06 97 ALA B N 1
ATOM 2968 C CA . ALA B 1 97 ? -1.797 8.781 -6.852 1 92.06 97 ALA B CA 1
ATOM 2969 C C . ALA B 1 97 ? -2.291 9.367 -5.531 1 92.06 97 ALA B C 1
ATOM 2971 O O . ALA B 1 97 ? -3.092 8.742 -4.828 1 92.06 97 ALA B O 1
ATOM 2972 N N . ALA B 1 98 ? -1.862 10.547 -5.246 1 90.88 98 ALA B N 1
ATOM 2973 C CA . ALA B 1 98 ? -2.246 11.211 -4.004 1 90.88 98 ALA B CA 1
ATOM 2974 C C . ALA B 1 98 ? -3.746 11.492 -3.973 1 90.88 98 ALA B C 1
ATOM 2976 O O . ALA B 1 98 ? -4.387 11.344 -2.93 1 90.88 98 ALA B O 1
ATOM 2977 N N . SER B 1 99 ? -4.293 11.922 -5.066 1 91.38 99 SER B N 1
ATOM 2978 C CA . SER B 1 99 ? -5.723 12.211 -5.121 1 91.38 99 SER B CA 1
ATOM 2979 C C . SER B 1 99 ? -6.547 10.953 -4.879 1 91.38 99 SER B C 1
ATOM 2981 O O . SER B 1 99 ? -7.629 11.016 -4.289 1 91.38 99 SER B O 1
ATOM 2983 N N . ASN B 1 100 ? -6.043 9.789 -5.309 1 92.5 100 ASN B N 1
ATOM 2984 C CA . ASN B 1 100 ? -6.715 8.531 -5 1 92.5 100 ASN B CA 1
ATOM 2985 C C . ASN B 1 100 ? -6.68 8.227 -3.504 1 92.5 100 ASN B C 1
ATOM 2987 O O . ASN B 1 100 ? -7.641 7.688 -2.953 1 92.5 100 ASN B O 1
ATOM 2991 N N . GLY B 1 101 ? -5.594 8.562 -2.885 1 92.12 101 GLY B N 1
ATOM 2992 C CA . GLY B 1 101 ? -5.52 8.461 -1.437 1 92.12 101 GLY B CA 1
ATOM 2993 C C . GLY B 1 101 ? -6.527 9.336 -0.72 1 92.12 101 GLY B C 1
ATOM 2994 O O . GLY B 1 101 ? -7.191 8.891 0.22 1 92.12 101 GLY B O 1
ATOM 2995 N N . ILE B 1 102 ? -6.652 10.531 -1.205 1 91.81 102 ILE B N 1
ATOM 2996 C CA . ILE B 1 102 ? -7.613 11.453 -0.615 1 91.81 102 ILE B CA 1
ATOM 2997 C C . ILE B 1 102 ? -9.031 10.93 -0.824 1 91.81 102 ILE B C 1
ATOM 2999 O O . ILE B 1 102 ? -9.875 11.023 0.074 1 91.81 102 ILE B O 1
ATOM 3003 N N . ASN B 1 103 ? -9.258 10.438 -1.998 1 91.31 103 ASN B N 1
ATOM 3004 C CA . ASN B 1 103 ? -10.562 9.836 -2.25 1 91.31 103 ASN B CA 1
ATOM 3005 C C . ASN B 1 103 ? -10.852 8.703 -1.271 1 91.31 103 ASN B C 1
ATOM 3007 O O . ASN B 1 103 ? -11.992 8.531 -0.836 1 91.31 103 ASN B O 1
ATOM 3011 N N . ALA B 1 104 ? -9.875 7.902 -1.007 1 92.94 104 ALA B N 1
ATOM 3012 C CA . ALA B 1 104 ? -10.023 6.836 -0.019 1 92.94 104 ALA B CA 1
ATOM 3013 C C . ALA B 1 104 ? -10.328 7.406 1.362 1 92.94 104 ALA B C 1
ATOM 3015 O O . ALA B 1 104 ? -11.133 6.844 2.111 1 92.94 104 ALA B O 1
ATOM 3016 N N . ILE B 1 105 ? -9.742 8.5 1.706 1 94.69 105 ILE B N 1
ATOM 3017 C CA . ILE B 1 105 ? -9.992 9.18 2.975 1 94.69 105 ILE B CA 1
ATOM 3018 C C . ILE B 1 105 ? -11.438 9.656 3.027 1 94.69 105 ILE B C 1
ATOM 3020 O O . ILE B 1 105 ? -12.125 9.461 4.035 1 94.69 105 ILE B O 1
ATOM 3024 N N . VAL B 1 106 ? -11.906 10.258 1.938 1 93.44 106 VAL B N 1
ATOM 3025 C CA . VAL B 1 106 ? -13.281 10.75 1.847 1 93.44 106 VAL B CA 1
ATOM 3026 C C . VAL B 1 106 ? -14.258 9.602 2.086 1 93.44 106 VAL B C 1
ATOM 3028 O O . VAL B 1 106 ? -15.195 9.734 2.879 1 93.44 106 VAL B O 1
ATOM 3031 N N . ARG B 1 107 ? -13.992 8.469 1.45 1 92.44 107 ARG B N 1
ATOM 3032 C CA . ARG B 1 107 ? -14.875 7.32 1.624 1 92.44 107 ARG B CA 1
ATOM 3033 C C . ARG B 1 107 ? -14.844 6.82 3.064 1 92.44 107 ARG B C 1
ATOM 3035 O O . ARG B 1 107 ? -15.875 6.438 3.617 1 92.44 107 ARG B O 1
ATOM 3042 N N . SER B 1 108 ? -13.68 6.801 3.639 1 94.81 108 SER B N 1
ATOM 3043 C CA . SER B 1 108 ? -13.547 6.363 5.023 1 94.81 108 SER B CA 1
ATOM 3044 C C . SER B 1 108 ? -14.312 7.285 5.969 1 94.81 108 SER B C 1
ATOM 3046 O O . SER B 1 108 ? -14.977 6.816 6.898 1 94.81 108 SER B O 1
ATOM 3048 N N . PHE B 1 109 ? -14.234 8.578 5.746 1 96.19 109 PHE B N 1
ATOM 3049 C CA . PHE B 1 109 ? -14.93 9.539 6.598 1 96.19 109 PHE B CA 1
ATOM 3050 C C . PHE B 1 109 ? -16.438 9.445 6.398 1 96.19 109 PHE B C 1
ATOM 3052 O O . PHE B 1 109 ? -17.203 9.539 7.363 1 96.19 109 PHE B O 1
ATOM 3059 N N . ASN B 1 110 ? -16.875 9.305 5.133 1 94.94 110 ASN B N 1
ATOM 3060 C CA . ASN B 1 110 ? -18.297 9.117 4.883 1 94.94 110 ASN B CA 1
ATOM 3061 C C . ASN B 1 110 ? -18.844 7.895 5.625 1 94.94 110 ASN B C 1
ATOM 3063 O O . ASN B 1 110 ? -19.938 7.938 6.184 1 94.94 110 ASN B O 1
ATOM 3067 N N . ARG B 1 111 ? -18.078 6.863 5.594 1 93.94 111 ARG B N 1
ATOM 3068 C CA . ARG B 1 111 ? -18.469 5.66 6.324 1 93.94 111 ARG B CA 1
ATOM 3069 C C . ARG B 1 111 ? -18.531 5.93 7.824 1 93.94 111 ARG B C 1
ATOM 3071 O O . ARG B 1 111 ? -19.438 5.461 8.508 1 93.94 111 ARG B O 1
ATOM 3078 N N . ALA B 1 112 ? -17.578 6.641 8.336 1 95.12 112 ALA B N 1
ATOM 3079 C CA . ALA B 1 112 ? -17.547 6.984 9.758 1 95.12 112 ALA B CA 1
ATOM 3080 C C . ALA B 1 112 ? -18.797 7.75 10.164 1 95.12 112 ALA B C 1
ATOM 3082 O O . ALA B 1 112 ? -19.328 7.551 11.258 1 95.12 112 ALA B O 1
ATOM 3083 N N . TYR B 1 113 ? -19.281 8.57 9.312 1 95.62 113 TYR B N 1
ATOM 3084 C CA . TYR B 1 113 ? -20.453 9.383 9.594 1 95.62 113 TYR B CA 1
ATOM 3085 C C . TYR B 1 113 ? -21.734 8.695 9.117 1 95.62 113 TYR B C 1
ATOM 3087 O O . TYR B 1 113 ? -22.828 9.258 9.219 1 95.62 113 TYR B O 1
ATOM 3095 N N . ASP B 1 114 ? -21.594 7.488 8.547 1 94.31 114 ASP B N 1
ATOM 3096 C CA . ASP B 1 114 ? -22.703 6.688 8.047 1 94.31 114 ASP B CA 1
ATOM 3097 C C . ASP B 1 114 ? -23.469 7.434 6.957 1 94.31 114 ASP B C 1
ATOM 3099 O O . ASP B 1 114 ? -24.703 7.512 7.004 1 94.31 114 ASP B O 1
ATOM 3103 N N . VAL B 1 115 ? -22.734 8.062 6.086 1 92.56 115 VAL B N 1
ATOM 3104 C CA . VAL B 1 115 ? -23.344 8.75 4.953 1 92.56 115 VAL B CA 1
ATOM 3105 C C . VAL B 1 115 ? -22.797 8.188 3.646 1 92.56 115 VAL B C 1
ATOM 3107 O O . VAL B 1 115 ? -21.672 7.68 3.607 1 92.56 115 VAL B O 1
ATOM 3110 N N . ASP B 1 116 ? -23.531 8.188 2.592 1 86.06 116 ASP B N 1
ATOM 3111 C CA . ASP B 1 116 ? -23.094 7.75 1.268 1 86.06 116 ASP B CA 1
ATOM 3112 C C . ASP B 1 116 ? -22.438 8.898 0.504 1 86.06 116 ASP B C 1
ATOM 3114 O O . ASP B 1 116 ? -22.656 10.07 0.825 1 86.06 116 ASP B O 1
ATOM 3118 N N . GLU B 1 117 ? -21.609 8.398 -0.442 1 82.06 117 GLU B N 1
ATOM 3119 C CA . GLU B 1 117 ? -21.094 9.422 -1.347 1 82.06 117 GLU B CA 1
ATOM 3120 C C . GLU B 1 117 ? -22.188 9.898 -2.307 1 82.06 117 GLU B C 1
ATOM 3122 O O . GLU B 1 117 ? -22.594 9.164 -3.203 1 82.06 117 GLU B O 1
ATOM 3127 N N . GLY B 1 118 ? -22.859 10.953 -1.933 1 81.25 118 GLY B N 1
ATOM 3128 C CA . GLY B 1 118 ? -23.953 11.477 -2.727 1 81.25 118 GLY B CA 1
ATOM 3129 C C . GLY B 1 118 ? -23.5 12.43 -3.818 1 81.25 118 GLY B C 1
ATOM 3130 O O . GLY B 1 118 ? -24.281 12.766 -4.715 1 81.25 118 GLY B O 1
ATOM 3131 N N . ARG B 1 119 ? -22.25 12.812 -3.836 1 82.62 119 ARG B N 1
ATOM 3132 C CA . ARG B 1 119 ? -21.734 13.75 -4.832 1 82.62 119 ARG B CA 1
ATOM 3133 C C . ARG B 1 119 ? -21.453 13.039 -6.148 1 82.62 119 ARG B C 1
ATOM 3135 O O . ARG B 1 119 ? -21.016 11.891 -6.16 1 82.62 119 ARG B O 1
ATOM 3142 N N . PRO B 1 120 ? -21.766 13.75 -7.199 1 86.06 120 PRO B N 1
ATOM 3143 C CA . PRO B 1 120 ? -21.375 13.18 -8.492 1 86.06 120 PRO B CA 1
ATOM 3144 C C . PRO B 1 120 ? -19.875 12.875 -8.578 1 86.06 120 PRO B C 1
ATOM 3146 O O . PRO B 1 120 ? -19.062 13.555 -7.945 1 86.06 120 PRO B O 1
ATOM 3149 N N . PHE B 1 121 ? -19.609 11.914 -9.461 1 82.75 121 PHE B N 1
ATOM 3150 C CA . PHE B 1 121 ? -18.266 11.383 -9.555 1 82.75 121 PHE B CA 1
ATOM 3151 C C . PHE B 1 121 ? -17.266 12.5 -9.836 1 82.75 121 PHE B C 1
ATOM 3153 O O . PHE B 1 121 ? -16.219 12.594 -9.18 1 82.75 121 PHE B O 1
ATOM 3160 N N . LEU B 1 122 ? -17.625 13.359 -10.734 1 85.94 122 LEU B N 1
ATOM 3161 C CA . LEU B 1 122 ? -16.719 14.422 -11.164 1 85.94 122 LEU B CA 1
ATOM 3162 C C . LEU B 1 122 ? -16.484 15.422 -10.039 1 85.94 122 LEU B C 1
ATOM 3164 O O . LEU B 1 122 ? -15.367 15.93 -9.883 1 85.94 122 LEU B O 1
ATOM 3168 N N . ILE B 1 123 ? -17.484 15.664 -9.25 1 86.12 123 ILE B N 1
ATOM 3169 C CA . ILE B 1 123 ? -17.375 16.609 -8.141 1 86.12 123 ILE B CA 1
ATOM 3170 C C . ILE B 1 123 ? -16.547 15.977 -7.023 1 86.12 123 ILE B C 1
ATOM 3172 O O . ILE B 1 123 ? -15.656 16.625 -6.457 1 86.12 123 ILE B O 1
ATOM 3176 N N . ALA B 1 124 ? -16.812 14.734 -6.793 1 85.94 124 ALA B N 1
ATOM 3177 C CA . ALA B 1 124 ? -16.078 14.031 -5.75 1 85.94 124 ALA B CA 1
ATOM 3178 C C . ALA B 1 124 ? -14.594 13.93 -6.105 1 85.94 124 ALA B C 1
ATOM 3180 O O . ALA B 1 124 ? -13.734 14.18 -5.258 1 85.94 124 ALA B O 1
ATOM 3181 N N . ARG B 1 125 ? -14.352 13.633 -7.344 1 84.81 125 ARG B N 1
ATOM 3182 C CA . ARG B 1 125 ? -12.977 13.531 -7.816 1 84.81 125 ARG B CA 1
ATOM 3183 C C . ARG B 1 125 ? -12.281 14.891 -7.801 1 84.81 125 ARG B C 1
ATOM 3185 O O . ARG B 1 125 ? -11.117 14.992 -7.406 1 84.81 125 ARG B O 1
ATOM 3192 N N . GLY B 1 126 ? -13 15.914 -8.234 1 88.56 126 GLY B N 1
ATOM 3193 C CA . GLY B 1 126 ? -12.453 17.266 -8.188 1 88.56 126 GLY B CA 1
ATOM 3194 C C . GLY B 1 126 ? -12.102 17.719 -6.789 1 88.56 126 GLY B C 1
ATOM 3195 O O . GLY B 1 126 ? -11.055 18.344 -6.578 1 88.56 126 GLY B O 1
ATOM 3196 N N . MET B 1 127 ? -12.922 17.391 -5.914 1 86.75 127 MET B N 1
ATOM 3197 C CA . MET B 1 127 ? -12.672 17.734 -4.52 1 86.75 127 MET B CA 1
ATOM 3198 C C . MET B 1 127 ? -11.43 17.016 -3.996 1 86.75 127 MET B C 1
ATOM 3200 O O . MET B 1 127 ? -10.617 17.609 -3.285 1 86.75 127 MET B O 1
ATOM 3204 N N . ALA B 1 128 ? -11.328 15.766 -4.32 1 88.06 128 ALA B N 1
ATOM 3205 C CA . ALA B 1 128 ? -10.164 14.992 -3.895 1 88.06 128 ALA B CA 1
ATOM 3206 C C . ALA B 1 128 ? -8.875 15.602 -4.438 1 88.06 128 ALA B C 1
ATOM 3208 O O . ALA B 1 128 ? -7.875 15.703 -3.719 1 88.06 128 ALA B O 1
ATOM 3209 N N . VAL B 1 129 ? -8.953 16.016 -5.648 1 88.5 129 VAL B N 1
ATOM 3210 C CA . VAL B 1 129 ? -7.793 16.625 -6.285 1 88.5 129 VAL B CA 1
ATOM 3211 C C . VAL B 1 129 ? -7.477 17.953 -5.609 1 88.5 129 VAL B C 1
ATOM 3213 O O . VAL B 1 129 ? -6.316 18.25 -5.301 1 88.5 129 VAL B O 1
ATOM 3216 N N . LEU B 1 130 ? -8.461 18.719 -5.289 1 85.94 130 LEU B N 1
ATOM 3217 C CA . LEU B 1 130 ? -8.289 20.016 -4.633 1 85.94 130 LEU B CA 1
ATOM 3218 C C . LEU B 1 130 ? -7.699 19.828 -3.234 1 85.94 130 LEU B C 1
ATOM 3220 O O . LEU B 1 130 ? -6.797 20.578 -2.838 1 85.94 130 LEU B O 1
ATOM 3224 N N . LEU B 1 131 ? -8.25 18.875 -2.627 1 85.31 131 LEU B N 1
ATOM 3225 C CA . LEU B 1 131 ? -7.746 18.609 -1.285 1 85.31 131 LEU B CA 1
ATOM 3226 C C . LEU B 1 131 ? -6.301 18.125 -1.336 1 85.31 131 LEU B C 1
ATOM 3228 O O . LEU B 1 131 ? -5.5 18.438 -0.455 1 85.31 131 LEU B O 1
ATOM 3232 N N . THR B 1 132 ? -6.016 17.391 -2.357 1 85.44 132 THR B N 1
ATOM 3233 C CA . THR B 1 132 ? -4.648 16.938 -2.543 1 85.44 132 THR B CA 1
ATOM 3234 C C . THR B 1 132 ? -3.693 18.109 -2.719 1 85.44 132 THR B C 1
ATOM 3236 O O . THR B 1 132 ? -2.646 18.172 -2.07 1 85.44 132 THR B O 1
ATOM 3239 N N . PHE B 1 133 ? -4.074 18.984 -3.496 1 84.38 133 PHE B N 1
ATOM 3240 C CA . PHE B 1 133 ? -3.27 20.188 -3.711 1 84.38 133 PHE B CA 1
ATOM 3241 C C . PHE B 1 133 ? -3.084 20.953 -2.406 1 84.38 133 PHE B C 1
ATOM 3243 O O . PHE B 1 133 ? -1.983 21.422 -2.105 1 84.38 133 PHE B O 1
ATOM 3250 N N . ALA B 1 134 ? -4.16 21.047 -1.708 1 79.12 134 ALA B N 1
ATOM 3251 C CA . ALA B 1 134 ? -4.102 21.75 -0.429 1 79.12 134 ALA B CA 1
ATOM 3252 C C . ALA B 1 134 ? -3.135 21.062 0.531 1 79.12 134 ALA B C 1
ATOM 3254 O O . ALA B 1 134 ? -2.32 21.719 1.18 1 79.12 134 ALA B O 1
ATOM 3255 N N . MET B 1 135 ? -3.246 19.766 0.475 1 75.44 135 MET B N 1
ATOM 3256 C CA . MET B 1 135 ? -2.4 19 1.382 1 75.44 135 MET B CA 1
ATOM 3257 C C . MET B 1 135 ? -0.937 19.062 0.958 1 75.44 135 MET B C 1
ATOM 3259 O O . MET B 1 135 ? -0.049 19.203 1.801 1 75.44 135 MET B O 1
ATOM 3263 N N . VAL B 1 136 ? -0.701 18.938 -0.306 1 73.38 136 VAL B N 1
ATOM 3264 C CA . VAL B 1 136 ? 0.657 19.047 -0.832 1 73.38 136 VAL B CA 1
ATOM 3265 C C . VAL B 1 136 ? 1.251 20.406 -0.481 1 73.38 136 VAL B C 1
ATOM 3267 O O . VAL B 1 136 ? 2.406 20.5 -0.058 1 73.38 136 VAL B O 1
ATOM 3270 N N . PHE B 1 137 ? 0.477 21.344 -0.612 1 73.31 137 PHE B N 1
ATOM 3271 C CA . PHE B 1 137 ? 0.904 22.703 -0.296 1 73.31 137 PHE B CA 1
ATOM 3272 C C . PHE B 1 137 ? 1.277 22.828 1.176 1 73.31 137 PHE B C 1
ATOM 3274 O O . PHE B 1 137 ? 2.336 23.359 1.512 1 73.31 137 PHE B O 1
ATOM 3281 N N . ILE B 1 138 ? 0.452 22.312 1.978 1 67.81 138 ILE B N 1
ATOM 3282 C CA . ILE B 1 138 ? 0.67 22.406 3.418 1 67.81 138 ILE B CA 1
ATOM 3283 C C . ILE B 1 138 ? 1.906 21.594 3.805 1 67.81 138 ILE B C 1
ATOM 3285 O O . ILE B 1 138 ? 2.701 22.031 4.645 1 67.81 138 ILE B O 1
ATOM 3289 N N . ILE B 1 139 ? 2.088 20.484 3.148 1 62.66 139 ILE B N 1
ATOM 3290 C CA . ILE B 1 139 ? 3.232 19.625 3.434 1 62.66 139 ILE B CA 1
ATOM 3291 C C . ILE B 1 139 ? 4.52 20.312 2.994 1 62.66 139 ILE B C 1
ATOM 3293 O O . ILE B 1 139 ? 5.52 20.297 3.719 1 62.66 139 ILE B O 1
ATOM 3297 N N . ILE B 1 140 ? 4.477 20.859 1.829 1 63.44 140 ILE B N 1
ATOM 3298 C CA . ILE B 1 140 ? 5.625 21.609 1.335 1 63.44 140 ILE B CA 1
ATOM 3299 C C . ILE B 1 140 ? 5.98 22.719 2.326 1 63.44 140 ILE B C 1
ATOM 3301 O O . ILE B 1 140 ? 7.148 22.891 2.68 1 63.44 140 ILE B O 1
ATOM 3305 N N . VAL B 1 141 ? 4.992 23.391 2.805 1 65 141 VAL B N 1
ATOM 3306 C CA . VAL B 1 141 ? 5.199 24.469 3.764 1 65 141 VAL B CA 1
ATOM 3307 C C . VAL B 1 141 ? 5.742 23.891 5.07 1 65 141 VAL B C 1
ATOM 3309 O O . VAL B 1 141 ? 6.664 24.469 5.668 1 65 141 VAL B O 1
ATOM 3312 N N . ALA B 1 142 ? 5.16 22.766 5.438 1 60.22 142 ALA B N 1
ATOM 3313 C CA . ALA B 1 142 ? 5.57 22.125 6.688 1 60.22 142 ALA B CA 1
ATOM 3314 C C . ALA B 1 142 ? 7.008 21.625 6.605 1 60.22 142 ALA B C 1
ATOM 3316 O O . ALA B 1 142 ? 7.73 21.625 7.605 1 60.22 142 ALA B O 1
ATOM 3317 N N . LEU B 1 143 ? 7.324 21.125 5.469 1 56.22 143 LEU B N 1
ATOM 3318 C CA . LEU B 1 143 ? 8.68 20.609 5.27 1 56.22 143 LEU B CA 1
ATOM 3319 C C . LEU B 1 143 ? 9.664 21.75 5.066 1 56.22 143 LEU B C 1
ATOM 3321 O O . LEU B 1 143 ? 10.805 21.688 5.535 1 56.22 143 LEU B O 1
ATOM 3325 N N . LEU B 1 144 ? 9.203 22.656 4.305 1 58.62 144 LEU B N 1
ATOM 3326 C CA . LEU B 1 144 ? 10.086 23.766 3.936 1 58.62 144 LEU B CA 1
ATOM 3327 C C . LEU B 1 144 ? 10.227 24.75 5.086 1 58.62 144 LEU B C 1
ATOM 3329 O O . LEU B 1 144 ? 11.273 25.391 5.238 1 58.62 144 LEU B O 1
ATOM 3333 N N . LEU B 1 145 ? 9.188 24.766 5.859 1 61.41 145 LEU B N 1
ATOM 3334 C CA . LEU B 1 145 ? 9.18 25.781 6.91 1 61.41 145 LEU B CA 1
ATOM 3335 C C . LEU B 1 145 ? 10.312 25.531 7.902 1 61.41 145 LEU B C 1
ATOM 3337 O O . LEU B 1 145 ? 11.016 26.469 8.297 1 61.41 145 LEU B O 1
ATOM 3341 N N . PRO B 1 146 ? 10.461 24.266 8.32 1 57.38 146 PRO B N 1
ATOM 3342 C CA . PRO B 1 146 ? 11.586 24.109 9.242 1 57.38 146 PRO B CA 1
ATOM 3343 C C . PRO B 1 146 ? 12.922 24.469 8.609 1 57.38 146 PRO B C 1
ATOM 3345 O O . PRO B 1 146 ? 13.781 25.062 9.273 1 57.38 146 PRO B O 1
ATOM 3348 N N . VAL B 1 147 ? 13.023 24.125 7.449 1 53.91 147 VAL B N 1
ATOM 3349 C CA . VAL B 1 147 ? 14.281 24.406 6.766 1 53.91 147 VAL B CA 1
ATOM 3350 C C . VAL B 1 147 ? 14.352 25.875 6.387 1 53.91 147 VAL B C 1
ATOM 3352 O O . VAL B 1 147 ? 15.297 26.578 6.758 1 53.91 147 VAL B O 1
ATOM 3355 N N . PHE B 1 148 ? 13.375 26.297 5.656 1 57.53 148 PHE B N 1
ATOM 3356 C CA . PHE B 1 148 ? 13.43 27.656 5.152 1 57.53 148 PHE B CA 1
ATOM 3357 C C . PHE B 1 148 ? 13.07 28.656 6.25 1 57.53 148 PHE B C 1
ATOM 3359 O O . PHE B 1 148 ? 13.461 29.828 6.191 1 57.53 148 PHE B O 1
ATOM 3366 N N . GLY B 1 149 ? 12.203 28.203 7.207 1 62.59 149 GLY B N 1
ATOM 3367 C CA . GLY B 1 149 ? 11.906 29.078 8.32 1 62.59 149 GLY B CA 1
ATOM 3368 C C . GLY B 1 149 ? 13.141 29.484 9.109 1 62.59 149 GLY B C 1
ATOM 3369 O O . GLY B 1 149 ? 13.266 30.641 9.516 1 62.59 149 GLY B O 1
ATOM 3370 N N . LYS B 1 150 ? 13.969 28.5 9.219 1 66.81 150 LYS B N 1
ATOM 3371 C CA . LYS B 1 150 ? 15.234 28.812 9.883 1 66.81 150 LYS B CA 1
ATOM 3372 C C . LYS B 1 150 ? 16.031 29.844 9.094 1 66.81 150 LYS B C 1
ATOM 3374 O O . LYS B 1 150 ? 16.484 30.844 9.648 1 66.81 150 LYS B O 1
ATOM 3379 N N . GLU B 1 151 ? 16.156 29.594 7.805 1 61.09 151 GLU B N 1
ATOM 3380 C CA . GLU B 1 151 ? 16.969 30.484 6.965 1 61.09 151 GLU B CA 1
ATOM 3381 C C . GLU B 1 151 ? 16.344 31.875 6.887 1 61.09 151 GLU B C 1
ATOM 3383 O O . GLU B 1 151 ? 17.062 32.875 6.973 1 61.09 151 GLU B O 1
ATOM 3388 N N . ILE B 1 152 ? 15.062 31.891 6.699 1 65.25 152 ILE B N 1
ATOM 3389 C CA . ILE B 1 152 ? 14.367 33.188 6.621 1 65.25 152 ILE B CA 1
ATOM 3390 C C . ILE B 1 152 ? 14.492 33.906 7.949 1 65.25 152 ILE B C 1
ATOM 3392 O O . ILE B 1 152 ? 14.75 35.125 7.973 1 65.25 152 ILE B O 1
ATOM 3396 N N . GLY B 1 153 ? 14.336 33.156 8.992 1 73.25 153 GLY B N 1
ATOM 3397 C CA . GLY B 1 153 ? 14.477 33.781 10.305 1 73.25 153 GLY B CA 1
ATOM 3398 C C . GLY B 1 153 ? 15.875 34.312 10.57 1 73.25 153 GLY B C 1
ATOM 3399 O O . GLY B 1 153 ? 16.031 35.406 11.094 1 73.25 153 GLY B O 1
ATOM 3400 N N . LEU B 1 154 ? 16.797 33.531 10.172 1 73.62 154 LEU B N 1
ATOM 3401 C CA . LEU B 1 154 ? 18.172 33.969 10.336 1 73.62 154 LEU B CA 1
ATOM 3402 C C . LEU B 1 154 ? 18.453 35.219 9.492 1 73.62 154 LEU B C 1
ATOM 3404 O O . LEU B 1 154 ? 19.109 36.125 9.953 1 73.62 154 LEU B O 1
ATOM 3408 N N . PHE B 1 155 ? 17.938 35.156 8.289 1 70 155 PHE B N 1
ATOM 3409 C CA . PHE B 1 155 ? 18.125 36.312 7.398 1 70 155 PHE B CA 1
ATOM 3410 C C . PHE B 1 155 ? 17.531 37.562 8 1 70 155 PHE B C 1
ATOM 3412 O O . PHE B 1 155 ? 18.141 38.625 7.965 1 70 155 PHE B O 1
ATOM 3419 N N . ILE B 1 156 ? 16.406 37.469 8.547 1 73.88 156 ILE B N 1
ATOM 3420 C CA . ILE B 1 156 ? 15.68 38.625 9.094 1 73.88 156 ILE B CA 1
ATOM 3421 C C . ILE B 1 156 ? 16.328 39.062 10.406 1 73.88 156 ILE B C 1
ATOM 3423 O O . ILE B 1 156 ? 16.609 40.25 10.609 1 73.88 156 ILE B O 1
ATOM 3427 N N . PHE B 1 157 ? 16.703 38.125 11.211 1 79.31 157 PHE B N 1
ATOM 3428 C CA . PHE B 1 157 ? 17.094 38.469 12.57 1 79.31 157 PHE B CA 1
ATOM 3429 C C . PHE B 1 157 ? 18.594 38.781 12.641 1 79.31 157 PHE B C 1
ATOM 3431 O O . PHE B 1 157 ? 19.047 39.406 13.602 1 79.31 157 PHE B O 1
ATOM 3438 N N . SER B 1 158 ? 19.219 38.281 11.648 1 78.25 158 SER B N 1
ATOM 3439 C CA . SER B 1 158 ? 20.625 38.656 11.586 1 78.25 158 SER B CA 1
ATOM 3440 C C . SER B 1 158 ? 20.797 40.156 11.453 1 78.25 158 SER B C 1
ATOM 3442 O O . SER B 1 158 ? 21.75 40.75 11.977 1 78.25 158 SER B O 1
ATOM 3444 N N . HIS B 1 159 ? 19.875 40.688 10.766 1 79.69 159 HIS B N 1
ATOM 3445 C CA . HIS B 1 159 ? 19.938 42.156 10.57 1 79.69 159 HIS B CA 1
ATOM 3446 C C . HIS B 1 159 ? 19.75 42.875 11.891 1 79.69 159 HIS B C 1
ATOM 3448 O O . HIS B 1 159 ? 20.203 44.031 12.031 1 79.69 159 HIS B O 1
ATOM 3454 N N . PHE B 1 160 ? 19.188 42.281 12.766 1 86.31 160 PHE B N 1
ATOM 3455 C CA . PHE B 1 160 ? 18.938 42.906 14.062 1 86.31 160 PHE B CA 1
ATOM 3456 C C . PHE B 1 160 ? 19.906 42.375 15.109 1 86.31 160 PHE B C 1
ATOM 3458 O O . PHE B 1 160 ? 19.781 42.688 16.297 1 86.31 160 PHE B O 1
ATOM 3465 N N . GLY B 1 161 ? 20.891 41.562 14.648 1 82.5 161 GLY B N 1
ATOM 3466 C CA . GLY B 1 161 ? 21.875 41 15.555 1 82.5 161 GLY B CA 1
ATOM 3467 C C . GLY B 1 161 ? 21.297 39.969 16.5 1 82.5 161 GLY B C 1
ATOM 3468 O O . GLY B 1 161 ? 21.844 39.719 17.578 1 82.5 161 GLY B O 1
ATOM 3469 N N . LEU B 1 162 ? 20.156 39.438 16.297 1 87.31 162 LEU B N 1
ATOM 3470 C CA . LEU B 1 162 ? 19.453 38.5 17.172 1 87.31 162 LEU B CA 1
ATOM 3471 C C . LEU B 1 162 ? 19.469 37.094 16.609 1 87.31 162 LEU B C 1
ATOM 3473 O O . LEU B 1 162 ? 18.484 36.375 16.75 1 87.31 162 LEU B O 1
ATOM 3477 N N . SER B 1 163 ? 20.531 36.719 15.844 1 84 163 SER B N 1
ATOM 3478 C CA . SER B 1 163 ? 20.609 35.406 15.188 1 84 163 SER B CA 1
ATOM 3479 C C . SER B 1 163 ? 20.578 34.281 16.203 1 84 163 SER B C 1
ATOM 3481 O O . SER B 1 163 ? 19.875 33.281 16.016 1 84 163 SER B O 1
ATOM 3483 N N . GLN B 1 164 ? 21.391 34.469 17.328 1 83.31 164 GLN B N 1
ATOM 3484 C CA . GLN B 1 164 ? 21.469 33.406 18.328 1 83.31 164 GLN B CA 1
ATOM 3485 C C . GLN B 1 164 ? 20.141 33.25 19.062 1 83.31 164 GLN B C 1
ATOM 3487 O O . GLN B 1 164 ? 19.719 32.125 19.344 1 83.31 164 GLN B O 1
ATOM 3492 N N . GLU B 1 165 ? 19.547 34.344 19.359 1 83.25 165 GLU B N 1
ATOM 3493 C CA . GLU B 1 165 ? 18.25 34.312 20.031 1 83.25 165 GLU B CA 1
ATOM 3494 C C . GLU B 1 165 ? 17.203 33.656 19.141 1 83.25 165 GLU B C 1
ATOM 3496 O O . GLU B 1 165 ? 16.375 32.875 19.625 1 83.25 165 GLU B O 1
ATOM 3501 N N . PHE B 1 166 ? 17.297 34.031 17.891 1 82.69 166 PHE B N 1
ATOM 3502 C CA . PHE B 1 166 ? 16.344 33.438 16.953 1 82.69 166 PHE B CA 1
ATOM 3503 C C . PHE B 1 166 ? 16.547 31.938 16.844 1 82.69 166 PHE B C 1
ATOM 3505 O O . PHE B 1 166 ? 15.586 31.172 16.875 1 82.69 166 PHE B O 1
ATOM 3512 N N . LEU B 1 167 ? 17.781 31.516 16.766 1 79.25 167 LEU B N 1
ATOM 3513 C CA . LEU B 1 167 ? 18.062 30.094 16.609 1 79.25 167 LEU B CA 1
ATOM 3514 C C . LEU B 1 167 ? 17.594 29.312 17.828 1 79.25 167 LEU B C 1
ATOM 3516 O O . LEU B 1 167 ? 17.047 28.203 17.688 1 79.25 167 LEU B O 1
ATOM 3520 N N . THR B 1 168 ? 17.828 29.844 19 1 78.88 168 THR B N 1
ATOM 3521 C CA . THR B 1 168 ? 17.391 29.203 20.219 1 78.88 168 THR B CA 1
ATOM 3522 C C . THR B 1 168 ? 15.859 29.094 20.25 1 78.88 168 THR B C 1
ATOM 3524 O O . THR B 1 168 ? 15.312 28.047 20.609 1 78.88 168 THR B O 1
ATOM 3527 N N . PHE B 1 169 ? 15.25 30.234 19.891 1 80.81 169 PHE B N 1
ATOM 3528 C CA . PHE B 1 169 ? 13.797 30.266 19.828 1 80.81 169 PHE B CA 1
ATOM 3529 C C . PHE B 1 169 ? 13.273 29.297 18.781 1 80.81 169 PHE B C 1
ATOM 3531 O O . PHE B 1 169 ? 12.297 28.578 19 1 80.81 169 PHE B O 1
ATOM 3538 N N . TRP B 1 170 ? 13.945 29.359 17.641 1 77.94 170 TRP B N 1
ATOM 3539 C CA . TRP B 1 170 ? 13.555 28.516 16.516 1 77.94 170 TRP B CA 1
ATOM 3540 C C . TRP B 1 170 ? 13.664 27.031 16.891 1 77.94 170 TRP B C 1
ATOM 3542 O O . TRP B 1 170 ? 12.766 26.25 16.609 1 77.94 170 TRP B O 1
ATOM 3552 N N . GLU B 1 171 ? 14.695 26.656 17.469 1 73.12 171 GLU B N 1
ATOM 3553 C CA . GLU B 1 171 ? 14.906 25.266 17.844 1 73.12 171 GLU B CA 1
ATOM 3554 C C . GLU B 1 171 ? 13.852 24.797 18.859 1 73.12 171 GLU B C 1
ATOM 3556 O O . GLU B 1 171 ? 13.414 23.656 18.812 1 73.12 171 GLU B O 1
ATOM 3561 N N . ALA B 1 172 ? 13.445 25.719 19.656 1 72.25 172 ALA B N 1
ATOM 3562 C CA . ALA B 1 172 ? 12.461 25.391 20.703 1 72.25 172 ALA B CA 1
ATOM 3563 C C . ALA B 1 172 ? 11.055 25.344 20.109 1 72.25 172 ALA B C 1
ATOM 3565 O O . ALA B 1 172 ? 10.195 24.609 20.625 1 72.25 172 ALA B O 1
ATOM 3566 N N . THR B 1 173 ? 10.852 26.156 19.109 1 78.31 173 THR B N 1
ATOM 3567 C CA . THR B 1 173 ? 9.477 26.359 18.672 1 78.31 173 THR B CA 1
ATOM 3568 C C . THR B 1 173 ? 9.195 25.562 17.391 1 78.31 173 THR B C 1
ATOM 3570 O O . THR B 1 173 ? 8.039 25.406 17 1 78.31 173 THR B O 1
ATOM 3573 N N . ARG B 1 174 ? 10.211 25.141 16.797 1 75.44 174 ARG B N 1
ATOM 3574 C CA . ARG B 1 174 ? 10.031 24.453 15.523 1 75.44 174 ARG B CA 1
ATOM 3575 C C . ARG B 1 174 ? 9.016 23.328 15.641 1 75.44 174 ARG B C 1
ATOM 3577 O O . ARG B 1 174 ? 8.203 23.109 14.734 1 75.44 174 ARG B O 1
ATOM 3584 N N . LEU B 1 175 ? 9 22.594 16.734 1 75.56 175 LEU B N 1
ATOM 3585 C CA . LEU B 1 175 ? 8.078 21.484 16.953 1 75.56 175 LEU B CA 1
ATOM 3586 C C . LEU B 1 175 ? 6.645 22 17.094 1 75.56 175 LEU B C 1
ATOM 3588 O O . LEU B 1 175 ? 5.707 21.375 16.594 1 75.56 175 LEU B O 1
ATOM 3592 N N . VAL B 1 176 ? 6.582 23.078 17.766 1 82.31 176 VAL B N 1
ATOM 3593 C CA . VAL B 1 176 ? 5.266 23.656 18.016 1 82.31 176 VAL B CA 1
ATOM 3594 C C . VAL B 1 176 ? 4.676 24.188 16.719 1 82.31 176 VAL B C 1
ATOM 3596 O O . VAL B 1 176 ? 3.49 24 16.438 1 82.31 176 VAL B O 1
ATOM 3599 N N . VAL B 1 177 ? 5.484 24.891 16 1 79.31 177 VAL B N 1
ATOM 3600 C CA . VAL B 1 177 ? 5.027 25.453 14.727 1 79.31 177 VAL B CA 1
ATOM 3601 C C . VAL B 1 177 ? 4.586 24.328 13.797 1 79.31 177 VAL B C 1
ATOM 3603 O O . VAL B 1 177 ? 3.543 24.422 13.148 1 79.31 177 VAL B O 1
ATOM 3606 N N . SER B 1 178 ? 5.418 23.266 13.711 1 76.88 178 SER B N 1
ATOM 3607 C CA . SER B 1 178 ? 5.062 22.125 12.891 1 76.88 178 SER B CA 1
ATOM 3608 C C . SER B 1 178 ? 3.754 21.484 13.352 1 76.88 178 SER B C 1
ATOM 3610 O O . SER B 1 178 ? 2.916 21.109 12.531 1 76.88 178 SER B O 1
ATOM 3612 N N . ALA B 1 179 ? 3.559 21.469 14.617 1 84.94 179 ALA B N 1
ATOM 3613 C CA . ALA B 1 179 ? 2.344 20.906 15.188 1 84.94 179 ALA B CA 1
ATOM 3614 C C . ALA B 1 179 ? 1.117 21.719 14.82 1 84.94 179 ALA B C 1
ATOM 3616 O O . ALA B 1 179 ? 0.059 21.172 14.508 1 84.94 179 ALA B O 1
ATOM 3617 N N . ILE B 1 180 ? 1.28 23.016 14.891 1 87.75 180 ILE B N 1
ATOM 3618 C CA . ILE B 1 180 ? 0.175 23.906 14.586 1 87.75 180 ILE B CA 1
ATOM 3619 C C . ILE B 1 180 ? -0.216 23.766 13.117 1 87.75 180 ILE B C 1
ATOM 3621 O O . ILE B 1 180 ? -1.402 23.688 12.789 1 87.75 180 ILE B O 1
ATOM 3625 N N . ILE B 1 181 ? 0.73 23.688 12.281 1 82.5 181 ILE B N 1
ATOM 3626 C CA . ILE B 1 181 ? 0.468 23.547 10.852 1 82.5 181 ILE B CA 1
ATOM 3627 C C . ILE B 1 181 ? -0.238 22.219 10.594 1 82.5 181 ILE B C 1
ATOM 3629 O O . ILE B 1 181 ? -1.244 22.172 9.883 1 82.5 181 ILE B O 1
ATOM 3633 N N . LEU B 1 182 ? 0.279 21.172 11.18 1 84.56 182 LEU B N 1
ATOM 3634 C CA . LEU B 1 182 ? -0.316 19.844 11.016 1 84.56 182 LEU B CA 1
ATOM 3635 C C . LEU B 1 182 ? -1.751 19.828 11.531 1 84.56 182 LEU B C 1
ATOM 3637 O O . LEU B 1 182 ? -2.629 19.219 10.914 1 84.56 182 LEU B O 1
ATOM 3641 N N . PHE B 1 183 ? -1.899 20.5 12.648 1 91.75 183 PHE B N 1
ATOM 3642 C CA . PHE B 1 183 ? -3.229 20.578 13.234 1 91.75 183 PHE B CA 1
ATOM 3643 C C . PHE B 1 183 ? -4.211 21.234 12.273 1 91.75 183 PHE B C 1
ATOM 3645 O O . PHE B 1 183 ? -5.324 20.734 12.086 1 91.75 183 PHE B O 1
ATOM 3652 N N . PHE B 1 184 ? -3.793 22.25 11.641 1 88.75 184 PHE B N 1
ATOM 3653 C CA . PHE B 1 184 ? -4.648 22.969 10.688 1 88.75 184 PHE B CA 1
ATOM 3654 C C . PHE B 1 184 ? -4.918 22.109 9.461 1 88.75 184 PHE B C 1
ATOM 3656 O O . PHE B 1 184 ? -6.02 22.125 8.914 1 88.75 184 PHE B O 1
ATOM 3663 N N . VAL B 1 185 ? -3.936 21.391 9.008 1 87.12 185 VAL B N 1
ATOM 3664 C CA . VAL B 1 185 ? -4.098 20.5 7.859 1 87.12 185 VAL B CA 1
ATOM 3665 C C . VAL B 1 185 ? -5.156 19.453 8.164 1 87.12 185 VAL B C 1
ATOM 3667 O O . VAL B 1 185 ? -6.047 19.188 7.352 1 87.12 185 VAL B O 1
ATOM 3670 N N . PHE B 1 186 ? -5.078 18.875 9.336 1 93.12 186 PHE B N 1
ATOM 3671 C CA . PHE B 1 186 ? -6.02 17.812 9.695 1 93.12 186 PHE B CA 1
ATOM 3672 C C . PHE B 1 186 ? -7.41 18.391 9.938 1 93.12 186 PHE B C 1
ATOM 3674 O O . PHE B 1 186 ? -8.414 17.734 9.648 1 93.12 186 PHE B O 1
ATOM 3681 N N . ILE B 1 187 ? -7.473 19.656 10.453 1 94.19 187 ILE B N 1
ATOM 3682 C CA . ILE B 1 187 ? -8.766 20.312 10.586 1 94.19 187 ILE B CA 1
ATOM 3683 C C . ILE B 1 187 ? -9.414 20.453 9.211 1 94.19 187 ILE B C 1
ATOM 3685 O O . ILE B 1 187 ? -10.586 20.125 9.031 1 94.19 187 ILE B O 1
ATOM 3689 N N . ALA B 1 188 ? -8.656 20.906 8.32 1 90.31 188 ALA B N 1
ATOM 3690 C CA . ALA B 1 188 ? -9.164 21.109 6.965 1 90.31 188 ALA B CA 1
ATOM 3691 C C . ALA B 1 188 ? -9.625 19.781 6.355 1 90.31 188 ALA B C 1
ATOM 3693 O O . ALA B 1 188 ? -10.688 19.719 5.738 1 90.31 188 ALA B O 1
ATOM 3694 N N . LEU B 1 189 ? -8.883 18.797 6.52 1 92.5 189 LEU B N 1
ATOM 3695 C CA . LEU B 1 189 ? -9.203 17.484 5.988 1 92.5 189 LEU B CA 1
ATOM 3696 C C . LEU B 1 189 ? -10.5 16.953 6.586 1 92.5 189 LEU B C 1
ATOM 3698 O O . LEU B 1 189 ? -11.398 16.531 5.852 1 92.5 189 LEU B O 1
ATOM 3702 N N . TYR B 1 190 ? -10.625 17.047 7.883 1 96.19 190 TYR B N 1
ATOM 3703 C CA . TYR B 1 190 ? -11.781 16.484 8.586 1 96.19 190 TYR B CA 1
ATOM 3704 C C . TYR B 1 190 ? -13.031 17.328 8.336 1 96.19 190 TYR B C 1
ATOM 3706 O O . TYR B 1 190 ? -14.148 16.828 8.445 1 96.19 190 TYR B O 1
ATOM 3714 N N . PHE B 1 191 ? -12.797 18.547 8.031 1 94.62 191 PHE B N 1
ATOM 3715 C CA . PHE B 1 191 ? -13.906 19.469 7.863 1 94.62 191 PHE B CA 1
ATOM 3716 C C . PHE B 1 191 ? -14.469 19.391 6.449 1 94.62 191 PHE B C 1
ATOM 3718 O O . PHE B 1 191 ? -15.68 19.453 6.25 1 94.62 191 PHE B O 1
ATOM 3725 N N . VAL B 1 192 ? -13.617 19.234 5.469 1 91.69 192 VAL B N 1
ATOM 3726 C CA . VAL B 1 192 ? -14.016 19.391 4.074 1 91.69 192 VAL B CA 1
ATOM 3727 C C . VAL B 1 192 ? -14.289 18.031 3.453 1 91.69 192 VAL B C 1
ATOM 3729 O O . VAL B 1 192 ? -15.133 17.891 2.566 1 91.69 192 VAL B O 1
ATOM 3732 N N . ALA B 1 193 ? -13.641 16.969 3.826 1 92.56 193 ALA B N 1
ATOM 3733 C CA . ALA B 1 193 ? -13.633 15.68 3.127 1 92.56 193 ALA B CA 1
ATOM 3734 C C . ALA B 1 193 ? -14.977 14.977 3.244 1 92.56 193 ALA B C 1
ATOM 3736 O O . ALA B 1 193 ? -15.523 14.492 2.248 1 92.56 193 ALA B O 1
ATOM 3737 N N . PRO B 1 194 ? -15.539 14.906 4.402 1 93.88 194 PRO B N 1
ATOM 3738 C CA . PRO B 1 194 ? -16.797 14.172 4.504 1 93.88 194 PRO B CA 1
ATOM 3739 C C . PRO B 1 194 ? -17.969 14.898 3.838 1 93.88 194 PRO B C 1
ATOM 3741 O O . PRO B 1 194 ? -17.984 16.125 3.797 1 93.88 194 PRO B O 1
ATOM 3744 N N . ASN B 1 195 ? -18.906 14.07 3.348 1 91.75 195 ASN B N 1
ATOM 3745 C CA . ASN B 1 195 ? -20.109 14.617 2.723 1 91.75 195 ASN B CA 1
ATOM 3746 C C . ASN B 1 195 ? -21.188 14.922 3.756 1 91.75 195 ASN B C 1
ATOM 3748 O O . ASN B 1 195 ? -22.328 14.461 3.635 1 91.75 195 ASN B O 1
ATOM 3752 N N . VAL B 1 196 ? -20.859 15.625 4.773 1 92.88 196 VAL B N 1
ATOM 3753 C CA . VAL B 1 196 ? -21.766 16.062 5.828 1 92.88 196 VAL B CA 1
ATOM 3754 C C . VAL B 1 196 ? -21.453 17.516 6.211 1 92.88 196 VAL B C 1
ATOM 3756 O O . VAL B 1 196 ? -20.312 17.953 6.113 1 92.88 196 VAL B O 1
ATOM 3759 N N . LYS B 1 197 ? -22.5 18.219 6.59 1 91.81 197 LYS B N 1
ATOM 3760 C CA . LYS B 1 197 ? -22.328 19.594 7.051 1 91.81 197 LYS B CA 1
ATOM 3761 C C . LYS B 1 197 ? -21.797 19.625 8.484 1 91.81 197 LYS B C 1
ATOM 3763 O O . LYS B 1 197 ? -22.453 19.141 9.406 1 91.81 197 LYS B O 1
ATOM 3768 N N . LEU B 1 198 ? -20.625 20.141 8.602 1 95.19 198 LEU B N 1
ATOM 3769 C CA . LEU B 1 198 ? -19.984 20.156 9.914 1 95.19 198 LEU B CA 1
ATOM 3770 C C . LEU B 1 198 ? -19.625 21.578 10.328 1 95.19 198 LEU B C 1
ATOM 3772 O O . LEU B 1 198 ? -19.5 22.453 9.477 1 95.19 198 LEU B O 1
ATOM 3776 N N . GLN B 1 199 ? -19.531 21.797 11.602 1 95.88 199 GLN B N 1
ATOM 3777 C CA . GLN B 1 199 ? -18.906 22.984 12.172 1 95.88 199 GLN B CA 1
ATOM 3778 C C . GLN B 1 199 ? -17.469 22.703 12.586 1 95.88 199 GLN B C 1
ATOM 3780 O O . GLN B 1 199 ? -17.094 21.547 12.812 1 95.88 199 GLN B O 1
ATOM 3785 N N . LEU B 1 200 ? -16.703 23.719 12.695 1 95.75 200 LEU B N 1
ATOM 3786 C CA . LEU B 1 200 ? -15.297 23.578 13.016 1 95.75 200 LEU B CA 1
ATOM 3787 C C . LEU B 1 200 ? -15.109 22.875 14.352 1 95.75 200 LEU B C 1
ATOM 3789 O O . LEU B 1 200 ? -14.188 22.062 14.508 1 95.75 200 LEU B O 1
ATOM 3793 N N . ARG B 1 201 ? -15.961 23.125 15.25 1 95.25 201 ARG B N 1
ATOM 3794 C CA . ARG B 1 201 ? -15.844 22.547 16.594 1 95.25 201 ARG B CA 1
ATOM 3795 C C . ARG B 1 201 ? -16.016 21.031 16.562 1 95.25 201 ARG B C 1
ATOM 3797 O O . ARG B 1 201 ? -15.57 20.344 17.469 1 95.25 201 ARG B O 1
ATOM 3804 N N . HIS B 1 202 ? -16.672 20.531 15.516 1 96.38 202 HIS B N 1
ATOM 3805 C CA . HIS B 1 202 ? -16.984 19.109 15.422 1 96.38 202 HIS B C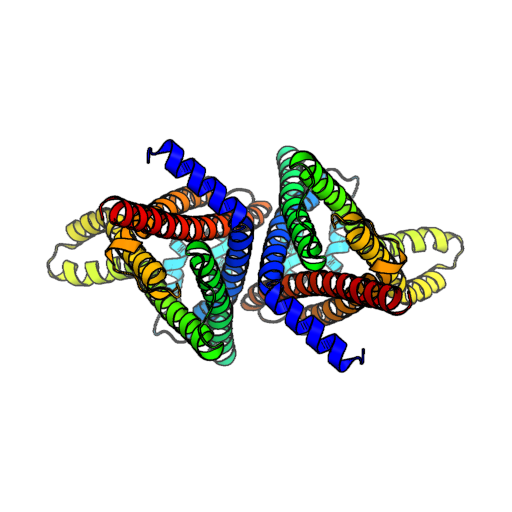A 1
ATOM 3806 C C . HIS B 1 202 ? -15.758 18.297 15.008 1 96.38 202 HIS B C 1
ATOM 3808 O O . HIS B 1 202 ? -15.758 17.078 15.109 1 96.38 202 HIS B O 1
ATOM 3814 N N . VAL B 1 203 ? -14.695 18.984 14.547 1 97.81 203 VAL B N 1
ATOM 3815 C CA . VAL B 1 203 ? -13.602 18.219 13.953 1 97.81 203 VAL B CA 1
ATOM 3816 C C . VAL B 1 203 ? -12.32 18.453 14.742 1 97.81 203 VAL B C 1
ATOM 3818 O O . VAL B 1 203 ? -11.273 17.891 14.422 1 97.81 203 VAL B O 1
ATOM 3821 N N . LEU B 1 204 ? -12.367 19.203 15.852 1 97.69 204 LEU B N 1
ATOM 3822 C CA . LEU B 1 204 ? -11.188 19.641 16.578 1 97.69 204 LEU B CA 1
ATOM 3823 C C . LEU B 1 204 ? -10.555 18.484 17.344 1 97.69 204 LEU B C 1
ATOM 3825 O O . LEU B 1 204 ? -9.336 18.359 17.391 1 97.69 204 LEU B O 1
ATOM 3829 N N . VAL B 1 205 ? -11.406 17.641 17.938 1 97.44 205 VAL B N 1
ATOM 3830 C CA . VAL B 1 205 ? -10.898 16.562 18.797 1 97.44 205 VAL B CA 1
ATOM 3831 C C . VAL B 1 205 ? -10.164 15.531 17.938 1 97.44 205 VAL B C 1
ATOM 3833 O O . VAL B 1 205 ? -9.055 15.109 18.297 1 97.44 205 VAL B O 1
ATOM 3836 N N . GLY B 1 206 ? -10.773 15.164 16.828 1 97.88 206 GLY B N 1
ATOM 3837 C CA . GLY B 1 206 ? -10.109 14.242 15.914 1 97.88 206 GLY B CA 1
ATOM 3838 C C . GLY B 1 206 ? -8.82 14.805 15.344 1 97.88 206 GLY B C 1
ATOM 3839 O O . GLY B 1 206 ? -7.816 14.094 15.234 1 97.88 206 GLY B O 1
ATOM 3840 N N . ALA B 1 207 ? -8.852 16.078 15.023 1 97.5 207 ALA B N 1
ATOM 3841 C CA . ALA B 1 207 ? -7.668 16.734 14.469 1 97.5 207 ALA B CA 1
ATOM 3842 C C . ALA B 1 207 ? -6.531 16.781 15.484 1 97.5 207 ALA B C 1
ATOM 3844 O O . ALA B 1 207 ? -5.367 16.562 15.133 1 97.5 207 ALA B O 1
ATOM 3845 N N . LEU B 1 208 ? -6.883 17.062 16.703 1 97.44 208 LEU B N 1
ATOM 3846 C CA . LEU B 1 208 ? -5.883 17.109 17.766 1 97.44 208 LEU B CA 1
ATOM 3847 C C . LEU B 1 208 ? -5.297 15.719 18 1 97.44 208 LEU B C 1
ATOM 3849 O O . LEU B 1 208 ? -4.078 15.57 18.141 1 97.44 208 LEU B O 1
ATOM 3853 N N . PHE B 1 209 ? -6.113 14.719 18.078 1 97.38 209 PHE B N 1
ATOM 3854 C CA . PHE B 1 209 ? -5.684 13.336 18.266 1 97.38 209 PHE B CA 1
ATOM 3855 C C . PHE B 1 209 ? -4.699 12.93 17.172 1 97.38 209 PHE B C 1
ATOM 3857 O O . PHE B 1 209 ?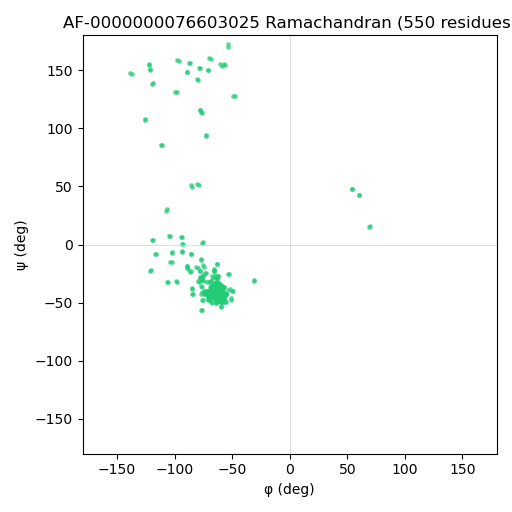 -3.641 12.367 17.469 1 97.38 209 PHE B O 1
ATOM 3864 N N . THR B 1 210 ? -5.074 13.195 15.93 1 96.06 210 THR B N 1
ATOM 3865 C CA . THR B 1 210 ? -4.254 12.789 14.789 1 96.06 210 THR B CA 1
ATOM 3866 C C . THR B 1 210 ? -2.93 13.547 14.781 1 96.06 210 THR B C 1
ATOM 3868 O O . THR B 1 210 ? -1.88 12.969 14.492 1 96.06 210 THR B O 1
ATOM 3871 N N . THR B 1 211 ? -2.992 14.812 15.164 1 92.62 211 THR B N 1
ATOM 3872 C CA . THR B 1 211 ? -1.776 15.617 15.203 1 92.62 211 THR B CA 1
ATOM 3873 C C . THR B 1 211 ? -0.797 15.062 16.234 1 92.62 211 THR B C 1
ATOM 3875 O O . THR B 1 211 ? 0.368 14.812 15.922 1 92.62 211 THR B O 1
ATOM 3878 N N . ILE B 1 212 ? -1.28 14.844 17.406 1 94.75 212 ILE B N 1
ATOM 3879 C CA . ILE B 1 212 ? -0.445 14.336 18.484 1 94.75 212 ILE B CA 1
ATOM 3880 C C . ILE B 1 212 ? 0.042 12.93 18.156 1 94.75 212 ILE B C 1
ATOM 3882 O O . ILE B 1 212 ? 1.218 12.609 18.344 1 94.75 212 ILE B O 1
ATOM 3886 N N . GLY B 1 213 ? -0.936 12.102 17.688 1 93.44 213 GLY B N 1
ATOM 3887 C CA . GLY B 1 213 ? -0.559 10.75 17.297 1 93.44 213 GLY B CA 1
ATOM 3888 C C . GLY B 1 213 ? 0.507 10.727 16.219 1 93.44 213 GLY B C 1
ATOM 3889 O O . GLY B 1 213 ? 1.45 9.93 16.281 1 93.44 213 GLY B O 1
ATOM 3890 N N . TRP B 1 214 ? 0.336 11.523 15.227 1 88.38 214 TRP B N 1
ATOM 3891 C CA . TRP B 1 214 ? 1.273 11.586 14.109 1 88.38 214 TRP B CA 1
ATOM 3892 C C . TRP B 1 214 ? 2.65 12.039 14.578 1 88.38 214 TRP B C 1
ATOM 3894 O O . TRP B 1 214 ? 3.672 11.508 14.141 1 88.38 214 TRP B O 1
ATOM 3904 N N . MET B 1 215 ? 2.68 13.047 15.422 1 85.88 215 MET B N 1
ATOM 3905 C CA . MET B 1 215 ? 3.947 13.531 15.961 1 85.88 215 MET B CA 1
ATOM 3906 C C . MET B 1 215 ? 4.645 12.445 16.781 1 85.88 215 MET B C 1
ATOM 3908 O O . MET B 1 215 ? 5.859 12.281 16.688 1 85.88 215 MET B O 1
ATOM 3912 N N . ALA B 1 216 ? 3.908 11.75 17.578 1 89.25 216 ALA B N 1
ATOM 3913 C CA . ALA B 1 216 ? 4.465 10.672 18.391 1 89.25 216 ALA B CA 1
ATOM 3914 C C . ALA B 1 216 ? 5.059 9.578 17.516 1 89.25 216 ALA B C 1
ATOM 3916 O O . ALA B 1 216 ? 6.184 9.125 17.75 1 89.25 216 ALA B O 1
ATOM 3917 N N . VAL B 1 217 ? 4.305 9.188 16.5 1 86.31 217 VAL B N 1
ATOM 3918 C CA . VAL B 1 217 ? 4.75 8.125 15.602 1 86.31 217 VAL B CA 1
ATOM 3919 C C . VAL B 1 217 ? 5.965 8.602 14.805 1 86.31 217 VAL B C 1
ATOM 3921 O O . VAL B 1 217 ? 6.895 7.828 14.562 1 86.31 217 VAL B O 1
ATOM 3924 N N . SER B 1 218 ? 5.918 9.82 14.398 1 78 218 SER B N 1
ATOM 3925 C CA . SER B 1 218 ? 7.039 10.367 13.641 1 78 218 SER B CA 1
ATOM 3926 C C . SER B 1 218 ? 8.297 10.461 14.5 1 78 218 SER B C 1
ATOM 3928 O O . SER B 1 218 ? 9.406 10.297 14 1 78 218 SER B O 1
ATOM 3930 N N . TYR B 1 219 ? 8.133 10.781 15.719 1 78.38 219 TYR B N 1
ATOM 3931 C CA . TYR B 1 219 ? 9.258 10.781 16.656 1 78.38 219 TYR B CA 1
ATOM 3932 C C . TYR B 1 219 ? 9.852 9.383 16.797 1 78.38 219 TYR B C 1
ATOM 3934 O O . TYR B 1 219 ? 11.078 9.219 16.766 1 78.38 219 TYR B O 1
ATOM 3942 N N . LEU B 1 220 ? 9.016 8.375 16.922 1 82.38 220 LEU B N 1
ATOM 3943 C CA . LEU B 1 220 ? 9.461 6.992 17.031 1 82.38 220 LEU B CA 1
ATOM 3944 C C . LEU B 1 220 ? 10.18 6.559 15.758 1 82.38 220 LEU B C 1
ATOM 3946 O O . LEU B 1 220 ? 11.172 5.836 15.812 1 82.38 220 LEU B O 1
ATOM 3950 N N . PHE B 1 221 ? 9.633 6.945 14.719 1 75.75 221 PHE B N 1
ATOM 3951 C CA . PHE B 1 221 ? 10.25 6.652 13.43 1 75.75 221 PHE B CA 1
ATOM 3952 C C . PHE B 1 221 ? 11.633 7.301 13.336 1 75.75 221 PHE B C 1
ATOM 3954 O O . PHE B 1 221 ? 12.594 6.66 12.914 1 75.75 221 PHE B O 1
ATOM 3961 N N . GLY B 1 222 ? 11.695 8.539 13.664 1 72.19 222 GLY B N 1
ATOM 3962 C CA . GLY B 1 222 ? 12.977 9.234 13.672 1 72.19 222 GLY B CA 1
ATOM 3963 C C . GLY B 1 222 ? 14.008 8.57 14.578 1 72.19 222 GLY B C 1
ATOM 3964 O O . GLY B 1 222 ? 15.18 8.461 14.211 1 72.19 222 GLY B O 1
ATOM 3965 N N . TYR B 1 223 ? 13.562 8.172 15.672 1 71.38 223 TYR B N 1
ATOM 3966 C CA . TYR B 1 223 ? 14.438 7.477 16.609 1 71.38 223 TYR B CA 1
ATOM 3967 C C . TYR B 1 223 ? 14.977 6.188 16 1 71.38 223 TYR B C 1
ATOM 3969 O O . TYR B 1 223 ? 16.156 5.879 16.125 1 71.38 223 TYR B O 1
ATOM 3977 N N . TYR B 1 224 ? 14.172 5.473 15.344 1 70.75 224 TYR B N 1
ATOM 3978 C CA . TYR B 1 224 ? 14.602 4.25 14.664 1 70.75 224 TYR B CA 1
ATOM 3979 C C . TYR B 1 224 ? 15.648 4.559 13.602 1 70.75 224 TYR B C 1
ATOM 3981 O O . TYR B 1 224 ? 16.672 3.881 13.523 1 70.75 224 TYR B O 1
ATOM 3989 N N . VAL B 1 225 ? 15.391 5.488 12.828 1 66.75 225 VAL B N 1
ATOM 3990 C CA . VAL B 1 225 ? 16.266 5.828 11.719 1 66.75 225 VAL B CA 1
ATOM 3991 C C . VAL B 1 225 ? 17.625 6.281 12.25 1 66.75 225 VAL B C 1
ATOM 3993 O O . VAL B 1 225 ? 18.672 5.969 11.664 1 66.75 225 VAL B O 1
ATOM 3996 N N . SER B 1 226 ? 17.609 6.977 13.312 1 66.19 226 SER B N 1
ATOM 3997 C CA . SER B 1 226 ? 18.844 7.523 13.867 1 66.19 226 SER B CA 1
ATOM 3998 C C . SER B 1 226 ? 19.656 6.441 14.57 1 66.19 226 SER B C 1
ATOM 4000 O O . SER B 1 226 ? 20.891 6.516 14.609 1 66.19 226 SER B O 1
ATOM 4002 N N . ASN B 1 227 ? 19.031 5.496 15.109 1 63.5 227 ASN B N 1
ATOM 4003 C CA . ASN B 1 227 ? 19.75 4.543 15.945 1 63.5 227 ASN B CA 1
ATOM 4004 C C . ASN B 1 227 ? 19.906 3.199 15.242 1 63.5 227 ASN B C 1
ATOM 4006 O O . ASN B 1 227 ? 20.859 2.463 15.516 1 63.5 227 ASN B O 1
ATOM 4010 N N . PHE B 1 228 ? 19.094 2.781 14.492 1 59 228 PHE B N 1
ATOM 4011 C CA . PHE B 1 228 ? 19.141 1.436 13.93 1 59 228 PHE B CA 1
ATOM 4012 C C . PHE B 1 228 ? 19.297 1.486 12.414 1 59 228 PHE B C 1
ATOM 4014 O O . PHE B 1 228 ? 19.469 0.449 11.766 1 59 228 PHE B O 1
ATOM 4021 N N . GLY B 1 229 ? 19.203 2.635 11.852 1 54.38 229 GLY B N 1
ATOM 4022 C CA . GLY B 1 229 ? 19.375 2.766 10.414 1 54.38 229 GLY B CA 1
ATOM 4023 C C . GLY B 1 229 ? 20.75 2.371 9.938 1 54.38 229 GLY B C 1
ATOM 4024 O O . GLY B 1 229 ? 20.969 2.178 8.742 1 54.38 229 GLY B O 1
ATOM 4025 N N . ASN B 1 230 ? 21.688 2.523 10.844 1 50.22 230 ASN B N 1
ATOM 4026 C CA . ASN B 1 230 ? 23.062 2.209 10.477 1 50.22 230 ASN B CA 1
ATOM 4027 C C . ASN B 1 230 ? 23.297 0.703 10.414 1 50.22 230 ASN B C 1
ATOM 4029 O O . ASN B 1 230 ? 24.438 0.249 10.359 1 50.22 230 ASN B O 1
ATOM 4033 N N . TYR B 1 231 ? 22.281 -0.025 10.648 1 49.38 231 TYR B N 1
ATOM 4034 C CA . TYR B 1 231 ? 22.609 -1.433 10.445 1 49.38 231 TYR B CA 1
ATOM 4035 C C . TYR B 1 231 ? 23.203 -1.661 9.055 1 49.38 231 TYR B C 1
ATOM 4037 O O . TYR B 1 231 ? 23.125 -0.787 8.188 1 49.38 231 TYR B O 1
ATOM 4045 N N . SER B 1 232 ? 23.719 -2.898 8.711 1 54.56 232 SER B N 1
ATOM 4046 C CA . SER B 1 232 ? 24.453 -3.199 7.484 1 54.56 232 SER B CA 1
ATOM 4047 C C . SER B 1 232 ? 23.703 -2.682 6.254 1 54.56 232 SER B C 1
ATOM 4049 O O . SER B 1 232 ? 22.484 -2.562 6.266 1 54.56 232 SER B O 1
ATOM 4051 N N . ALA B 1 233 ? 24.531 -1.91 5.484 1 54.22 233 ALA B N 1
ATOM 4052 C CA . ALA B 1 233 ? 24.109 -1.323 4.211 1 54.22 233 ALA B CA 1
ATOM 4053 C C . ALA B 1 233 ? 23.078 -2.195 3.52 1 54.22 233 ALA B C 1
ATOM 4055 O O . ALA B 1 233 ? 22.109 -1.683 2.941 1 54.22 233 ALA B O 1
ATOM 4056 N N . MET B 1 234 ? 23.219 -3.529 3.764 1 56.28 234 MET B N 1
ATOM 4057 C CA . MET B 1 234 ? 22.375 -4.398 2.936 1 56.28 234 MET B CA 1
ATOM 4058 C C . MET B 1 234 ? 20.984 -4.535 3.527 1 56.28 234 MET B C 1
ATOM 4060 O O . MET B 1 234 ? 19.984 -4.391 2.816 1 56.28 234 MET B O 1
ATOM 4064 N N . TYR B 1 235 ? 21.062 -4.715 4.926 1 63.88 235 TYR B N 1
ATOM 4065 C CA . TYR B 1 235 ? 19.75 -4.953 5.523 1 63.88 235 TYR B CA 1
ATOM 4066 C C . TYR B 1 235 ? 19.078 -3.643 5.91 1 63.88 235 TYR B C 1
ATOM 4068 O O . TYR B 1 235 ? 17.859 -3.574 6.016 1 63.88 235 TYR B O 1
ATOM 4076 N N . GLY B 1 236 ? 19.953 -2.701 5.973 1 64.19 236 GLY B N 1
ATOM 4077 C CA . GLY B 1 236 ? 19.453 -1.4 6.379 1 64.19 236 GLY B CA 1
ATOM 4078 C C . GLY B 1 236 ? 18.5 -0.794 5.367 1 64.19 236 GLY B C 1
ATOM 4079 O O . GLY B 1 236 ? 17.453 -0.249 5.738 1 64.19 236 GLY B O 1
ATOM 4080 N N . GLY B 1 237 ? 18.828 -0.979 4.094 1 69.12 237 GLY B N 1
ATOM 4081 C CA . GLY B 1 237 ? 17.922 -0.461 3.07 1 69.12 237 GLY B CA 1
ATOM 4082 C C . GLY B 1 237 ? 16.562 -1.127 3.078 1 69.12 237 GLY B C 1
ATOM 4083 O O . GLY B 1 237 ? 15.531 -0.45 3.014 1 69.12 237 GLY B O 1
ATOM 4084 N N . LEU B 1 238 ? 16.578 -2.42 3.268 1 75.25 238 LEU B N 1
ATOM 4085 C CA . LEU B 1 238 ? 15.328 -3.164 3.297 1 75.25 238 LEU B CA 1
ATOM 4086 C C . LEU B 1 238 ? 14.531 -2.84 4.559 1 75.25 238 LEU B C 1
ATOM 4088 O O . LEU B 1 238 ? 13.32 -2.643 4.496 1 75.25 238 LEU B O 1
ATOM 4092 N N . GLY B 1 239 ? 15.25 -2.826 5.629 1 76.88 239 GLY B N 1
ATOM 4093 C CA . GLY B 1 239 ? 14.609 -2.482 6.887 1 76.88 239 GLY B CA 1
ATOM 4094 C C . GLY B 1 239 ? 14 -1.092 6.887 1 76.88 239 GLY B C 1
ATOM 4095 O O . GLY B 1 239 ? 12.93 -0.876 7.449 1 76.88 239 GLY B O 1
ATOM 4096 N N . GLY B 1 240 ? 14.703 -0.161 6.262 1 77.88 240 GLY B N 1
ATOM 4097 C CA . GLY B 1 240 ? 14.195 1.198 6.152 1 77.88 240 GLY B CA 1
ATOM 4098 C C . GLY B 1 240 ? 12.883 1.287 5.402 1 77.88 240 GLY B C 1
ATOM 4099 O O . GLY B 1 240 ? 11.992 2.045 5.789 1 77.88 240 GLY B O 1
ATOM 4100 N N . ILE B 1 241 ? 12.734 0.474 4.402 1 78.56 241 ILE B N 1
ATOM 4101 C CA . ILE B 1 241 ? 11.508 0.485 3.609 1 78.56 241 ILE B CA 1
ATOM 4102 C C . ILE B 1 241 ? 10.367 -0.112 4.426 1 78.56 241 ILE B C 1
ATOM 4104 O O . ILE B 1 241 ? 9.242 0.394 4.391 1 78.56 241 ILE B O 1
ATOM 4108 N N . ILE B 1 242 ? 10.672 -1.161 5.156 1 84.88 242 ILE B N 1
ATOM 4109 C CA . ILE B 1 242 ? 9.656 -1.784 6.004 1 84.88 242 ILE B CA 1
ATOM 4110 C C . ILE B 1 242 ? 9.133 -0.765 7.012 1 84.88 242 ILE B C 1
ATOM 4112 O O . ILE B 1 242 ? 7.918 -0.604 7.164 1 84.88 242 ILE B O 1
ATOM 4116 N N . VAL B 1 243 ? 10.062 -0.077 7.637 1 83.56 243 VAL B N 1
ATOM 4117 C CA . VAL B 1 243 ? 9.688 0.897 8.656 1 83.56 243 VAL B CA 1
ATOM 4118 C C . VAL B 1 243 ? 8.891 2.031 8.023 1 83.56 243 VAL B C 1
ATOM 4120 O O . VAL B 1 243 ? 7.926 2.523 8.609 1 83.56 243 VAL B O 1
ATOM 4123 N N . LEU B 1 244 ? 9.273 2.404 6.836 1 83.25 244 LEU B N 1
ATOM 4124 C CA . LEU B 1 244 ? 8.547 3.436 6.105 1 83.25 244 LEU B CA 1
ATOM 4125 C C . LEU B 1 244 ? 7.121 2.988 5.809 1 83.25 244 LEU B C 1
ATOM 4127 O O . LEU B 1 244 ? 6.172 3.756 5.988 1 83.25 244 LEU B O 1
ATOM 4131 N N . LEU B 1 245 ? 6.973 1.762 5.371 1 90.38 245 LEU B N 1
ATOM 4132 C CA . LEU B 1 245 ? 5.656 1.221 5.059 1 90.38 245 LEU B CA 1
ATOM 4133 C C . LEU B 1 245 ? 4.777 1.175 6.309 1 90.38 245 LEU B C 1
ATOM 4135 O O . LEU B 1 245 ? 3.6 1.529 6.254 1 90.38 245 LEU B O 1
ATOM 4139 N N . ILE B 1 246 ? 5.359 0.816 7.383 1 91.44 246 ILE B N 1
ATOM 4140 C CA . ILE B 1 246 ? 4.629 0.75 8.648 1 91.44 246 ILE B CA 1
ATOM 4141 C C . ILE B 1 246 ? 4.242 2.158 9.094 1 91.44 246 ILE B C 1
ATOM 4143 O O . ILE B 1 246 ? 3.137 2.375 9.594 1 91.44 246 ILE B O 1
ATOM 4147 N N . TRP B 1 247 ? 5.191 3.059 8.93 1 87.88 247 TRP B N 1
ATOM 4148 C CA . TRP B 1 247 ? 4.918 4.453 9.258 1 87.88 247 TRP B CA 1
ATOM 4149 C C . TRP B 1 247 ? 3.729 4.98 8.461 1 87.88 247 TRP B C 1
ATOM 4151 O O . TRP B 1 247 ? 2.85 5.641 9.016 1 87.88 247 TRP B O 1
ATOM 4161 N N . PHE B 1 248 ? 3.65 4.684 7.172 1 90.88 248 PHE B N 1
ATOM 4162 C CA . PHE B 1 248 ? 2.529 5.102 6.34 1 90.88 248 PHE B CA 1
ATOM 4163 C C . PHE B 1 248 ? 1.232 4.453 6.816 1 90.88 248 PHE B C 1
ATOM 4165 O O . PHE B 1 248 ? 0.181 5.098 6.828 1 90.88 248 PHE B O 1
ATOM 4172 N N . TYR B 1 249 ? 1.286 3.207 7.16 1 94.19 249 TYR B N 1
ATOM 4173 C CA . TYR B 1 249 ? 0.118 2.471 7.633 1 94.19 249 TYR B CA 1
ATOM 4174 C C . TYR B 1 249 ? -0.436 3.09 8.914 1 94.19 249 TYR B C 1
ATOM 4176 O O . TYR B 1 249 ? -1.638 3.348 9.016 1 94.19 249 TYR B O 1
ATOM 4184 N N . ILE B 1 250 ? 0.45 3.35 9.883 1 94.25 250 ILE B N 1
ATOM 4185 C CA . ILE B 1 250 ? 0.037 3.922 11.156 1 94.25 250 ILE B CA 1
ATOM 4186 C C . ILE B 1 250 ? -0.515 5.328 10.938 1 94.25 250 ILE B C 1
ATOM 4188 O O . ILE B 1 250 ? -1.493 5.723 11.578 1 94.25 250 ILE B O 1
ATOM 4192 N N . SER B 1 251 ? 0.11 6.078 10.039 1 90.69 251 SER B N 1
ATOM 4193 C CA . SER B 1 251 ? -0.385 7.41 9.703 1 90.69 251 SER B CA 1
ATOM 4194 C C . SER B 1 251 ? -1.808 7.352 9.164 1 90.69 251 SER B C 1
ATOM 4196 O O . SER B 1 251 ? -2.67 8.133 9.578 1 90.69 251 SER B O 1
ATOM 4198 N N . GLY B 1 252 ? -2.047 6.441 8.195 1 94.5 252 GLY B N 1
ATOM 4199 C CA . GLY B 1 252 ? -3.395 6.258 7.68 1 94.5 252 GLY B CA 1
ATOM 4200 C C . GLY B 1 252 ? -4.395 5.867 8.75 1 94.5 252 GLY B C 1
ATOM 4201 O O . GLY B 1 252 ? -5.516 6.387 8.781 1 94.5 252 GLY B O 1
ATOM 4202 N N . LEU B 1 253 ? -3.957 4.984 9.609 1 96.69 253 LEU B N 1
ATOM 4203 C CA . LEU B 1 253 ? -4.824 4.527 10.688 1 96.69 253 LEU B CA 1
ATOM 4204 C C . LEU B 1 253 ? -5.18 5.676 11.625 1 96.69 253 LEU B C 1
ATOM 4206 O O . LEU B 1 253 ? -6.328 5.805 12.047 1 96.69 253 LEU B O 1
ATOM 4210 N N . LEU B 1 254 ? -4.188 6.488 11.977 1 96 254 LEU B N 1
ATOM 4211 C CA . LEU B 1 254 ? -4.418 7.637 12.844 1 96 254 LEU B CA 1
ATOM 4212 C C . LEU B 1 254 ? -5.426 8.602 12.219 1 96 254 LEU B C 1
ATOM 4214 O O . LEU B 1 254 ? -6.301 9.125 12.914 1 96 254 LEU B O 1
ATOM 4218 N N . ILE B 1 255 ? -5.316 8.812 10.93 1 95.56 255 ILE B N 1
ATOM 4219 C CA . ILE B 1 255 ? -6.223 9.703 10.211 1 95.56 255 ILE B CA 1
ATOM 4220 C C . ILE B 1 255 ? -7.645 9.156 10.281 1 95.56 255 ILE B C 1
ATOM 4222 O O . ILE B 1 255 ? -8.586 9.898 10.578 1 95.56 255 ILE B O 1
ATOM 4226 N N . ILE B 1 256 ? -7.781 7.883 10.078 1 97.62 256 ILE B N 1
ATOM 4227 C CA . ILE B 1 256 ? -9.094 7.25 10.086 1 97.62 256 ILE B CA 1
ATOM 4228 C C . ILE B 1 256 ? -9.68 7.281 11.5 1 97.62 256 ILE B C 1
ATOM 4230 O O . ILE B 1 256 ? -10.852 7.602 11.68 1 97.62 256 ILE B O 1
ATOM 4234 N N . ILE B 1 257 ? -8.844 6.941 12.5 1 98 257 ILE B N 1
ATOM 4235 C CA . ILE B 1 257 ? -9.297 6.949 13.883 1 98 257 ILE B CA 1
ATOM 4236 C C . ILE B 1 257 ? -9.781 8.352 14.258 1 98 257 ILE B C 1
ATOM 4238 O O . ILE B 1 257 ? -10.82 8.5 14.906 1 98 257 ILE B O 1
ATOM 4242 N N . GLY B 1 258 ? -9.008 9.367 13.883 1 98 258 GLY B N 1
ATOM 4243 C CA . GLY B 1 258 ? -9.438 10.727 14.141 1 98 258 GLY B CA 1
ATOM 4244 C C . GLY B 1 258 ? -10.805 11.047 13.562 1 98 258 GLY B C 1
ATOM 4245 O O . GLY B 1 258 ? -11.609 11.727 14.203 1 98 258 GLY B O 1
ATOM 4246 N N . GLY B 1 259 ? -11.047 10.602 12.352 1 97.44 259 GLY B N 1
ATOM 4247 C CA . GLY B 1 259 ? -12.359 10.773 11.75 1 97.44 259 GLY B CA 1
ATOM 4248 C C . GLY B 1 259 ? -13.461 10.062 12.516 1 97.44 259 GLY B C 1
ATOM 4249 O O . GLY B 1 259 ? -14.555 10.609 12.68 1 97.44 259 GLY B O 1
ATOM 4250 N N . GLU B 1 260 ? -13.18 8.836 12.938 1 98.06 260 GLU B N 1
ATOM 4251 C CA . GLU B 1 260 ? -14.141 8.062 13.711 1 98.06 260 GLU B CA 1
ATOM 4252 C C . GLU B 1 260 ? -14.445 8.75 15.047 1 98.06 260 GLU B C 1
ATOM 4254 O O . GLU B 1 260 ? -15.586 8.719 15.516 1 98.06 260 GLU B O 1
ATOM 4259 N N . ILE B 1 261 ? -13.414 9.281 15.664 1 98 261 ILE B N 1
ATOM 4260 C CA . ILE B 1 261 ? -13.586 10.008 16.922 1 98 261 ILE B CA 1
ATOM 4261 C C . ILE B 1 261 ? -14.531 11.188 16.703 1 98 261 ILE B C 1
ATOM 4263 O O . ILE B 1 261 ? -15.484 11.375 17.469 1 98 261 ILE B O 1
ATOM 4267 N N . ASN B 1 262 ? -14.297 12 15.68 1 98 262 ASN B N 1
ATOM 4268 C CA . ASN B 1 262 ? -15.156 13.133 15.375 1 98 262 ASN B CA 1
ATOM 4269 C C . ASN B 1 262 ? -16.609 12.695 15.141 1 98 262 ASN B C 1
ATOM 4271 O O . ASN B 1 262 ? -17.531 13.305 15.68 1 98 262 ASN B O 1
ATOM 4275 N N . ALA B 1 263 ? -16.797 11.664 14.367 1 97.44 263 ALA B N 1
ATOM 4276 C CA . ALA B 1 263 ? -18.141 11.172 14.031 1 97.44 263 ALA B CA 1
ATOM 4277 C C . ALA B 1 263 ? -18.875 10.688 15.281 1 97.44 263 ALA B C 1
ATOM 4279 O O . ALA B 1 263 ? -20.062 10.969 15.461 1 97.44 263 ALA B O 1
ATOM 4280 N N . LEU B 1 264 ? -18.172 9.93 16.078 1 96.81 264 LEU B N 1
ATOM 4281 C CA . LEU B 1 264 ? -18.781 9.406 17.297 1 96.81 264 LEU B CA 1
ATOM 4282 C C . LEU B 1 264 ? -19.172 10.539 18.25 1 96.81 264 LEU B C 1
ATOM 4284 O O . LEU B 1 264 ? -20.25 10.516 18.844 1 96.81 264 LEU B O 1
ATOM 4288 N N . LEU B 1 265 ? -18.312 11.539 18.422 1 96.38 265 LEU B N 1
ATOM 4289 C CA . LEU B 1 265 ? -18.594 12.672 19.297 1 96.38 265 LEU B CA 1
ATOM 4290 C C . LEU B 1 265 ? -19.812 13.453 18.781 1 96.38 265 LEU B C 1
ATOM 4292 O O . LEU B 1 265 ? -20.625 13.922 19.578 1 96.38 265 LEU B O 1
ATOM 4296 N N . LEU B 1 266 ? -19.891 13.602 17.516 1 95.31 266 LEU B N 1
ATOM 4297 C CA . LEU B 1 266 ? -21.047 14.266 16.938 1 95.31 266 LEU B CA 1
ATOM 4298 C C . LEU B 1 266 ? -22.328 13.492 17.234 1 95.31 266 LEU B C 1
ATOM 4300 O O . LEU B 1 266 ? -23.359 14.086 17.562 1 95.31 266 LEU B O 1
ATOM 4304 N N . LYS B 1 267 ? -22.266 12.195 17.031 1 94.44 267 LYS B N 1
ATOM 4305 C CA . LYS B 1 267 ? -23.406 11.336 17.297 1 94.44 267 LYS B CA 1
ATOM 4306 C C . LYS B 1 267 ? -23.844 11.438 18.766 1 94.44 267 LYS B C 1
ATOM 4308 O O . LYS B 1 267 ? -25.047 11.523 19.047 1 94.44 267 LYS B O 1
ATOM 4313 N N . ILE B 1 268 ? -22.906 11.375 19.688 1 93.69 268 ILE B N 1
ATOM 4314 C CA . ILE B 1 268 ? -23.188 11.492 21.109 1 93.69 268 ILE B CA 1
ATOM 4315 C C . ILE B 1 268 ? -23.828 12.844 21.406 1 93.69 268 ILE B C 1
ATOM 4317 O O . ILE B 1 268 ? -24.781 12.93 22.203 1 93.69 268 ILE B O 1
ATOM 4321 N N . HIS B 1 269 ? -23.297 13.898 20.797 1 91.44 269 HIS B N 1
ATOM 4322 C CA . HIS B 1 269 ? -23.828 15.234 21 1 91.44 269 HIS B CA 1
ATOM 4323 C C . HIS B 1 269 ? -25.281 15.328 20.516 1 91.44 269 HIS B C 1
ATOM 4325 O O . HIS B 1 269 ? -26.125 15.938 21.172 1 91.44 269 HIS B O 1
ATOM 4331 N N . HIS B 1 270 ? -25.547 14.758 19.359 1 89.62 270 HIS B N 1
ATOM 4332 C CA . HIS B 1 270 ? -26.906 14.766 18.812 1 89.62 270 HIS B CA 1
ATOM 4333 C C . HIS B 1 270 ? -27.859 14 19.703 1 89.62 270 HIS B C 1
ATOM 4335 O O . HIS B 1 270 ? -29.016 14.414 19.906 1 89.62 270 HIS B O 1
ATOM 4341 N N . GLU B 1 271 ? -27.422 12.883 20.188 1 88.5 271 GLU B N 1
ATOM 4342 C CA . GLU B 1 271 ? -28.25 12.078 21.078 1 88.5 271 GLU B CA 1
ATOM 4343 C C . GLU B 1 271 ? -28.547 12.828 22.375 1 88.5 271 GLU B C 1
ATOM 4345 O O . GLU B 1 271 ? -29.641 12.688 22.953 1 88.5 271 GLU B O 1
ATOM 4350 N N . ARG B 1 272 ? -27.625 13.586 22.844 1 86.69 272 ARG B N 1
ATOM 4351 C CA . ARG B 1 272 ? -27.797 14.375 24.062 1 86.69 272 ARG B CA 1
ATOM 4352 C C . ARG B 1 272 ? -28.844 15.469 23.859 1 86.69 272 ARG B C 1
ATOM 4354 O O . ARG B 1 272 ? -29.625 15.766 24.766 1 86.69 272 ARG B O 1
ATOM 4361 N N . ILE B 1 273 ? -28.922 16.078 22.703 1 86.44 273 ILE B N 1
ATOM 4362 C CA . ILE B 1 273 ? -29.875 17.141 22.406 1 86.44 273 ILE B CA 1
ATOM 4363 C C . ILE B 1 273 ? -31.281 16.562 22.312 1 86.44 273 ILE B C 1
ATOM 4365 O O . ILE B 1 273 ? -32.25 17.141 22.812 1 86.44 273 ILE B O 1
ATOM 4369 N N . ILE B 1 274 ? -31.359 15.375 21.641 1 85.69 274 ILE B N 1
ATOM 4370 C CA . ILE B 1 274 ? -32.656 14.734 21.484 1 85.69 274 ILE B CA 1
ATOM 4371 C C . ILE B 1 274 ? -33.188 14.312 22.844 1 85.69 274 ILE B C 1
ATOM 4373 O O . ILE B 1 274 ? -34.406 14.445 23.109 1 85.69 274 ILE B O 1
ATOM 4377 N N . ARG B 1 275 ? -32.344 13.812 23.672 1 78.62 275 ARG B N 1
ATOM 4378 C CA . ARG B 1 275 ? -32.75 13.383 25 1 78.62 275 ARG B CA 1
ATOM 4379 C C . ARG B 1 275 ? -33.219 14.57 25.828 1 78.62 275 ARG B C 1
ATOM 4381 O O . ARG B 1 275 ? -34.125 14.445 26.656 1 78.62 275 ARG B O 1
ATOM 4388 N N . LYS B 1 276 ? -32.781 15.672 25.609 1 80.94 276 LYS B N 1
ATOM 4389 C CA . LYS B 1 276 ? -33.125 16.859 26.359 1 80.94 276 LYS B CA 1
ATOM 4390 C C . LYS B 1 276 ? -34.406 17.516 25.812 1 80.94 276 LYS B C 1
ATOM 4392 O O . LYS B 1 276 ? -35.094 18.25 26.516 1 80.94 276 LYS B O 1
ATOM 4397 N N . SER B 1 277 ? -34.688 17.25 24.641 1 73.88 277 SER B N 1
ATOM 4398 C CA . SER B 1 277 ? -35.906 17.797 24.062 1 73.88 277 SER B CA 1
ATOM 4399 C C . SER B 1 277 ? -37.125 16.906 24.359 1 73.88 277 SER B C 1
ATOM 4401 O O . SER B 1 277 ? -38.25 17.391 24.438 1 73.88 277 SER B O 1
#

Solvent-accessible surface area (backbone atoms only — not comparable to full-atom values): 27961 Å² total; per-residue (Å²): 130,53,71,67,58,49,50,51,51,49,52,51,47,36,59,78,65,41,38,70,55,50,9,29,21,32,23,28,22,51,56,56,14,46,43,27,38,49,43,18,53,55,40,46,50,30,74,44,99,63,54,69,65,58,54,47,58,60,44,59,72,72,44,58,71,79,52,41,57,57,46,52,58,48,46,53,56,36,49,71,44,78,47,66,67,54,26,51,49,10,46,52,46,16,49,53,30,36,20,52,26,41,43,50,48,26,52,52,36,16,54,47,61,72,43,68,90,79,62,54,69,69,58,49,50,49,48,18,42,50,51,34,52,52,47,51,50,50,47,50,46,57,60,38,36,64,57,48,43,49,52,52,47,39,61,59,27,43,76,71,70,37,37,67,59,45,49,57,49,44,69,67,38,48,64,53,53,49,46,52,53,45,28,50,52,38,33,50,47,60,52,63,49,31,84,58,95,70,56,75,80,54,26,47,65,15,16,49,50,28,37,54,50,45,51,52,51,50,51,53,49,49,51,43,51,72,68,54,45,76,41,57,77,72,56,20,57,44,50,50,51,50,52,49,53,48,50,37,28,52,48,31,37,37,52,51,49,16,40,40,47,20,31,51,52,49,51,52,52,52,52,52,52,59,71,70,104,131,54,71,67,58,48,50,51,50,49,54,51,46,37,59,78,65,39,39,71,54,51,10,29,20,33,23,28,23,51,56,57,13,46,44,28,38,49,44,19,53,54,39,46,48,30,74,43,100,63,55,71,67,59,54,48,57,60,44,59,74,71,44,58,72,79,53,40,56,57,44,52,58,49,46,54,55,37,46,72,47,79,46,66,66,56,26,49,49,10,45,52,46,16,49,53,30,36,17,52,26,40,44,51,48,26,53,52,36,16,53,47,61,72,43,68,89,79,61,53,70,69,56,49,50,49,48,18,43,51,49,36,52,52,49,51,50,50,47,49,46,55,59,39,34,65,57,49,43,48,52,52,46,39,62,59,26,44,77,71,71,36,36,68,60,46,49,55,48,44,68,66,38,48,62,54,54,48,45,52,52,47,29,51,52,38,34,49,47,61,52,63,49,30,82,58,94,70,57,74,80,54,26,47,65,14,16,48,50,28,37,54,50,46,51,53,51,49,49,52,49,49,52,43,52,74,68,55,44,76,41,58,77,73,57,21,56,45,50,50,51,49,52,48,53,50,51,39,28,53,49,33,35,37,50,51,50,17,40,38,48,21,32,50,51,49,51,54,52,52,50,52,54,60,72,71,102

Radius of gyration: 26.44 Å; Cα contacts (8 Å, |Δi|>4): 569; chains: 2; bounding box: 69×82×57 Å